Protein AF-0000000074045335 (afdb_homodimer)

Solvent-accessible surface area (backbone atoms only — not comparable to full-atom values): 28748 Å² total; per-residue (Å²): 126,56,69,66,57,44,35,72,74,35,48,65,62,50,50,44,61,34,49,74,68,54,29,42,94,86,70,38,46,42,74,43,69,61,59,74,48,79,43,74,62,72,30,76,73,29,46,12,4,10,37,25,30,48,59,63,13,28,29,37,20,20,26,42,74,41,84,37,67,32,49,87,93,41,31,43,35,28,45,77,48,52,39,42,40,68,36,47,36,12,35,92,87,33,66,91,46,67,78,49,72,66,26,52,52,48,16,52,51,47,43,48,52,42,59,74,60,46,22,53,60,44,54,76,31,40,71,37,76,64,57,33,14,35,30,36,42,33,27,29,38,32,49,14,71,34,31,57,59,67,37,44,43,43,45,13,47,51,50,9,48,66,48,24,49,44,59,43,69,46,73,38,85,88,77,70,47,74,43,77,41,86,86,43,70,43,71,53,73,67,72,49,52,57,29,47,39,45,32,32,31,43,92,89,36,73,29,34,58,44,40,40,68,50,56,70,63,30,49,22,40,38,37,38,27,22,35,84,88,34,80,74,45,79,48,76,44,63,72,72,78,75,51,70,68,56,46,51,52,52,50,54,52,30,47,54,49,27,53,53,53,44,50,52,53,50,52,52,51,49,46,63,59,52,58,68,75,101,127,56,69,65,57,43,37,73,73,35,49,66,62,49,51,45,61,34,48,75,68,52,29,42,95,86,71,38,46,42,73,44,70,63,61,75,49,79,44,73,63,71,29,76,75,28,45,11,3,10,37,26,31,48,59,62,14,28,28,38,21,19,25,40,74,41,83,39,68,32,48,86,92,42,34,45,36,28,47,76,47,52,38,43,41,69,37,46,37,12,34,93,86,33,66,92,46,66,80,48,71,68,27,52,52,48,16,52,50,47,43,48,52,41,59,75,59,47,22,54,61,44,55,75,32,39,72,36,76,64,58,33,14,35,31,36,41,31,26,30,37,33,49,15,70,35,30,57,59,67,36,43,44,45,46,12,48,51,50,10,49,67,48,24,51,43,60,44,68,46,73,38,84,90,78,68,48,74,44,79,40,87,87,44,68,42,71,53,73,67,72,49,52,56,30,48,39,45,33,31,32,43,92,89,35,72,28,34,56,41,41,40,67,51,57,71,61,31,50,21,39,39,36,38,26,22,36,85,86,34,79,76,44,80,48,76,45,63,71,73,80,75,50,70,68,56,47,50,51,51,51,53,52,31,47,53,49,27,54,53,53,45,50,51,54,51,52,52,52,49,48,63,59,53,58,67,75,100

Structure (mmCIF, N/CA/C/O backbone):
data_AF-0000000074045335-model_v1
#
loop_
_entity.id
_entity.type
_entity.pdbx_description
1 polymer 'Ribosomal RNA-processing protein 43'
#
loop_
_atom_site.group_PDB
_atom_site.id
_atom_site.type_symbol
_atom_site.label_atom_id
_atom_site.label_alt_id
_atom_site.label_comp_id
_atom_site.label_asym_id
_atom_site.label_entity_id
_atom_site.label_seq_id
_atom_site.pdbx_PDB_ins_code
_atom_site.Cartn_x
_atom_site.Cartn_y
_atom_site.Cartn_z
_atom_site.occupancy
_atom_site.B_iso_or_equiv
_atom_site.auth_seq_id
_atom_site.auth_comp_id
_atom_site.auth_asym_id
_atom_site.auth_atom_id
_atom_site.pdbx_PDB_model_num
ATOM 1 N N . MET A 1 1 ? 38.812 -0.125 -3.594 1 52.19 1 MET A N 1
ATOM 2 C CA . MET A 1 1 ? 37.438 0.085 -4.051 1 52.19 1 MET A CA 1
ATOM 3 C C . MET A 1 1 ? 36.438 -0.58 -3.105 1 52.19 1 MET A C 1
ATOM 5 O O . MET A 1 1 ? 36.594 -1.752 -2.76 1 52.19 1 MET A O 1
ATOM 9 N N . ASP A 1 2 ? 35.562 0.168 -2.488 1 60.78 2 ASP A N 1
ATOM 10 C CA . ASP A 1 2 ? 34.656 -0.422 -1.53 1 60.78 2 ASP A CA 1
ATOM 11 C C . ASP A 1 2 ? 33.656 -1.336 -2.23 1 60.78 2 ASP A C 1
ATOM 13 O O . ASP A 1 2 ? 33.406 -1.212 -3.436 1 60.78 2 ASP A O 1
ATOM 17 N N . LEU A 1 3 ? 33.375 -2.314 -1.604 1 61.22 3 LEU A N 1
ATOM 18 C CA . LEU A 1 3 ? 32.531 -3.383 -2.139 1 61.22 3 LEU A CA 1
ATOM 19 C C . LEU A 1 3 ? 31.297 -2.812 -2.836 1 61.22 3 LEU A C 1
ATOM 21 O O . LEU A 1 3 ? 30.875 -3.326 -3.873 1 61.22 3 LEU A O 1
ATOM 25 N N . LYS A 1 4 ? 30.797 -1.851 -2.342 1 61 4 LYS A N 1
ATOM 26 C CA . LYS A 1 4 ? 29.625 -1.241 -2.953 1 61 4 LYS A CA 1
ATOM 27 C C . LYS A 1 4 ? 29.969 -0.625 -4.309 1 61 4 LYS A C 1
ATOM 29 O O . LYS A 1 4 ? 29.219 -0.795 -5.277 1 61 4 LYS A O 1
ATOM 34 N N . THR A 1 5 ? 31 0.123 -4.32 1 60.72 5 THR A N 1
ATOM 35 C CA . THR A 1 5 ? 31.469 0.716 -5.57 1 60.72 5 THR A CA 1
ATOM 36 C C . THR A 1 5 ? 31.797 -0.367 -6.594 1 60.72 5 THR A C 1
ATOM 38 O O . THR A 1 5 ? 31.469 -0.233 -7.773 1 60.72 5 THR A O 1
ATOM 41 N N . PHE A 1 6 ? 32.5 -1.309 -6.145 1 62.66 6 PHE A N 1
ATOM 42 C CA . PHE A 1 6 ? 32.844 -2.406 -7.031 1 62.66 6 PHE A CA 1
ATOM 43 C C . PHE A 1 6 ? 31.609 -3.035 -7.652 1 62.66 6 PHE A C 1
ATOM 45 O O . PHE A 1 6 ? 31.578 -3.297 -8.859 1 62.66 6 PHE A O 1
ATOM 52 N N . LYS A 1 7 ? 30.562 -3.279 -6.809 1 70.88 7 LYS A N 1
ATOM 53 C CA . LYS A 1 7 ? 29.312 -3.859 -7.285 1 70.88 7 LYS A CA 1
ATOM 54 C C . LYS A 1 7 ? 28.672 -2.984 -8.359 1 70.88 7 LYS A C 1
ATOM 56 O O . LYS A 1 7 ? 28.172 -3.49 -9.367 1 70.88 7 LYS A O 1
ATOM 61 N N . LEU A 1 8 ? 28.766 -1.727 -8.125 1 67.81 8 LEU A N 1
ATOM 62 C CA . LEU A 1 8 ? 28.172 -0.779 -9.055 1 67.81 8 LEU A CA 1
ATOM 63 C C . LEU A 1 8 ? 28.906 -0.777 -10.383 1 67.81 8 LEU A C 1
ATOM 65 O O . LEU A 1 8 ? 28.297 -0.672 -11.445 1 67.81 8 LEU A O 1
ATOM 69 N N . LEU A 1 9 ? 30.203 -0.995 -10.281 1 67.25 9 LEU A N 1
ATOM 70 C CA . LEU A 1 9 ? 31.047 -0.891 -11.469 1 67.25 9 LEU A CA 1
ATOM 71 C C . LEU A 1 9 ? 31.141 -2.232 -12.188 1 67.25 9 LEU A C 1
ATOM 73 O O . LEU A 1 9 ? 31.25 -2.275 -13.414 1 67.25 9 LEU A O 1
ATOM 77 N N . HIS A 1 10 ? 31.078 -3.291 -11.453 1 73.56 10 HIS A N 1
ATOM 78 C CA . HIS A 1 10 ? 31.25 -4.621 -12.031 1 73.56 10 HIS A CA 1
ATOM 79 C C . HIS A 1 10 ? 30.219 -5.598 -11.453 1 73.56 10 HIS A C 1
ATOM 81 O O . HIS A 1 10 ? 30.594 -6.598 -10.836 1 73.56 10 HIS A O 1
ATOM 87 N N . PRO A 1 11 ? 28.984 -5.328 -11.727 1 75.38 11 PRO A N 1
ATOM 88 C CA . PRO A 1 11 ? 27.953 -6.129 -11.07 1 75.38 11 PRO A CA 1
ATOM 89 C C . PRO A 1 11 ? 28.094 -7.625 -11.352 1 75.38 11 PRO A C 1
ATOM 91 O O . PRO A 1 11 ? 27.969 -8.445 -10.438 1 75.38 11 PRO A O 1
ATOM 94 N N . VAL A 1 12 ? 28.438 -7.961 -12.539 1 78.56 12 VAL A N 1
ATOM 95 C CA . VAL A 1 12 ? 28.531 -9.367 -12.922 1 78.56 12 VAL A CA 1
ATOM 96 C C . VAL A 1 12 ? 29.672 -10.039 -12.18 1 78.56 12 VAL A C 1
ATOM 98 O O . VAL A 1 12 ? 29.516 -11.125 -11.625 1 78.56 12 VAL A O 1
ATOM 101 N N . LYS A 1 13 ? 30.797 -9.328 -12.258 1 80.19 13 LYS A N 1
ATOM 102 C CA . LYS A 1 13 ? 31.969 -9.891 -11.578 1 80.19 13 LYS A CA 1
ATOM 103 C C . LYS A 1 13 ? 31.719 -10 -10.07 1 80.19 13 LYS A C 1
ATOM 105 O O . LYS A 1 13 ? 32.125 -10.992 -9.453 1 80.19 13 LYS A O 1
ATOM 110 N N . TYR A 1 14 ? 31.141 -9.094 -9.539 1 82.62 14 TYR A N 1
ATOM 111 C CA . TYR A 1 14 ? 30.812 -9.086 -8.117 1 82.62 14 TYR A CA 1
ATOM 112 C C . TYR A 1 14 ? 29.953 -10.297 -7.754 1 82.62 14 TYR A C 1
ATOM 114 O O . TYR A 1 14 ? 30.281 -11.023 -6.812 1 82.62 14 TYR A O 1
ATOM 122 N N . TYR A 1 15 ? 28.906 -10.547 -8.5 1 85.81 15 TYR A N 1
ATOM 123 C CA . TYR A 1 15 ? 28.031 -11.672 -8.242 1 85.81 15 TYR A CA 1
ATOM 124 C C . TYR A 1 15 ? 28.734 -13 -8.484 1 85.81 15 TYR A C 1
ATOM 126 O O . TYR A 1 15 ? 28.547 -13.961 -7.746 1 85.81 15 TYR A O 1
ATOM 134 N N . LYS A 1 16 ? 29.578 -12.992 -9.469 1 85.62 16 LYS A N 1
ATOM 135 C CA . LYS A 1 16 ? 30.312 -14.211 -9.82 1 85.62 16 LYS A CA 1
ATOM 136 C C . LYS A 1 16 ? 31.172 -14.695 -8.648 1 85.62 16 LYS A C 1
ATOM 138 O O . LYS A 1 16 ? 31.219 -15.891 -8.367 1 85.62 16 LYS A O 1
ATOM 143 N N . ASP A 1 17 ? 31.781 -13.781 -7.969 1 87 17 ASP A N 1
ATOM 144 C CA . ASP A 1 17 ? 32.625 -14.133 -6.84 1 87 17 ASP A CA 1
ATOM 145 C C . ASP A 1 17 ? 31.828 -14.805 -5.727 1 87 17 ASP A C 1
ATOM 147 O O . ASP A 1 17 ? 32.281 -15.789 -5.137 1 87 17 ASP A O 1
ATOM 151 N N . TYR A 1 18 ? 30.734 -14.297 -5.426 1 87.25 18 TYR A N 1
ATOM 152 C CA . TYR A 1 18 ? 29.859 -14.891 -4.414 1 87.25 18 TYR A CA 1
ATOM 153 C C . TYR A 1 18 ? 29.344 -16.25 -4.867 1 87.25 18 TYR A C 1
ATOM 155 O O . TYR A 1 18 ? 29.438 -17.234 -4.129 1 87.25 18 TYR A O 1
ATOM 163 N N . LEU A 1 19 ? 28.953 -16.359 -6.066 1 89.56 19 LEU A N 1
ATOM 164 C CA . LEU A 1 19 ? 28.266 -17.547 -6.582 1 89.56 19 LEU A CA 1
ATOM 165 C C . LEU A 1 19 ? 29.234 -18.703 -6.75 1 89.56 19 LEU A C 1
ATOM 167 O O . LEU A 1 19 ? 28.844 -19.875 -6.641 1 89.56 19 LEU A O 1
ATOM 171 N N . GLU A 1 20 ? 30.438 -18.359 -6.988 1 90 20 GLU A N 1
ATOM 172 C CA . GLU A 1 20 ? 31.469 -19.391 -7.055 1 90 20 GLU A CA 1
ATOM 173 C C . GLU A 1 20 ? 31.594 -20.125 -5.73 1 90 20 GLU A C 1
ATOM 175 O O . GLU A 1 20 ? 31.969 -21.297 -5.703 1 90 20 GLU A O 1
ATOM 180 N N . ASN A 1 21 ? 31.219 -19.5 -4.688 1 91.19 21 ASN A N 1
ATOM 181 C CA . ASN A 1 21 ? 31.25 -20.125 -3.363 1 91.19 21 ASN A CA 1
ATOM 182 C C . ASN A 1 21 ? 29.859 -20.562 -2.912 1 91.19 21 ASN A C 1
ATOM 184 O O . ASN A 1 21 ? 29.641 -20.844 -1.733 1 91.19 21 ASN A O 1
ATOM 188 N N . ASN A 1 22 ? 28.953 -20.531 -3.75 1 91.94 22 ASN A N 1
ATOM 189 C CA . ASN A 1 22 ? 27.578 -20.984 -3.541 1 91.94 22 ASN A CA 1
ATOM 190 C C . ASN A 1 22 ? 26.875 -20.141 -2.48 1 91.94 22 ASN A C 1
ATOM 192 O O . ASN A 1 22 ? 26.125 -20.672 -1.656 1 91.94 22 ASN A O 1
ATOM 196 N N . ILE A 1 23 ? 27.266 -18.938 -2.414 1 92.75 23 ILE A N 1
ATOM 197 C CA . ILE A 1 23 ? 26.625 -17.984 -1.518 1 92.75 23 ILE A CA 1
ATOM 198 C C . ILE A 1 23 ? 26.188 -16.75 -2.303 1 92.75 23 ILE A C 1
ATOM 200 O O . ILE A 1 23 ? 26.812 -16.406 -3.314 1 92.75 23 ILE A O 1
ATOM 204 N N . ARG A 1 24 ? 25.125 -16.156 -1.934 1 93.69 24 ARG A N 1
ATOM 205 C CA . ARG A 1 24 ? 24.625 -14.953 -2.576 1 93.69 24 ARG A CA 1
ATOM 206 C C . ARG A 1 24 ? 25.016 -13.711 -1.789 1 93.69 24 ARG A C 1
ATOM 208 O O . ARG A 1 24 ? 25.375 -13.797 -0.61 1 93.69 24 ARG A O 1
ATOM 215 N N . PRO A 1 25 ? 25 -12.555 -2.369 1 89.06 25 PRO A N 1
ATOM 216 C CA . PRO A 1 25 ? 25.406 -11.328 -1.689 1 89.06 25 PRO A CA 1
ATOM 217 C C . PRO A 1 25 ? 24.578 -11.047 -0.433 1 89.06 25 PRO A C 1
ATOM 219 O O . PRO A 1 25 ? 25.078 -10.414 0.503 1 89.06 25 PRO A O 1
ATOM 222 N N . ASP A 1 26 ? 23.391 -11.562 -0.381 1 89.75 26 ASP A N 1
ATOM 223 C CA . ASP A 1 26 ? 22.547 -11.297 0.788 1 89.75 26 ASP A CA 1
ATOM 224 C C . ASP A 1 26 ? 22.703 -12.406 1.83 1 89.75 26 ASP A C 1
ATOM 226 O O . ASP A 1 26 ? 21.938 -12.461 2.795 1 89.75 26 ASP A O 1
ATOM 230 N N . GLY A 1 27 ? 23.578 -13.32 1.662 1 92.12 27 GLY A N 1
ATOM 231 C CA . GLY A 1 27 ? 23.906 -14.336 2.648 1 92.12 27 GLY A CA 1
ATOM 232 C C . GLY A 1 27 ? 23.172 -15.641 2.428 1 92.12 27 GLY A C 1
ATOM 233 O O . GLY A 1 27 ? 23.469 -16.641 3.078 1 92.12 27 GLY A O 1
ATOM 234 N N . ARG A 1 28 ? 22.297 -15.711 1.468 1 95.19 28 ARG A N 1
ATOM 235 C CA . ARG A 1 28 ? 21.547 -16.922 1.17 1 95.19 28 ARG A CA 1
ATOM 236 C C . ARG A 1 28 ? 22.406 -17.906 0.356 1 95.19 28 ARG A C 1
ATOM 238 O O . ARG A 1 28 ? 23.281 -17.484 -0.402 1 95.19 28 ARG A O 1
ATOM 245 N N . GLU A 1 29 ? 22 -19.172 0.626 1 95.5 29 GLU A N 1
ATOM 246 C CA . GLU A 1 29 ? 22.484 -20.156 -0.332 1 95.5 29 GLU A CA 1
ATOM 247 C C . GLU A 1 29 ? 21.688 -20.094 -1.637 1 95.5 29 GLU A C 1
ATOM 249 O O . GLU A 1 29 ? 20.688 -19.375 -1.731 1 95.5 29 GLU A O 1
ATOM 254 N N . LEU A 1 30 ? 22.125 -20.859 -2.66 1 95.44 30 LEU A N 1
ATOM 255 C CA . LEU A 1 30 ? 21.578 -20.75 -4.008 1 95.44 30 LEU A CA 1
ATOM 256 C C . LEU A 1 30 ? 20.109 -21.156 -4.027 1 95.44 30 LEU A C 1
ATOM 258 O O . LEU A 1 30 ? 19.297 -20.578 -4.766 1 95.44 30 LEU A O 1
ATOM 262 N N . GLU A 1 31 ? 19.688 -22.094 -3.119 1 95.12 31 GLU A N 1
ATOM 263 C CA . GLU A 1 31 ? 18.328 -22.641 -3.168 1 95.12 31 GLU A CA 1
ATOM 264 C C . GLU A 1 31 ? 17.453 -22.047 -2.057 1 95.12 31 GLU A C 1
ATOM 266 O O . GLU A 1 31 ? 16.266 -22.359 -1.963 1 95.12 31 GLU A O 1
ATOM 271 N N . ASP A 1 32 ? 18.031 -21.203 -1.233 1 95.56 32 ASP A N 1
ATOM 272 C CA . ASP A 1 32 ? 17.312 -20.672 -0.082 1 95.56 32 ASP A CA 1
ATOM 273 C C . ASP A 1 32 ? 16.234 -19.672 -0.521 1 95.56 32 ASP A C 1
ATOM 275 O O . ASP A 1 32 ? 16.453 -18.891 -1.445 1 95.56 32 ASP A O 1
ATOM 279 N N . LEU A 1 33 ? 15.086 -19.781 0.119 1 96.56 33 LEU A N 1
ATOM 280 C CA . LEU A 1 33 ? 13.984 -18.859 -0.107 1 96.56 33 LEU A CA 1
ATOM 281 C C . LEU A 1 33 ? 14.039 -17.703 0.887 1 96.56 33 LEU A C 1
ATOM 283 O O . LEU A 1 33 ? 14.477 -17.875 2.027 1 96.56 33 LEU A O 1
ATOM 287 N N . ARG A 1 34 ? 13.664 -16.562 0.44 1 97.31 34 ARG A N 1
ATOM 288 C CA . ARG A 1 34 ? 13.492 -15.453 1.375 1 97.31 34 ARG A CA 1
ATOM 289 C C . ARG A 1 34 ? 12.305 -15.703 2.301 1 97.31 34 ARG A C 1
ATOM 291 O O . ARG A 1 34 ? 11.406 -16.484 1.973 1 97.31 34 ARG A O 1
ATOM 298 N N . PRO A 1 35 ? 12.312 -15.039 3.51 1 96.69 35 PRO A N 1
ATOM 299 C CA . PRO A 1 35 ? 11.18 -15.219 4.422 1 96.69 35 PRO A CA 1
ATOM 300 C C . PRO A 1 35 ? 9.859 -14.734 3.828 1 96.69 35 PRO A C 1
ATOM 302 O O . PRO A 1 35 ? 9.828 -13.711 3.141 1 96.69 35 PRO A O 1
ATOM 305 N N . LEU A 1 36 ? 8.797 -15.492 4.117 1 97.38 36 LEU A N 1
ATOM 306 C CA . LEU A 1 36 ? 7.457 -15.18 3.643 1 97.38 36 LEU A CA 1
ATOM 307 C C . LEU A 1 36 ? 6.535 -14.828 4.805 1 97.38 36 LEU A C 1
ATOM 309 O O . LEU A 1 36 ? 6.508 -15.531 5.816 1 97.38 36 LEU A O 1
ATOM 313 N N . ALA A 1 37 ? 5.867 -13.664 4.695 1 97.38 37 ALA A N 1
ATOM 314 C CA . ALA A 1 37 ? 4.867 -13.258 5.68 1 97.38 37 ALA A CA 1
ATOM 315 C C . ALA A 1 37 ? 3.543 -12.914 5.004 1 97.38 37 ALA A C 1
ATOM 317 O O . ALA A 1 37 ? 3.525 -12.273 3.947 1 97.38 37 ALA A O 1
ATOM 318 N N . ILE A 1 38 ? 2.43 -13.406 5.578 1 96.94 38 ILE A N 1
ATOM 319 C CA . ILE A 1 38 ? 1.088 -13.156 5.059 1 96.94 38 ILE A CA 1
ATOM 320 C C . ILE A 1 38 ? 0.21 -12.57 6.16 1 96.94 38 ILE A C 1
ATOM 322 O O . ILE A 1 38 ? 0.235 -13.039 7.301 1 96.94 38 ILE A O 1
ATOM 326 N N . SER A 1 39 ? -0.498 -11.484 5.859 1 96.19 39 SER A N 1
ATOM 327 C CA . SER A 1 39 ? -1.494 -10.922 6.766 1 96.19 39 SER A CA 1
ATOM 328 C C . SER A 1 39 ? -2.855 -10.805 6.09 1 96.19 39 SER A C 1
ATOM 330 O O . SER A 1 39 ? -2.961 -10.273 4.98 1 96.19 39 SER A O 1
ATOM 332 N N . PHE A 1 40 ? -3.916 -11.289 6.824 1 95.94 40 PHE A N 1
ATOM 333 C CA . PHE A 1 40 ? -5.277 -11.266 6.305 1 95.94 40 PHE A CA 1
ATOM 334 C C . PHE A 1 40 ? -6.004 -10 6.738 1 95.94 40 PHE A C 1
ATOM 336 O O . PHE A 1 40 ? -5.73 -9.453 7.809 1 95.94 40 PHE A O 1
ATOM 343 N N . GLY A 1 41 ? -6.926 -9.523 5.902 1 92.69 41 GLY A N 1
ATOM 344 C CA . GLY A 1 41 ? -7.887 -8.508 6.297 1 92.69 41 GLY A CA 1
ATOM 345 C C . GLY A 1 41 ? -7.246 -7.172 6.637 1 92.69 41 GLY A C 1
ATOM 346 O O . GLY A 1 41 ? -7.559 -6.566 7.664 1 92.69 41 GLY A O 1
ATOM 347 N N . VAL A 1 42 ? -6.324 -6.684 5.742 1 91.44 42 VAL A N 1
ATOM 348 C CA . VAL A 1 42 ? -5.496 -5.535 6.094 1 91.44 42 VAL A CA 1
ATOM 349 C C . VAL A 1 42 ? -6.172 -4.25 5.617 1 91.44 42 VAL A C 1
ATOM 351 O O . VAL A 1 42 ? -5.789 -3.15 6.027 1 91.44 42 VAL A O 1
ATOM 354 N N . ILE A 1 43 ? -7.117 -4.363 4.73 1 92 43 ILE A N 1
ATOM 355 C CA . ILE A 1 43 ? -7.852 -3.217 4.215 1 92 43 ILE A CA 1
ATOM 356 C C . ILE A 1 43 ? -9.312 -3.309 4.637 1 92 43 ILE A C 1
ATOM 358 O O . ILE A 1 43 ? -10.078 -4.109 4.09 1 92 43 ILE A O 1
ATOM 362 N N . ASN A 1 44 ? -9.758 -2.453 5.5 1 88.31 44 ASN A N 1
ATOM 363 C CA . ASN A 1 44 ? -11.094 -2.535 6.086 1 88.31 44 ASN A CA 1
ATOM 364 C C . ASN A 1 44 ? -12.172 -2.162 5.074 1 88.31 44 ASN A C 1
ATOM 366 O O . ASN A 1 44 ? -13.297 -2.67 5.141 1 88.31 44 ASN A O 1
ATOM 370 N N . SER A 1 45 ? -11.836 -1.316 4.199 1 86.62 45 SER A N 1
ATOM 371 C CA . SER A 1 45 ? -12.805 -0.834 3.225 1 86.62 45 SER A CA 1
ATOM 372 C C . SER A 1 45 ? -13.031 -1.855 2.113 1 86.62 45 SER A C 1
ATOM 374 O O . SER A 1 45 ? -13.914 -1.678 1.268 1 86.62 45 SER A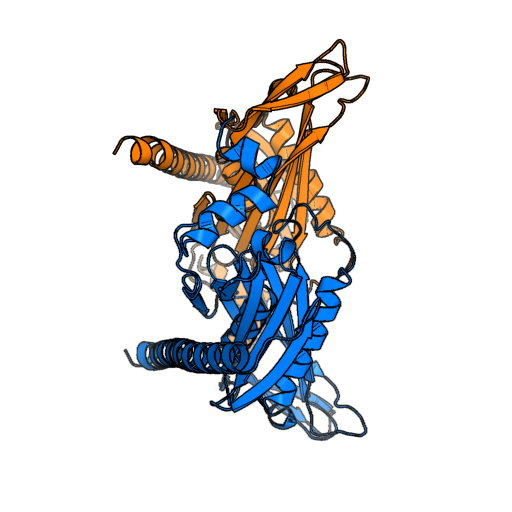 O 1
ATOM 376 N N . ALA A 1 46 ? -12.25 -2.914 2.066 1 90.75 46 ALA A N 1
ATOM 377 C CA . ALA A 1 46 ? -12.375 -3.951 1.046 1 90.75 46 ALA A CA 1
ATOM 378 C C . ALA A 1 46 ? -13.25 -5.102 1.54 1 90.75 46 ALA A C 1
ATOM 380 O O . ALA A 1 46 ? -13.414 -5.289 2.748 1 90.75 46 ALA A O 1
ATOM 381 N N . ASP A 1 47 ? -13.844 -5.891 0.612 1 92.62 47 ASP A N 1
ATOM 382 C CA . ASP A 1 47 ? -14.609 -7.082 0.956 1 92.62 47 ASP A CA 1
ATOM 383 C C . ASP A 1 47 ? -13.688 -8.258 1.281 1 92.62 47 ASP A C 1
ATOM 385 O O . ASP A 1 47 ? -14.117 -9.242 1.889 1 92.62 47 ASP A O 1
ATOM 389 N N . GLY A 1 48 ? -12.484 -8.188 0.918 1 95.06 48 GLY A N 1
ATOM 390 C CA . GLY A 1 48 ? -11.375 -9.078 1.219 1 95.06 48 GLY A CA 1
ATOM 391 C C . GLY A 1 48 ? -10.016 -8.445 0.958 1 95.06 48 GLY A C 1
ATOM 392 O O . GLY A 1 48 ? -9.883 -7.602 0.069 1 95.06 48 GLY A O 1
ATOM 393 N N . SER A 1 49 ? -9.07 -8.797 1.726 1 96.31 49 SER A N 1
ATOM 394 C CA . SER A 1 49 ? -7.758 -8.195 1.503 1 96.31 49 SER A CA 1
ATOM 395 C C . SER A 1 49 ? -6.656 -9 2.184 1 96.31 49 SER A C 1
ATOM 397 O O . SER A 1 49 ? -6.93 -9.789 3.096 1 96.31 49 SER A O 1
ATOM 399 N N . ALA A 1 50 ? -5.469 -8.812 1.688 1 97.38 50 ALA A N 1
ATOM 400 C CA . ALA A 1 50 ? -4.273 -9.398 2.283 1 97.38 50 ALA A CA 1
ATOM 401 C C . ALA A 1 50 ? -3.023 -8.625 1.885 1 97.38 50 ALA A C 1
ATOM 403 O O . ALA A 1 50 ? -3.029 -7.891 0.891 1 97.38 50 ALA A O 1
ATOM 404 N N . ILE A 1 51 ? -2.021 -8.672 2.701 1 96.56 51 ILE A N 1
ATOM 405 C CA . ILE A 1 51 ? -0.695 -8.172 2.357 1 96.56 51 ILE A CA 1
ATOM 406 C C . ILE A 1 51 ? 0.334 -9.289 2.51 1 96.56 51 ILE A C 1
ATOM 408 O O . ILE A 1 51 ? 0.277 -10.07 3.463 1 96.56 51 ILE A O 1
ATOM 412 N N . VAL A 1 52 ? 1.178 -9.438 1.522 1 97.62 52 VAL A N 1
ATOM 413 C CA . VAL A 1 52 ? 2.189 -10.484 1.496 1 97.62 52 VAL A CA 1
ATOM 414 C C . VAL A 1 52 ? 3.572 -9.867 1.308 1 97.62 52 VAL A C 1
ATOM 416 O O . VAL A 1 52 ? 3.744 -8.945 0.505 1 97.62 52 VAL A O 1
ATOM 419 N N . LYS A 1 53 ? 4.48 -10.328 2.1 1 96.88 53 LYS A N 1
ATOM 420 C CA . LYS A 1 53 ? 5.883 -9.93 2.002 1 96.88 53 LYS A CA 1
ATOM 421 C C . LYS A 1 53 ? 6.785 -11.133 1.74 1 96.88 53 LYS A C 1
ATOM 423 O O . LYS A 1 53 ? 6.699 -12.141 2.439 1 96.88 53 LYS A O 1
ATOM 428 N N . LEU A 1 54 ? 7.543 -11.125 0.712 1 97.81 54 LEU A N 1
ATOM 429 C CA . LEU A 1 54 ? 8.617 -12.055 0.401 1 97.81 54 LEU A CA 1
ATOM 430 C C . LEU A 1 54 ? 9.961 -11.336 0.349 1 97.81 54 LEU A C 1
ATOM 432 O O . LEU A 1 54 ? 10.289 -10.688 -0.649 1 97.81 54 LEU A O 1
ATOM 436 N N . GLY A 1 55 ? 10.789 -11.586 1.473 1 95.94 55 GLY A N 1
ATOM 437 C CA . GLY A 1 55 ? 11.922 -10.68 1.605 1 95.94 55 GLY A CA 1
ATOM 438 C C . GLY A 1 55 ? 11.523 -9.219 1.636 1 95.94 55 GLY A C 1
ATOM 439 O O . GLY A 1 55 ? 10.719 -8.805 2.475 1 95.94 55 GLY A O 1
ATOM 440 N N . ASN A 1 56 ? 12 -8.461 0.646 1 93.19 56 ASN A N 1
ATOM 441 C CA . ASN A 1 56 ? 11.664 -7.043 0.608 1 93.19 56 ASN A CA 1
ATOM 442 C C . ASN A 1 56 ? 10.516 -6.766 -0.359 1 93.19 56 ASN A C 1
ATOM 444 O O . ASN A 1 56 ? 9.977 -5.66 -0.381 1 93.19 56 ASN A O 1
ATOM 448 N N . THR A 1 57 ? 10.133 -7.719 -1.138 1 94.94 57 THR A N 1
ATOM 449 C CA . THR A 1 57 ? 9.008 -7.516 -2.041 1 94.94 57 THR A CA 1
ATOM 450 C C . THR A 1 57 ? 7.684 -7.539 -1.273 1 94.94 57 THR A C 1
ATOM 452 O O . THR A 1 57 ? 7.434 -8.461 -0.492 1 94.94 57 THR A O 1
ATOM 455 N N . THR A 1 58 ? 6.898 -6.5 -1.392 1 95.62 58 THR A N 1
ATOM 456 C CA . THR A 1 58 ? 5.629 -6.391 -0.677 1 95.62 58 THR A CA 1
ATOM 457 C C . THR A 1 58 ? 4.492 -6.062 -1.64 1 95.62 58 THR A C 1
ATOM 459 O O . THR A 1 58 ? 4.578 -5.098 -2.402 1 95.62 58 THR A O 1
ATOM 462 N N . VAL A 1 59 ? 3.436 -6.891 -1.616 1 95.69 59 VAL A N 1
ATOM 463 C CA . VAL A 1 59 ? 2.244 -6.664 -2.426 1 95.69 59 VAL A CA 1
ATOM 464 C C . VAL A 1 59 ? 1.003 -6.688 -1.539 1 95.69 59 VAL A C 1
ATOM 466 O O . VAL A 1 59 ? 0.864 -7.559 -0.679 1 95.69 59 VAL A O 1
ATOM 469 N N . VAL A 1 60 ? 0.16 -5.68 -1.707 1 95.44 60 VAL A N 1
ATOM 470 C CA . VAL A 1 60 ? -1.131 -5.641 -1.027 1 95.44 60 VAL A CA 1
ATOM 471 C C . VAL A 1 60 ? -2.254 -5.863 -2.037 1 95.44 60 VAL A C 1
ATOM 473 O O . VAL A 1 60 ? -2.189 -5.367 -3.166 1 95.44 60 VAL A O 1
ATOM 476 N N . CYS A 1 61 ? -3.227 -6.633 -1.667 1 95.94 61 CYS A N 1
ATOM 477 C CA . CYS A 1 61 ? -4.379 -6.914 -2.516 1 95.94 61 CYS A CA 1
ATOM 478 C C . CYS A 1 61 ? -5.68 -6.566 -1.803 1 95.94 61 CYS A C 1
ATOM 480 O O . CYS A 1 61 ? -5.891 -6.961 -0.655 1 95.94 61 CYS A O 1
ATOM 482 N N . GLY A 1 62 ? -6.488 -5.773 -2.406 1 95.06 62 GLY A N 1
ATOM 483 C CA . GLY A 1 62 ? -7.855 -5.52 -1.988 1 95.06 62 GLY A CA 1
ATOM 484 C C . GLY A 1 62 ? -8.883 -5.977 -3.004 1 95.06 62 GLY A C 1
ATOM 485 O O . GLY A 1 62 ? -8.719 -5.758 -4.203 1 95.06 62 GLY A O 1
ATOM 486 N N . ILE A 1 63 ? -9.922 -6.641 -2.486 1 95.56 63 ILE A N 1
ATOM 487 C CA . ILE A 1 63 ? -10.961 -7.164 -3.365 1 95.56 63 ILE A CA 1
ATOM 488 C C . ILE A 1 63 ? -12.289 -6.461 -3.076 1 95.56 63 ILE A C 1
ATOM 490 O O . ILE A 1 63 ? -12.695 -6.34 -1.919 1 95.56 63 ILE A O 1
ATOM 494 N N . LYS A 1 64 ? -12.844 -5.977 -4.082 1 92.75 64 LYS A N 1
ATOM 495 C CA . LYS A 1 64 ? -14.188 -5.406 -4.012 1 92.75 64 LYS A CA 1
ATOM 496 C C . LYS A 1 64 ? -15.18 -6.23 -4.828 1 92.75 64 LYS A C 1
ATOM 498 O O . LYS A 1 64 ? -14.914 -6.555 -5.988 1 92.75 64 LYS A O 1
ATOM 503 N N . ALA A 1 65 ? -16.266 -6.562 -4.168 1 93.44 65 ALA A N 1
ATOM 504 C CA . ALA A 1 65 ? -17.328 -7.289 -4.848 1 93.44 65 ALA A CA 1
ATOM 505 C C . ALA A 1 65 ? -18.438 -6.34 -5.297 1 93.44 65 ALA A C 1
ATOM 507 O O . ALA A 1 65 ? -18.938 -5.535 -4.508 1 93.44 65 ALA A O 1
ATOM 508 N N . GLU A 1 66 ? -18.766 -6.445 -6.57 1 93.19 66 GLU A N 1
ATOM 509 C CA . GLU A 1 66 ? -19.828 -5.617 -7.125 1 93.19 66 GLU A CA 1
ATOM 510 C C . GLU A 1 66 ? -20.828 -6.465 -7.898 1 93.19 66 GLU A C 1
ATOM 512 O O . GLU A 1 66 ? -20.516 -7.562 -8.352 1 93.19 66 GLU A O 1
ATOM 517 N N . LEU A 1 67 ? -22.062 -5.941 -7.957 1 93.69 67 LEU A N 1
ATOM 518 C CA . LEU A 1 67 ? -23.094 -6.602 -8.766 1 93.69 67 LEU A CA 1
ATOM 519 C C . LEU A 1 67 ? -22.922 -6.254 -10.242 1 93.69 67 LEU A C 1
ATOM 521 O O . LEU A 1 67 ? -22.625 -5.109 -10.578 1 93.69 67 LEU A O 1
ATOM 525 N N . ALA A 1 68 ? -23.094 -7.293 -11.078 1 94.44 68 ALA A N 1
ATOM 526 C CA . ALA A 1 68 ? -22.953 -7.09 -12.516 1 94.44 68 ALA A CA 1
ATOM 527 C C . ALA A 1 68 ? -23.906 -8.008 -13.289 1 94.44 68 ALA A C 1
ATOM 529 O O . ALA A 1 68 ? -24.438 -8.969 -12.727 1 94.44 68 ALA A O 1
ATOM 530 N N . ALA A 1 69 ? -24.141 -7.605 -14.477 1 95.31 69 ALA A N 1
ATOM 531 C CA . ALA A 1 69 ? -24.844 -8.508 -15.375 1 95.31 69 ALA A CA 1
ATOM 532 C C . ALA A 1 69 ? -23.891 -9.547 -15.969 1 95.31 69 ALA A C 1
ATOM 534 O O . ALA A 1 69 ? -22.766 -9.219 -16.344 1 95.31 69 ALA A O 1
ATOM 535 N N . PRO A 1 70 ? -24.328 -10.789 -16.031 1 96.5 70 PRO A N 1
ATOM 536 C CA . PRO A 1 70 ? -23.469 -11.789 -16.656 1 96.5 70 PRO A CA 1
ATOM 537 C C . PRO A 1 70 ? -23.344 -11.609 -18.172 1 96.5 70 PRO A C 1
ATOM 539 O O . PRO A 1 70 ? -24.109 -10.828 -18.766 1 96.5 70 PRO A O 1
ATOM 542 N N . LYS A 1 71 ? -22.297 -12.242 -18.766 1 94.81 71 LYS A N 1
ATOM 543 C CA . LYS A 1 71 ? -22.219 -12.297 -20.219 1 94.81 71 LYS A CA 1
ATOM 544 C C . LYS A 1 71 ? -23.406 -13.078 -20.797 1 94.81 71 LYS A C 1
ATOM 546 O O . LYS A 1 71 ? -23.828 -14.086 -20.234 1 94.81 71 LYS A O 1
ATOM 551 N N . ALA A 1 72 ? -23.797 -12.664 -21.938 1 94 72 ALA A N 1
ATOM 552 C CA . ALA A 1 72 ? -24.953 -13.281 -22.578 1 94 72 ALA A CA 1
ATOM 553 C C . ALA A 1 72 ? -24.719 -14.766 -22.828 1 94 72 ALA A C 1
ATOM 555 O O . ALA A 1 72 ? -25.625 -15.578 -22.656 1 94 72 ALA A O 1
ATOM 556 N N . LEU A 1 73 ? -23.531 -15.141 -23.219 1 95.5 73 LEU A N 1
ATOM 557 C CA . LEU A 1 73 ? -23.219 -16.516 -23.594 1 95.5 73 LEU A CA 1
ATOM 558 C C . LEU A 1 73 ? -22.859 -17.344 -22.359 1 95.5 73 LEU A C 1
ATOM 560 O O . LEU A 1 73 ? -22.781 -18.562 -22.422 1 95.5 73 LEU A O 1
ATOM 564 N N . GLU A 1 74 ? -22.656 -16.703 -21.141 1 96 74 GLU A N 1
ATOM 565 C CA . GLU A 1 74 ? -22.344 -17.375 -19.875 1 96 74 GLU A CA 1
ATOM 566 C C . GLU A 1 74 ? -23.172 -16.797 -18.734 1 96 74 GLU A C 1
ATOM 568 O O . GLU A 1 74 ? -22.609 -16.188 -17.812 1 96 74 GLU A O 1
ATOM 573 N N . PRO A 1 75 ? -24.484 -17.047 -18.781 1 96.31 75 PRO A N 1
ATOM 574 C CA . PRO A 1 75 ? -25.438 -16.375 -17.906 1 96.31 75 PRO A CA 1
ATOM 575 C C . PRO A 1 75 ? -25.234 -16.75 -16.438 1 96.31 75 PRO A C 1
ATOM 577 O O . PRO A 1 75 ? -25.812 -16.109 -15.547 1 96.31 75 PRO A O 1
ATOM 580 N N . ARG A 1 76 ? -24.438 -17.812 -16.078 1 97 76 ARG A N 1
ATOM 581 C CA . ARG A 1 76 ? -24.281 -18.234 -14.695 1 97 76 ARG A CA 1
ATOM 582 C C . ARG A 1 76 ? -22.891 -17.938 -14.172 1 97 76 ARG A C 1
ATOM 584 O O . ARG A 1 76 ? -22.547 -18.297 -13.039 1 97 76 ARG A O 1
ATOM 591 N N . GLN A 1 77 ? -22.094 -17.25 -14.945 1 96.88 77 GLN A N 1
ATOM 592 C CA . GLN A 1 77 ? -20.703 -17.047 -14.57 1 96.88 77 GLN A CA 1
ATOM 593 C C . GLN A 1 77 ? -20.469 -15.609 -14.102 1 96.88 77 GLN A C 1
ATOM 595 O O . GLN A 1 77 ? -20.797 -14.656 -14.82 1 96.88 77 GLN A O 1
ATOM 600 N N . GLY A 1 78 ? -19.969 -15.484 -12.906 1 97.12 78 GLY A N 1
ATOM 601 C CA . GLY A 1 78 ? -19.5 -14.188 -12.453 1 97.12 78 GLY A CA 1
ATOM 602 C C . GLY A 1 78 ? -18.125 -13.828 -12.984 1 97.12 78 GLY A C 1
ATOM 603 O O . GLY A 1 78 ? -17.656 -14.398 -13.969 1 97.12 78 GLY A O 1
ATOM 604 N N . PHE A 1 79 ? -17.516 -12.836 -12.375 1 95.88 79 PHE A N 1
ATOM 605 C CA . PHE A 1 79 ? -16.266 -12.328 -12.906 1 95.88 79 PHE A CA 1
ATOM 606 C C . PHE A 1 79 ? -15.211 -12.234 -11.812 1 95.88 79 PHE A C 1
ATOM 608 O O . PHE A 1 79 ? -15.523 -11.906 -10.664 1 95.88 79 PHE A O 1
ATOM 615 N N . LEU A 1 80 ? -14.016 -12.602 -12.109 1 95.25 80 LEU A N 1
ATOM 616 C CA . LEU A 1 80 ? -12.805 -12.289 -11.352 1 95.25 80 LEU A CA 1
ATOM 617 C C . LEU A 1 80 ? -11.859 -11.43 -12.18 1 95.25 80 LEU A C 1
ATOM 619 O O . LEU A 1 80 ? -11.383 -11.859 -13.234 1 95.25 80 LEU A O 1
ATOM 623 N N . VAL A 1 81 ? -11.625 -10.219 -11.75 1 93.81 81 VAL A N 1
ATOM 624 C CA . VAL A 1 81 ? -10.875 -9.25 -12.547 1 93.81 81 VAL A CA 1
ATOM 625 C C . VAL A 1 81 ? -9.648 -8.781 -11.766 1 93.81 81 VAL A C 1
ATOM 627 O O . VAL A 1 81 ? -9.695 -7.754 -11.086 1 93.81 81 VAL A O 1
ATOM 630 N N . PRO A 1 82 ? -8.516 -9.492 -11.898 1 93.75 82 PRO A N 1
ATOM 631 C CA . PRO A 1 82 ? -7.293 -9.039 -11.242 1 93.75 82 PRO A CA 1
ATOM 632 C C . PRO A 1 82 ? -6.648 -7.844 -11.938 1 93.75 82 PRO A C 1
ATOM 634 O O . PRO A 1 82 ? -6.645 -7.777 -13.172 1 93.75 82 PRO A O 1
ATOM 637 N N . ASN A 1 83 ? -6.223 -6.859 -11.117 1 91.19 83 ASN A N 1
ATOM 638 C CA . ASN A 1 83 ? -5.488 -5.691 -11.594 1 91.19 83 ASN A CA 1
ATOM 639 C C . ASN A 1 83 ? -4.223 -5.453 -10.773 1 91.19 83 ASN A C 1
ATOM 641 O O . ASN A 1 83 ? -4.293 -5.238 -9.562 1 91.19 83 ASN A O 1
ATOM 645 N N . VAL A 1 84 ? -3.084 -5.504 -11.461 1 89.44 84 VAL A N 1
ATOM 646 C CA . VAL A 1 84 ? -1.816 -5.25 -10.781 1 89.44 84 VAL A CA 1
ATOM 647 C C . VAL A 1 84 ? -1.351 -3.824 -11.078 1 89.44 84 VAL A C 1
ATOM 649 O O . VAL A 1 84 ? -1.398 -3.375 -12.227 1 89.44 84 VAL A O 1
ATOM 652 N N . ASP A 1 85 ? -1.003 -3.178 -9.992 1 87.25 85 ASP A N 1
ATOM 653 C CA . ASP A 1 85 ? -0.463 -1.825 -10.102 1 87.25 85 ASP A CA 1
ATOM 654 C C . ASP A 1 85 ? 0.863 -1.7 -9.352 1 87.25 85 ASP A C 1
ATOM 656 O O . ASP A 1 85 ? 1.068 -2.352 -8.328 1 87.25 85 ASP A O 1
ATOM 660 N N . PHE A 1 86 ? 1.753 -0.944 -9.984 1 78.81 86 PHE A N 1
ATOM 661 C CA . PHE A 1 86 ? 3.012 -0.64 -9.312 1 78.81 86 PHE A CA 1
ATOM 662 C C . PHE A 1 86 ? 2.977 0.757 -8.703 1 78.81 86 PHE A C 1
ATOM 664 O O . PHE A 1 86 ? 2.859 1.75 -9.422 1 78.81 86 PHE A O 1
ATOM 671 N N . SER A 1 87 ? 3.016 0.761 -7.363 1 80.12 87 SER A N 1
ATOM 672 C CA . SER A 1 87 ? 3.021 2.053 -6.684 1 80.12 87 SER A CA 1
ATOM 673 C C . SER A 1 87 ? 4.262 2.863 -7.047 1 80.12 87 SER A C 1
ATOM 675 O O . SER A 1 87 ? 5.348 2.305 -7.211 1 80.12 87 SER A O 1
ATOM 677 N N . PRO A 1 88 ? 4.082 4.168 -7.172 1 72.31 88 PRO A N 1
ATOM 678 C CA . PRO A 1 88 ? 5.285 4.977 -7.391 1 72.31 88 PRO A CA 1
ATOM 679 C C . PRO A 1 88 ? 6.297 4.844 -6.258 1 72.31 88 PRO A C 1
ATOM 681 O O . PRO A 1 88 ? 7.473 5.176 -6.434 1 72.31 88 PRO A O 1
ATOM 684 N N . VAL A 1 89 ? 5.77 4.305 -5.121 1 73.88 89 VAL A N 1
ATOM 685 C CA . VAL A 1 89 ? 6.656 4.199 -3.965 1 73.88 89 VAL A CA 1
ATOM 686 C C . VAL A 1 89 ? 7.617 3.031 -4.156 1 73.88 89 VAL A C 1
ATOM 688 O O . VAL A 1 89 ? 8.672 2.973 -3.516 1 73.88 89 VAL A O 1
ATOM 691 N N . CYS A 1 90 ? 7.246 2.039 -4.98 1 67.75 90 CYS A N 1
ATOM 692 C CA . CYS A 1 90 ? 7.922 0.746 -4.969 1 67.75 90 CYS A CA 1
ATOM 693 C C . CYS A 1 90 ? 9.258 0.824 -5.691 1 67.75 90 CYS A C 1
ATOM 695 O O . CYS A 1 90 ? 10.211 0.129 -5.324 1 67.75 90 CYS A O 1
ATOM 697 N N . SER A 1 91 ? 9.289 1.541 -6.758 1 57.09 91 SER A N 1
ATOM 698 C CA . SER A 1 91 ? 10.516 1.65 -7.539 1 57.09 91 SER A CA 1
ATOM 699 C C . SER A 1 91 ? 10.578 2.977 -8.289 1 57.09 91 SER A C 1
ATOM 701 O O . SER A 1 91 ? 9.555 3.477 -8.766 1 57.09 91 SER A O 1
ATOM 703 N N . PRO A 1 92 ? 11.766 3.588 -8.188 1 53.66 92 PRO A N 1
ATOM 704 C CA . PRO A 1 92 ? 11.914 4.844 -8.922 1 53.66 92 PRO A CA 1
ATOM 705 C C . PRO A 1 92 ? 11.438 4.738 -10.375 1 53.66 92 PRO A C 1
ATOM 707 O O . PRO A 1 92 ? 11.133 5.754 -11 1 53.66 92 PRO A O 1
ATOM 710 N N . SER A 1 93 ? 11.383 3.533 -10.812 1 55.62 93 SER A N 1
ATOM 711 C CA . SER A 1 93 ? 11.062 3.342 -12.227 1 55.62 93 SER A CA 1
ATOM 712 C C . SER A 1 93 ? 9.57 3.496 -12.484 1 55.62 93 SER A C 1
ATOM 714 O O . SER A 1 93 ? 9.141 3.562 -13.641 1 55.62 93 SER A O 1
ATOM 716 N N . TYR A 1 94 ? 8.875 3.619 -11.438 1 58.47 94 TYR A N 1
ATOM 717 C CA . TYR A 1 94 ? 7.434 3.672 -11.656 1 58.47 94 TYR A CA 1
ATOM 718 C C . TYR A 1 94 ? 6.875 5.035 -11.273 1 58.47 94 TYR A C 1
ATOM 720 O O . TYR A 1 94 ? 7.129 5.535 -10.172 1 58.47 94 TYR A O 1
ATOM 728 N N . ARG A 1 95 ? 6.344 5.832 -12.227 1 59.38 95 ARG A N 1
ATOM 729 C CA . ARG A 1 95 ? 5.75 7.148 -12.039 1 59.38 95 ARG A CA 1
ATOM 730 C C . ARG A 1 95 ? 4.23 7.082 -12.125 1 59.38 95 ARG A C 1
ATOM 732 O O . ARG A 1 95 ? 3.676 6.141 -12.695 1 59.38 95 ARG A O 1
ATOM 739 N N . PRO A 1 96 ? 3.588 8.141 -11.414 1 59.69 96 PRO A N 1
ATOM 740 C CA . PRO A 1 96 ? 2.131 8.172 -11.562 1 59.69 96 PRO A CA 1
ATOM 741 C C . PRO A 1 96 ? 1.684 8.266 -13.016 1 59.69 96 PRO A C 1
ATOM 743 O O . PRO A 1 96 ? 2.318 8.953 -13.82 1 59.69 96 PRO A O 1
ATOM 746 N N . GLY A 1 97 ? 0.803 7.414 -13.516 1 60.06 97 GLY A N 1
ATOM 747 C CA . GLY A 1 97 ? 0.308 7.363 -14.883 1 60.06 97 GLY A CA 1
ATOM 748 C C . GLY A 1 97 ? -0.446 6.082 -15.195 1 60.06 97 GLY A C 1
ATOM 749 O O . GLY A 1 97 ? -0.874 5.371 -14.289 1 60.06 97 GLY A O 1
ATOM 750 N N . PRO A 1 98 ? -0.753 5.844 -16.438 1 65.5 98 PRO A N 1
ATOM 751 C CA . PRO A 1 98 ? -1.378 4.59 -16.859 1 65.5 98 PRO A CA 1
ATOM 752 C C . PRO A 1 98 ? -0.554 3.361 -16.484 1 65.5 98 PRO A C 1
ATOM 754 O O . PRO A 1 98 ? 0.659 3.465 -16.281 1 65.5 98 PRO A O 1
ATOM 757 N N . PRO A 1 99 ? -1.277 2.268 -16.344 1 67.44 99 PRO A N 1
ATOM 758 C CA . PRO A 1 99 ? -0.546 1.045 -16 1 67.44 99 PRO A CA 1
ATOM 759 C C . PRO A 1 99 ? 0.59 0.743 -16.984 1 67.44 99 PRO A C 1
ATOM 761 O O . PRO A 1 99 ? 0.429 0.91 -18.188 1 67.44 99 PRO A O 1
ATOM 764 N N . SER A 1 100 ? 1.67 0.42 -16.484 1 74.5 100 SER A N 1
ATOM 765 C CA . SER A 1 100 ? 2.824 0.032 -17.297 1 74.5 100 SER A CA 1
ATOM 766 C C . SER A 1 100 ? 2.572 -1.283 -18.016 1 74.5 100 SER A C 1
ATOM 768 O O . SER A 1 100 ? 1.649 -2.023 -17.672 1 74.5 100 SER A O 1
ATOM 770 N N . ASP A 1 101 ? 3.271 -1.592 -19.094 1 75.06 101 ASP A N 1
ATOM 771 C CA . ASP A 1 101 ? 3.201 -2.873 -19.797 1 75.06 101 ASP A CA 1
ATOM 772 C C . ASP A 1 101 ? 3.412 -4.035 -18.828 1 75.06 101 ASP A C 1
ATOM 774 O O . ASP A 1 101 ? 2.697 -5.039 -18.891 1 75.06 101 ASP A O 1
ATOM 778 N N . GLU A 1 102 ? 4.32 -3.887 -17.938 1 78.81 102 GLU A N 1
ATOM 779 C CA . GLU A 1 102 ? 4.617 -4.91 -16.938 1 78.81 102 GLU A CA 1
ATOM 780 C C . GLU A 1 102 ? 3.404 -5.188 -16.047 1 78.81 102 GLU A C 1
ATOM 782 O O . GLU A 1 102 ? 3.084 -6.348 -15.773 1 78.81 102 GLU A O 1
ATOM 787 N N . ALA A 1 103 ? 2.723 -4.117 -15.68 1 83 103 ALA A N 1
ATOM 788 C CA . ALA A 1 103 ? 1.535 -4.25 -14.836 1 83 103 ALA A CA 1
ATOM 789 C C . ALA A 1 103 ? 0.428 -5.004 -15.57 1 83 103 ALA A C 1
ATOM 791 O O . ALA A 1 103 ? -0.25 -5.848 -14.977 1 83 103 ALA A O 1
ATOM 792 N N . GLN A 1 104 ? 0.272 -4.758 -16.859 1 83.06 104 GLN A N 1
ATOM 793 C CA . GLN A 1 104 ? -0.752 -5.418 -17.672 1 83.06 104 GLN A CA 1
ATOM 794 C C . GLN A 1 104 ? -0.447 -6.902 -17.828 1 83.06 104 GLN A C 1
ATOM 796 O O . GLN A 1 104 ? -1.342 -7.742 -17.719 1 83.06 104 GLN A O 1
ATOM 801 N N . VAL A 1 105 ? 0.791 -7.164 -18.094 1 85.88 105 VAL A N 1
ATOM 802 C CA . VAL A 1 105 ? 1.228 -8.547 -18.25 1 85.88 105 VAL A CA 1
ATOM 803 C C . VAL A 1 105 ? 0.955 -9.32 -16.969 1 85.88 105 VAL A C 1
ATOM 805 O O . VAL A 1 105 ? 0.395 -10.422 -17 1 85.88 105 VAL A O 1
ATOM 808 N N . HIS A 1 106 ? 1.269 -8.75 -15.852 1 87.69 106 HIS A N 1
ATOM 809 C CA . HIS A 1 106 ? 1.049 -9.414 -14.57 1 87.69 106 HIS A CA 1
ATOM 810 C C . HIS A 1 106 ? -0.439 -9.617 -14.305 1 87.69 106 HIS A C 1
ATOM 812 O O . HIS A 1 106 ? -0.843 -10.664 -13.797 1 87.69 106 HIS A O 1
ATOM 818 N N . SER A 1 107 ? -1.236 -8.664 -14.656 1 89.19 107 SER A N 1
ATOM 819 C CA . SER A 1 107 ? -2.678 -8.773 -14.461 1 89.19 107 SER A CA 1
ATOM 820 C C . SER A 1 107 ? -3.262 -9.93 -15.258 1 89.19 107 SER A C 1
ATOM 822 O O . SER A 1 107 ? -4.031 -10.734 -14.727 1 89.19 107 SER A O 1
ATOM 824 N N . ARG A 1 108 ? -2.836 -10.055 -16.484 1 87.06 108 ARG A N 1
ATOM 825 C CA . ARG A 1 108 ? -3.312 -11.141 -17.328 1 87.06 108 ARG A CA 1
ATOM 826 C C . ARG A 1 108 ? -2.814 -12.492 -16.828 1 87.06 108 ARG A C 1
ATOM 828 O O . ARG A 1 108 ? -3.574 -13.461 -16.797 1 87.06 108 ARG A O 1
ATOM 835 N N . SER A 1 109 ? -1.57 -12.5 -16.469 1 88.88 109 SER A N 1
ATOM 836 C CA . SER A 1 109 ? -0.979 -13.742 -15.977 1 88.88 109 SER A CA 1
ATOM 837 C C . SER A 1 109 ? -1.677 -14.219 -14.703 1 88.88 109 SER A C 1
ATOM 839 O O . SER A 1 109 ? -1.855 -15.422 -14.508 1 88.88 109 SER A O 1
ATOM 841 N N . LEU A 1 110 ? -2.027 -13.297 -13.914 1 91.38 110 LEU A N 1
ATOM 842 C CA . LEU A 1 110 ? -2.746 -13.641 -12.688 1 91.38 110 LEU A CA 1
ATOM 843 C C . LEU A 1 110 ? -4.109 -14.242 -13.016 1 91.38 110 LEU A C 1
ATOM 845 O O . LEU A 1 110 ? -4.484 -15.273 -12.445 1 91.38 110 LEU A O 1
ATOM 849 N N . ALA A 1 111 ? -4.812 -13.586 -13.922 1 90 111 ALA A N 1
ATOM 850 C CA . ALA A 1 111 ? -6.117 -14.094 -14.344 1 90 111 ALA A CA 1
ATOM 851 C C . ALA A 1 111 ? -6.008 -15.516 -14.867 1 90 111 ALA A C 1
ATOM 853 O O . ALA A 1 111 ? -6.793 -16.391 -14.492 1 90 111 ALA A O 1
ATOM 854 N N . ASP A 1 112 ? -5.039 -15.75 -15.617 1 87.12 112 ASP A N 1
ATOM 855 C CA . ASP A 1 112 ? -4.824 -17.062 -16.203 1 87.12 112 ASP A CA 1
ATOM 856 C C . ASP A 1 112 ? -4.477 -18.094 -15.141 1 87.12 112 ASP A C 1
ATOM 858 O O . ASP A 1 112 ? -4.988 -19.219 -15.156 1 87.12 112 ASP A O 1
ATOM 862 N N . ALA A 1 113 ? -3.639 -17.703 -14.258 1 87.5 113 ALA A N 1
ATOM 863 C CA . ALA A 1 113 ? -3.189 -18.625 -13.219 1 87.5 113 ALA A CA 1
ATOM 864 C C . ALA A 1 113 ? -4.359 -19.078 -12.344 1 87.5 113 ALA A C 1
ATOM 866 O O . ALA A 1 113 ? -4.477 -20.266 -12.023 1 87.5 113 ALA A O 1
ATOM 867 N N . ILE A 1 114 ? -5.207 -18.172 -11.992 1 90.31 114 ILE A N 1
ATOM 868 C CA . ILE A 1 114 ? -6.34 -18.453 -11.117 1 90.31 114 ILE A CA 1
ATOM 869 C C . ILE A 1 114 ? -7.367 -19.297 -11.875 1 90.31 114 ILE A C 1
ATOM 871 O O . ILE A 1 114 ? -7.914 -20.266 -11.328 1 90.31 114 ILE A O 1
ATOM 875 N N . SER A 1 115 ? -7.578 -18.922 -13.109 1 87.94 115 SER A N 1
ATOM 876 C CA . SER A 1 115 ? -8.547 -19.625 -13.938 1 87.94 115 SER A CA 1
ATOM 877 C C . SER A 1 115 ? -8.086 -21.047 -14.227 1 87.94 115 SER A C 1
ATOM 879 O O . SER A 1 115 ? -8.852 -22 -14.078 1 87.94 115 SER A O 1
ATOM 881 N N . ASN A 1 116 ? -6.828 -21.188 -14.586 1 84.94 116 ASN A N 1
ATOM 882 C CA . ASN A 1 116 ? -6.285 -22.5 -14.945 1 84.94 116 ASN A CA 1
ATOM 883 C C . ASN A 1 116 ? -6.246 -23.438 -13.75 1 84.94 116 ASN A C 1
ATOM 885 O O . ASN A 1 116 ? -6.434 -24.656 -13.898 1 84.94 116 ASN A O 1
ATOM 889 N N . ALA A 1 117 ? -6.031 -22.906 -12.641 1 87.06 117 ALA A N 1
ATOM 890 C CA . ALA A 1 117 ? -5.949 -23.719 -11.43 1 87.06 117 ALA A CA 1
ATOM 891 C C . ALA A 1 117 ? -7.34 -24 -10.859 1 87.06 117 ALA A C 1
ATOM 893 O O . ALA A 1 117 ? -7.492 -24.797 -9.945 1 87.06 117 ALA A O 1
ATOM 894 N N . HIS A 1 118 ? -8.375 -23.328 -11.375 1 88.69 118 HIS A N 1
ATOM 895 C CA . HIS A 1 118 ? -9.734 -23.453 -10.875 1 88.69 118 HIS A CA 1
ATOM 896 C C . HIS A 1 118 ? -9.805 -23.156 -9.383 1 88.69 118 HIS A C 1
ATOM 898 O O . HIS A 1 118 ? -10.414 -23.922 -8.617 1 88.69 118 HIS A O 1
ATOM 904 N N . CYS A 1 119 ? -9.109 -22.078 -9.062 1 91.19 119 CYS A N 1
ATOM 905 C CA . CYS A 1 119 ? -9.062 -21.688 -7.66 1 91.19 119 CYS A CA 1
ATOM 906 C C . CYS A 1 119 ? -10.445 -21.297 -7.152 1 91.19 119 CYS A C 1
ATOM 908 O O . CYS A 1 119 ? -10.773 -21.547 -5.988 1 91.19 119 CYS A O 1
ATOM 910 N N . ILE A 1 120 ? -11.164 -20.641 -8.008 1 93.38 120 ILE A N 1
ATOM 911 C CA . ILE A 1 120 ? -12.547 -20.297 -7.707 1 93.38 120 ILE A CA 1
ATOM 912 C C . ILE A 1 120 ? -13.453 -20.75 -8.844 1 93.38 120 ILE A C 1
ATOM 914 O O . ILE A 1 120 ? -13.047 -20.781 -10.008 1 93.38 120 ILE A O 1
ATOM 918 N N . ASP A 1 121 ? -14.578 -21.25 -8.477 1 94.31 121 ASP A N 1
ATOM 919 C CA . ASP A 1 121 ? -15.609 -21.531 -9.469 1 94.31 121 ASP A CA 1
ATOM 920 C C . ASP A 1 121 ? -16.453 -20.281 -9.734 1 94.31 121 ASP A C 1
ATOM 922 O O . ASP A 1 121 ? -17.234 -19.859 -8.875 1 94.31 121 ASP A O 1
ATOM 926 N N . LEU A 1 122 ? -16.359 -19.734 -10.93 1 95.69 122 LEU A N 1
ATOM 927 C CA . LEU A 1 122 ? -17.062 -18.484 -11.266 1 95.69 122 LEU A CA 1
ATOM 928 C C . LEU A 1 122 ? -18.578 -18.688 -11.18 1 95.69 122 LEU A C 1
ATOM 930 O O . LEU A 1 122 ? -19.328 -17.703 -11.062 1 95.69 122 LEU A O 1
ATOM 934 N N . GLN A 1 123 ? -19.031 -19.922 -11.25 1 95.69 123 GLN A N 1
ATOM 935 C CA . GLN A 1 123 ? -20.453 -20.219 -11.102 1 95.69 123 GLN A CA 1
ATOM 936 C C . GLN A 1 123 ? -20.938 -19.938 -9.68 1 95.69 123 GLN A C 1
ATOM 938 O O . GLN A 1 123 ? -22.109 -19.688 -9.453 1 95.69 123 GLN A O 1
ATOM 943 N N . ASP A 1 124 ? -20 -20.031 -8.773 1 94.62 124 ASP A N 1
ATOM 944 C CA . ASP A 1 124 ? -20.344 -19.75 -7.379 1 94.62 124 ASP A CA 1
ATOM 945 C C . ASP A 1 124 ? -20.688 -18.281 -7.191 1 94.62 124 ASP A C 1
ATOM 947 O O . ASP A 1 124 ? -21.25 -17.891 -6.164 1 94.62 124 ASP A O 1
ATOM 951 N N . LEU A 1 125 ? -20.406 -17.438 -8.172 1 96.06 125 LEU A N 1
ATOM 952 C CA . LEU A 1 125 ? -20.625 -16 -8.094 1 96.06 125 LEU A CA 1
ATOM 953 C C . LEU A 1 125 ? -21.969 -15.625 -8.727 1 96.06 125 LEU A C 1
ATOM 955 O O . LEU A 1 125 ? -22.297 -14.438 -8.812 1 96.06 125 LEU A O 1
ATOM 959 N N . CYS A 1 126 ? -22.734 -16.641 -9.125 1 96.62 126 CYS A N 1
ATOM 960 C CA . CYS A 1 126 ? -24.047 -16.406 -9.719 1 96.62 126 CYS A CA 1
ATOM 961 C C . CYS A 1 126 ? -25.078 -16.125 -8.641 1 96.62 126 CYS A C 1
ATOM 963 O O . CYS A 1 126 ? -25.203 -16.875 -7.672 1 96.62 126 CYS A O 1
ATOM 965 N N . ILE A 1 127 ? -25.781 -15.055 -8.742 1 95.06 127 ILE A N 1
ATOM 966 C CA . ILE A 1 127 ? -26.859 -14.703 -7.832 1 95.06 127 ILE A CA 1
ATOM 967 C C . ILE A 1 127 ? -28.203 -15.078 -8.453 1 95.06 127 ILE A C 1
ATOM 969 O O . ILE A 1 127 ? -29.016 -15.766 -7.82 1 95.06 127 ILE A O 1
ATOM 973 N N . SER A 1 128 ? -28.453 -14.648 -9.648 1 95.19 128 SER A N 1
ATOM 974 C CA . SER A 1 128 ? -29.609 -14.977 -10.469 1 95.19 128 SER A CA 1
ATOM 975 C C . SER A 1 128 ? -29.219 -15.172 -11.93 1 95.19 128 SER A C 1
ATOM 977 O O . SER A 1 128 ? -28.828 -14.227 -12.609 1 95.19 128 SER A O 1
ATOM 979 N N . PRO A 1 129 ? -29.406 -16.438 -12.414 1 95.5 129 PRO A N 1
ATOM 980 C CA . PRO A 1 129 ? -28.953 -16.734 -13.773 1 95.5 129 PRO A CA 1
ATOM 981 C C . PRO A 1 129 ? -29.516 -15.758 -14.805 1 95.5 129 PRO A C 1
ATOM 983 O O . PRO A 1 129 ? -30.734 -15.516 -14.836 1 95.5 129 PRO A O 1
ATOM 986 N N . GLY A 1 130 ? -28.609 -15.297 -15.617 1 95.62 130 GLY A N 1
ATOM 987 C CA . GLY A 1 130 ? -28.969 -14.422 -16.734 1 95.62 130 GLY A CA 1
ATOM 988 C C . GLY A 1 130 ? -29.266 -13 -16.297 1 95.62 130 GLY A C 1
ATOM 989 O O . GLY A 1 130 ? -29.438 -12.117 -17.141 1 95.62 130 GLY A O 1
ATOM 990 N N . LYS A 1 131 ? -29.281 -12.75 -15.031 1 95.56 131 LYS A N 1
ATOM 991 C CA . LYS A 1 131 ? -29.719 -11.438 -14.562 1 95.56 131 LYS A CA 1
ATOM 992 C C . LYS A 1 131 ? -28.641 -10.758 -13.727 1 95.56 131 LYS A C 1
ATOM 994 O O . LYS A 1 131 ? -28.297 -9.594 -13.961 1 95.56 131 LYS A O 1
ATOM 999 N N . LEU A 1 132 ? -28.125 -11.562 -12.688 1 96.06 132 LEU A N 1
ATOM 1000 C CA . LEU A 1 132 ? -27.266 -10.898 -11.711 1 96.06 132 LEU A CA 1
ATOM 1001 C C . LEU A 1 132 ? -26.172 -11.836 -11.219 1 96.06 132 LEU A C 1
ATOM 1003 O O . LEU A 1 132 ? -26.438 -12.984 -10.867 1 96.06 132 LEU A O 1
ATOM 1007 N N . VAL A 1 133 ? -24.906 -11.297 -11.258 1 96.88 133 VAL A N 1
ATOM 1008 C CA . VAL A 1 133 ? -23.781 -12.055 -10.742 1 96.88 133 VAL A CA 1
ATOM 1009 C C . VAL A 1 133 ? -22.859 -11.141 -9.953 1 96.88 133 VAL A C 1
ATOM 1011 O O . VAL A 1 133 ? -23 -9.914 -10 1 96.88 133 VAL A O 1
ATOM 1014 N N . TRP A 1 134 ? -21.922 -11.781 -9.211 1 96.25 134 TRP A N 1
ATOM 1015 C CA . TRP A 1 134 ? -20.859 -11.031 -8.555 1 96.25 134 TRP A CA 1
ATOM 1016 C C . TRP A 1 134 ? -19.672 -10.828 -9.5 1 96.25 134 TRP A C 1
ATOM 1018 O O . TRP A 1 134 ? -19.297 -11.742 -10.234 1 96.25 134 TRP A O 1
ATOM 1028 N N . ALA A 1 135 ? -19.188 -9.648 -9.539 1 95.88 135 ALA A N 1
ATOM 1029 C CA . ALA A 1 135 ? -17.875 -9.352 -10.094 1 95.88 135 ALA A CA 1
ATOM 1030 C C . ALA A 1 135 ? -16.875 -9 -8.992 1 95.88 135 ALA A C 1
ATOM 1032 O O . ALA A 1 135 ? -17.094 -8.047 -8.234 1 95.88 135 ALA A O 1
ATOM 1033 N N . LEU A 1 136 ? -15.797 -9.781 -8.891 1 95.88 136 LEU A N 1
ATOM 1034 C CA . LEU A 1 136 ? -14.742 -9.516 -7.918 1 95.88 136 LEU A CA 1
ATOM 1035 C C . LEU A 1 136 ? -13.602 -8.727 -8.562 1 95.88 136 LEU A C 1
ATOM 1037 O O . LEU A 1 136 ? -12.867 -9.266 -9.391 1 95.88 136 LEU A O 1
ATOM 1041 N N . TYR A 1 137 ? -13.5 -7.496 -8.227 1 94 137 TYR A N 1
ATOM 1042 C CA . TYR A 1 137 ? -12.375 -6.672 -8.672 1 94 137 TYR A CA 1
ATOM 1043 C C . TYR A 1 137 ? -11.211 -6.773 -7.695 1 94 137 TYR A C 1
ATOM 1045 O O . TYR A 1 137 ? -11.312 -6.332 -6.547 1 94 137 TYR A O 1
ATOM 1053 N N . CYS A 1 138 ? -10.141 -7.348 -8.133 1 95.19 138 CYS A N 1
ATOM 1054 C CA . CYS A 1 138 ? -8.969 -7.59 -7.309 1 95.19 138 CYS A CA 1
ATOM 1055 C C . CYS A 1 138 ? -7.844 -6.617 -7.656 1 95.19 138 CYS A C 1
ATOM 1057 O O . CYS A 1 138 ? -7.141 -6.809 -8.648 1 95.19 138 CYS A O 1
ATOM 1059 N N . ASP A 1 139 ? -7.66 -5.68 -6.82 1 92.44 139 ASP A N 1
ATOM 1060 C CA . ASP A 1 139 ? -6.613 -4.691 -7.055 1 92.44 139 ASP A CA 1
ATOM 1061 C C . ASP A 1 139 ? -5.367 -5.008 -6.23 1 92.44 139 ASP A C 1
ATOM 1063 O O . ASP A 1 139 ? -5.426 -5.047 -5 1 92.44 139 ASP A O 1
ATOM 1067 N N . LEU A 1 140 ? -4.277 -5.23 -6.938 1 94.06 140 LEU A N 1
ATOM 1068 C CA . LEU A 1 140 ? -3.004 -5.523 -6.289 1 94.06 140 LEU A CA 1
ATOM 1069 C C . LEU A 1 140 ? -2.021 -4.375 -6.484 1 94.06 140 LEU A C 1
ATOM 1071 O O . LEU A 1 140 ? -1.856 -3.873 -7.598 1 94.06 140 LEU A O 1
ATOM 1075 N N . THR A 1 141 ? -1.448 -3.938 -5.414 1 91.75 141 THR A N 1
ATOM 1076 C CA . THR A 1 141 ? -0.457 -2.869 -5.465 1 91.75 141 THR A CA 1
ATOM 1077 C C . THR A 1 141 ? 0.88 -3.346 -4.902 1 91.75 141 THR A C 1
ATOM 1079 O O . THR A 1 141 ? 0.957 -3.779 -3.752 1 91.75 141 THR A O 1
ATOM 1082 N N . CYS A 1 142 ? 1.934 -3.27 -5.758 1 91.69 142 CYS A N 1
ATOM 1083 C CA . CYS A 1 142 ? 3.287 -3.555 -5.293 1 91.69 142 CYS A CA 1
ATOM 1084 C C . CYS A 1 142 ? 3.873 -2.355 -4.559 1 91.69 142 CYS A C 1
ATOM 1086 O O . CYS A 1 142 ? 4.039 -1.282 -5.141 1 91.69 142 CYS A O 1
ATOM 1088 N N . LEU A 1 143 ? 4.188 -2.479 -3.311 1 91.31 143 LEU A N 1
ATOM 1089 C CA . LEU A 1 143 ? 4.684 -1.391 -2.475 1 91.31 143 LEU A CA 1
ATOM 1090 C C . LEU A 1 143 ? 6.207 -1.376 -2.443 1 91.31 143 LEU A C 1
ATOM 1092 O O . LEU A 1 143 ? 6.82 -0.325 -2.238 1 91.31 143 LEU A O 1
ATOM 1096 N N . ASP A 1 144 ? 6.809 -2.545 -2.539 1 91.88 144 ASP A N 1
ATOM 1097 C CA . ASP A 1 144 ? 8.258 -2.732 -2.566 1 91.88 144 ASP A CA 1
ATOM 1098 C C . ASP A 1 144 ? 8.648 -3.828 -3.555 1 91.88 144 ASP A C 1
ATOM 1100 O O . ASP A 1 144 ? 8.172 -4.961 -3.457 1 91.88 144 ASP A O 1
ATOM 1104 N N . HIS A 1 145 ? 9.492 -3.494 -4.48 1 91.12 145 HIS A N 1
ATOM 1105 C CA . HIS A 1 145 ? 9.852 -4.418 -5.551 1 91.12 145 HIS A CA 1
ATOM 1106 C C . HIS A 1 145 ? 11.297 -4.883 -5.41 1 91.12 145 HIS A C 1
ATOM 1108 O O . HIS A 1 145 ? 12.227 -4.188 -5.836 1 91.12 145 HIS A O 1
ATOM 1114 N N . ASP A 1 146 ? 11.438 -6.082 -4.953 1 93.31 146 ASP A N 1
ATOM 1115 C CA . ASP A 1 146 ? 12.766 -6.68 -4.863 1 93.31 146 ASP A CA 1
ATOM 1116 C C . ASP A 1 146 ? 12.773 -8.086 -5.461 1 93.31 146 ASP A C 1
ATOM 1118 O O . ASP A 1 146 ? 13.219 -9.039 -4.816 1 93.31 146 ASP A O 1
ATOM 1122 N N . GLY A 1 147 ? 12.078 -8.18 -6.645 1 93.56 147 GLY A N 1
ATOM 1123 C CA . GLY A 1 147 ? 12.055 -9.461 -7.344 1 93.56 147 GLY A CA 1
ATOM 1124 C C . GLY A 1 147 ? 10.852 -10.305 -6.996 1 93.56 147 GLY A C 1
ATOM 1125 O O . GLY A 1 147 ? 10.211 -10.094 -5.965 1 93.56 147 GLY A O 1
ATOM 1126 N N . CYS A 1 148 ? 10.484 -11.211 -7.941 1 95.75 148 CYS A N 1
ATOM 1127 C CA . CYS A 1 148 ? 9.445 -12.211 -7.746 1 95.75 148 CYS A CA 1
ATOM 1128 C C . CYS A 1 148 ? 8.102 -11.562 -7.477 1 95.75 148 CYS A C 1
ATOM 1130 O O . CYS A 1 148 ? 7.336 -12.031 -6.629 1 95.75 148 CYS A O 1
ATOM 1132 N N . VAL A 1 149 ? 7.828 -10.508 -8.141 1 93.31 149 VAL A N 1
ATOM 1133 C CA . VAL A 1 149 ? 6.594 -9.773 -7.898 1 93.31 149 VAL A CA 1
ATOM 1134 C C . VAL A 1 149 ? 5.391 -10.656 -8.234 1 93.31 149 VAL A C 1
ATOM 1136 O O . VAL A 1 149 ? 4.398 -10.664 -7.504 1 93.31 149 VAL A O 1
ATOM 1139 N N . PHE A 1 150 ? 5.508 -11.406 -9.336 1 93.94 150 PHE A N 1
ATOM 1140 C CA . PHE A 1 150 ? 4.398 -12.266 -9.727 1 93.94 150 PHE A CA 1
ATOM 1141 C C . PHE A 1 150 ? 4.148 -13.344 -8.68 1 93.94 150 PHE A C 1
ATOM 1143 O O . PHE A 1 150 ? 3 -13.648 -8.359 1 93.94 150 PHE A O 1
ATOM 1150 N N . ASP A 1 151 ? 5.219 -13.93 -8.141 1 96.75 151 ASP A N 1
ATOM 1151 C CA . ASP A 1 151 ? 5.105 -14.93 -7.082 1 96.75 151 ASP A CA 1
ATOM 1152 C C . ASP A 1 151 ? 4.328 -14.383 -5.891 1 96.75 151 ASP A C 1
ATOM 1154 O O . ASP A 1 151 ? 3.453 -15.062 -5.348 1 96.75 151 ASP A O 1
ATOM 1158 N N . VAL A 1 152 ? 4.668 -13.188 -5.535 1 97.38 152 VAL A N 1
ATOM 1159 C CA . VAL A 1 152 ? 4.055 -12.555 -4.367 1 97.38 152 VAL A CA 1
ATOM 1160 C C . VAL A 1 152 ? 2.615 -12.156 -4.691 1 97.38 152 VAL A C 1
ATOM 1162 O O . VAL A 1 152 ? 1.726 -12.289 -3.848 1 97.38 152 VAL A O 1
ATOM 1165 N N . ALA A 1 153 ? 2.4 -11.719 -5.895 1 96.12 153 ALA A N 1
ATOM 1166 C CA . ALA A 1 153 ? 1.075 -11.273 -6.32 1 96.12 153 ALA A CA 1
ATOM 1167 C C . ALA A 1 153 ? 0.071 -12.422 -6.27 1 96.12 153 ALA A C 1
ATOM 1169 O O . ALA A 1 153 ? -1.049 -12.25 -5.781 1 96.12 153 ALA A O 1
ATOM 1170 N N . ILE A 1 154 ? 0.418 -13.547 -6.762 1 96.38 154 ILE A N 1
ATOM 1171 C CA . ILE A 1 154 ? -0.504 -14.68 -6.793 1 96.38 154 ILE A CA 1
ATOM 1172 C C . ILE A 1 154 ? -0.864 -15.086 -5.367 1 96.38 154 ILE A C 1
ATOM 1174 O O . ILE A 1 154 ? -2.033 -15.336 -5.062 1 96.38 154 ILE A O 1
ATOM 1178 N N . ILE A 1 155 ? 0.118 -15.141 -4.48 1 97.44 155 ILE A N 1
ATOM 1179 C CA . ILE A 1 155 ? -0.138 -15.5 -3.09 1 97.44 155 ILE A CA 1
ATOM 1180 C C . ILE A 1 155 ? -1.042 -14.445 -2.445 1 97.44 155 ILE A C 1
ATOM 1182 O O . ILE A 1 155 ? -1.96 -14.789 -1.695 1 97.44 155 ILE A O 1
ATOM 1186 N N . SER A 1 156 ? -0.765 -13.18 -2.738 1 97.69 156 SER A N 1
ATOM 1187 C CA . SER A 1 156 ? -1.576 -12.094 -2.193 1 97.69 156 SER A CA 1
ATOM 1188 C C . SER A 1 156 ? -3.031 -12.219 -2.635 1 97.69 156 SER A C 1
ATOM 1190 O O . SER A 1 156 ? -3.947 -12.039 -1.83 1 97.69 156 SER A O 1
ATOM 1192 N N . LEU A 1 157 ? -3.209 -12.5 -3.881 1 97.25 157 LEU A N 1
ATOM 1193 C CA . LEU A 1 157 ? -4.555 -12.633 -4.434 1 97.25 157 LEU A CA 1
ATOM 1194 C C . LEU A 1 157 ? -5.301 -13.789 -3.781 1 97.25 157 LEU A C 1
ATOM 1196 O O . LEU A 1 157 ? -6.422 -13.617 -3.297 1 97.25 157 LEU A O 1
ATOM 1200 N N . VAL A 1 158 ? -4.676 -14.922 -3.699 1 97.06 158 VAL A N 1
ATOM 1201 C CA . VAL A 1 158 ? -5.336 -16.109 -3.154 1 97.06 158 VAL A CA 1
ATOM 1202 C C . VAL A 1 158 ? -5.602 -15.906 -1.663 1 97.06 158 VAL A C 1
ATOM 1204 O O . VAL A 1 158 ? -6.668 -16.266 -1.162 1 97.06 158 VAL A O 1
ATOM 1207 N N . ALA A 1 159 ? -4.629 -15.344 -0.993 1 97.38 159 ALA A N 1
ATOM 1208 C CA . ALA A 1 159 ? -4.832 -15.031 0.419 1 97.38 159 ALA A CA 1
ATOM 1209 C C . ALA A 1 159 ? -6.027 -14.102 0.606 1 97.38 159 ALA A C 1
ATOM 1211 O O . ALA A 1 159 ? -6.871 -14.328 1.479 1 97.38 159 ALA A O 1
ATOM 1212 N N . ALA A 1 160 ? -6.098 -13.07 -0.167 1 97.44 160 ALA A N 1
ATOM 1213 C CA . ALA A 1 160 ? -7.207 -12.117 -0.089 1 97.44 160 ALA A CA 1
ATOM 1214 C C . ALA A 1 160 ? -8.539 -12.805 -0.389 1 97.44 160 ALA A C 1
ATOM 1216 O O . ALA A 1 160 ? -9.547 -12.531 0.265 1 97.44 160 ALA A O 1
ATOM 1217 N N . LEU A 1 161 ? -8.547 -13.688 -1.367 1 97.19 161 LEU A N 1
ATOM 1218 C CA . LEU A 1 161 ? -9.758 -14.414 -1.733 1 97.19 161 LEU A CA 1
ATOM 1219 C C . LEU A 1 161 ? -10.305 -15.195 -0.545 1 97.19 161 LEU A C 1
ATOM 1221 O O . LEU A 1 161 ? -11.523 -15.273 -0.35 1 97.19 161 LEU A O 1
ATOM 1225 N N . HIS A 1 162 ? -9.43 -15.695 0.26 1 96.38 162 HIS A N 1
ATOM 1226 C CA . HIS A 1 162 ? -9.836 -16.484 1.422 1 96.38 162 HIS A CA 1
ATOM 1227 C C . HIS A 1 162 ? -10.516 -15.594 2.465 1 96.38 162 HIS A C 1
ATOM 1229 O O . HIS A 1 162 ? -11.195 -16.094 3.367 1 96.38 162 HIS A O 1
ATOM 1235 N N . THR A 1 163 ? -10.375 -14.312 2.35 1 95.88 163 THR A N 1
ATOM 1236 C CA . THR A 1 163 ? -10.938 -13.406 3.34 1 95.88 163 THR A CA 1
ATOM 1237 C C . THR A 1 163 ? -12.234 -12.781 2.818 1 95.88 163 THR A C 1
ATOM 1239 O O . THR A 1 163 ? -12.867 -11.984 3.516 1 95.88 163 THR A O 1
ATOM 1242 N N . VAL A 1 164 ? -12.633 -13.102 1.663 1 95.69 164 VAL A N 1
ATOM 1243 C CA . VAL A 1 164 ? -13.82 -12.508 1.06 1 95.69 164 VAL A CA 1
ATOM 1244 C C . VAL A 1 164 ? -15.07 -13.094 1.704 1 95.69 164 VAL A C 1
ATOM 1246 O O . VAL A 1 164 ? -15.188 -14.312 1.867 1 95.69 164 VAL A O 1
ATOM 1249 N N . LYS A 1 165 ? -15.938 -12.234 2.094 1 92.38 165 LYS A N 1
ATOM 1250 C CA . LYS A 1 165 ? -17.281 -12.586 2.533 1 92.38 165 LYS A CA 1
ATOM 1251 C C . LYS A 1 165 ? -18.344 -11.836 1.729 1 92.38 165 LYS A C 1
ATOM 1253 O O . LYS A 1 165 ? -18.328 -10.609 1.686 1 92.38 165 LYS A O 1
ATOM 1258 N N . LEU A 1 166 ? -19.25 -12.562 1.138 1 92.62 166 LEU A N 1
ATOM 1259 C CA . LEU A 1 166 ? -20.25 -11.945 0.287 1 92.62 166 LEU A CA 1
ATOM 1260 C C . LEU A 1 166 ? -21.609 -11.938 0.981 1 92.62 166 LEU A C 1
ATOM 1262 O O . LEU A 1 166 ? -22.031 -12.945 1.557 1 92.62 166 LEU A O 1
ATOM 1266 N N . PRO A 1 167 ? -22.234 -10.789 0.949 1 90.31 167 PRO A N 1
ATOM 1267 C CA . PRO A 1 167 ? -23.594 -10.758 1.503 1 90.31 167 PRO A CA 1
ATOM 1268 C C . PRO A 1 167 ? -24.609 -11.516 0.641 1 90.31 167 PRO A C 1
ATOM 1270 O O . PRO A 1 167 ? -24.359 -11.742 -0.547 1 90.31 167 PRO A O 1
ATOM 1273 N N . THR A 1 168 ? -25.672 -11.852 1.261 1 89.19 168 THR A N 1
ATOM 1274 C CA . THR A 1 168 ? -26.734 -12.492 0.502 1 89.19 168 THR A CA 1
ATOM 1275 C C . THR A 1 168 ? -27.578 -11.453 -0.237 1 89.19 168 THR A C 1
ATOM 1277 O O . THR A 1 168 ? -28 -10.461 0.351 1 89.19 168 THR A O 1
ATOM 1280 N N . ILE A 1 169 ? -27.766 -11.703 -1.525 1 90.25 169 ILE A N 1
ATOM 1281 C CA . ILE A 1 169 ? -28.547 -10.805 -2.363 1 90.25 169 ILE A CA 1
ATOM 1282 C C . ILE A 1 169 ? -29.844 -11.492 -2.793 1 90.25 169 ILE A C 1
ATOM 1284 O O . ILE A 1 169 ? -29.812 -12.633 -3.26 1 90.25 169 ILE A O 1
ATOM 1288 N N . GLN A 1 170 ? -30.938 -10.805 -2.459 1 88.31 170 GLN A N 1
ATOM 1289 C CA . GLN A 1 170 ? -32.219 -11.266 -2.98 1 88.31 170 GLN A CA 1
ATOM 1290 C C . GLN A 1 170 ? -32.625 -10.484 -4.223 1 88.31 170 GLN A C 1
ATOM 1292 O O . GLN A 1 170 ? -32.656 -9.25 -4.199 1 88.31 170 GLN A O 1
ATOM 1297 N N . TYR A 1 171 ? -32.812 -11.219 -5.254 1 88.56 171 TYR A N 1
ATOM 1298 C CA . TYR A 1 171 ? -33.25 -10.617 -6.516 1 88.56 171 TYR A CA 1
ATOM 1299 C C . TYR A 1 171 ? -34.719 -10.867 -6.777 1 88.56 171 TYR A C 1
ATOM 1301 O O . TYR A 1 171 ? -35.188 -12.016 -6.75 1 88.56 171 TYR A O 1
ATOM 1309 N N . ASN A 1 172 ? -35.469 -9.773 -6.953 1 89.44 172 ASN A N 1
ATOM 1310 C CA . ASN A 1 172 ? -36.875 -9.891 -7.312 1 89.44 172 ASN A CA 1
ATOM 1311 C C . ASN A 1 172 ? -37.062 -9.961 -8.828 1 89.44 172 ASN A C 1
ATOM 1313 O O . ASN A 1 172 ? -36.938 -8.945 -9.516 1 89.44 172 ASN A O 1
ATOM 1317 N N . HIS A 1 173 ? -37.562 -11.023 -9.375 1 89.12 173 HIS A N 1
ATOM 1318 C CA . HIS A 1 173 ? -37.656 -11.25 -10.812 1 89.12 173 HIS A CA 1
ATOM 1319 C C . HIS A 1 173 ? -38.812 -10.438 -11.414 1 89.12 173 HIS A C 1
ATOM 1321 O O . HIS A 1 173 ? -38.812 -10.125 -12.609 1 89.12 173 HIS A O 1
ATOM 1327 N N . ASP A 1 174 ? -39.781 -10.125 -10.602 1 90.19 174 ASP A N 1
ATOM 1328 C CA . ASP A 1 174 ? -40.938 -9.391 -11.094 1 90.19 174 ASP A CA 1
ATOM 1329 C C . ASP A 1 174 ? -40.625 -7.91 -11.273 1 90.19 174 ASP A C 1
ATOM 1331 O O . ASP A 1 174 ? -41 -7.301 -12.273 1 90.19 174 ASP A O 1
ATOM 1335 N N . THR A 1 175 ? -39.812 -7.402 -10.352 1 89.44 175 THR A N 1
ATOM 1336 C CA . THR A 1 175 ? -39.562 -5.965 -10.352 1 89.44 175 THR A CA 1
ATOM 1337 C C . THR A 1 175 ? -38.156 -5.66 -10.82 1 89.44 175 THR A C 1
ATOM 1339 O O . THR A 1 175 ? -37.844 -4.523 -11.18 1 89.44 175 THR A O 1
ATOM 1342 N N . GLY A 1 176 ? -37.281 -6.668 -10.797 1 85.81 176 GLY A N 1
ATOM 1343 C CA . GLY A 1 176 ? -35.906 -6.473 -11.133 1 85.81 176 GLY A CA 1
ATOM 1344 C C . GLY A 1 176 ? -35.094 -5.832 -10.016 1 85.81 176 GLY A C 1
ATOM 1345 O O . GLY A 1 176 ? -33.906 -5.523 -10.18 1 85.81 176 GLY A O 1
ATOM 1346 N N . GLU A 1 177 ? -35.75 -5.645 -8.859 1 87.19 177 GLU A N 1
ATOM 1347 C CA . GLU A 1 177 ? -35.094 -4.957 -7.742 1 87.19 177 GLU A CA 1
ATOM 1348 C C . GLU A 1 177 ? -34.25 -5.914 -6.93 1 87.19 177 GLU A C 1
ATOM 1350 O O . GLU A 1 177 ? -34.5 -7.117 -6.879 1 87.19 177 GLU A O 1
ATOM 1355 N N . THR A 1 178 ? -33.125 -5.395 -6.438 1 87.38 178 THR A N 1
ATOM 1356 C CA . THR A 1 178 ? -32.188 -6.172 -5.613 1 87.38 178 THR A CA 1
ATOM 1357 C C . THR A 1 178 ? -32.25 -5.715 -4.156 1 87.38 178 THR A C 1
ATOM 1359 O O . THR A 1 178 ? -32.406 -4.523 -3.881 1 87.38 178 THR A O 1
ATOM 1362 N N . ARG A 1 179 ? -32.375 -6.676 -3.27 1 84.19 179 ARG A N 1
ATOM 1363 C CA . ARG A 1 179 ? -32.281 -6.383 -1.843 1 84.19 179 ARG A CA 1
ATOM 1364 C C . ARG A 1 179 ? -31.078 -7.086 -1.213 1 84.19 179 ARG A C 1
ATOM 1366 O O . ARG A 1 179 ? -30.875 -8.289 -1.416 1 84.19 179 ARG A O 1
ATOM 1373 N N . THR A 1 180 ? -30.234 -6.273 -0.631 1 81.25 180 THR A N 1
ATOM 1374 C CA . THR A 1 180 ? -29.047 -6.82 0.031 1 81.25 180 THR A CA 1
ATOM 1375 C C . THR A 1 180 ? -29.359 -7.16 1.486 1 81.25 180 THR A C 1
ATOM 1377 O O . THR A 1 180 ? -29.922 -6.34 2.217 1 81.25 180 THR A O 1
ATOM 1380 N N . ASP A 1 181 ? -29.203 -8.391 1.815 1 77.62 181 ASP A N 1
ATOM 1381 C CA . ASP A 1 181 ? -29.281 -8.805 3.213 1 77.62 181 ASP A CA 1
ATOM 1382 C C . ASP A 1 181 ? -27.906 -8.766 3.873 1 77.62 181 ASP A C 1
ATOM 1384 O O . ASP A 1 181 ? -27.078 -9.664 3.664 1 77.62 181 ASP A O 1
ATOM 1388 N N . THR A 1 182 ? -27.625 -7.727 4.688 1 73.38 182 THR A N 1
ATOM 1389 C CA . THR A 1 182 ? -26.297 -7.512 5.27 1 73.38 182 THR A CA 1
ATOM 1390 C C . THR A 1 182 ? -26.172 -8.234 6.605 1 73.38 182 THR A C 1
ATOM 1392 O O . THR A 1 182 ? -25.156 -8.094 7.301 1 73.38 182 THR A O 1
ATOM 1395 N N . SER A 1 183 ? -27.141 -9.055 6.945 1 76.69 183 SER A N 1
ATOM 1396 C CA . SER A 1 183 ? -27.094 -9.805 8.195 1 76.69 183 SER A CA 1
ATOM 1397 C C . SER A 1 183 ? -26.391 -11.141 8.008 1 76.69 183 SER A C 1
ATOM 1399 O O . SER A 1 183 ? -25.922 -11.75 8.984 1 76.69 183 SER A O 1
ATOM 1401 N N . THR A 1 184 ? -26.281 -11.5 6.824 1 81.5 184 THR A N 1
ATOM 1402 C CA . THR A 1 184 ? -25.656 -12.789 6.574 1 81.5 184 THR A CA 1
ATOM 1403 C C . THR A 1 184 ? -24.562 -12.664 5.516 1 81.5 184 THR A C 1
ATOM 1405 O O . THR A 1 184 ? -24.781 -12.039 4.473 1 81.5 184 THR A O 1
ATOM 1408 N N . PHE A 1 185 ? -23.391 -13.086 5.883 1 86.56 185 PHE A N 1
ATOM 1409 C CA . PHE A 1 185 ? -22.266 -13.109 4.949 1 86.56 185 PHE A CA 1
ATOM 1410 C C . PHE A 1 185 ? -21.766 -14.539 4.734 1 86.56 185 PHE A C 1
ATOM 1412 O O . PHE A 1 185 ? -21.734 -15.336 5.672 1 86.56 185 PHE A O 1
ATOM 1419 N N . SER A 1 186 ? -21.562 -14.875 3.521 1 88.06 186 SER A N 1
ATOM 1420 C CA . SER A 1 186 ? -21.016 -16.188 3.189 1 88.06 186 SER A CA 1
ATOM 1421 C C . SER A 1 186 ? -19.578 -16.078 2.67 1 88.06 186 SER A C 1
ATOM 1423 O O . SER A 1 186 ? -19.281 -15.211 1.836 1 88.06 186 SER A O 1
ATOM 1425 N N . PRO A 1 187 ? -18.75 -16.969 3.225 1 91.44 187 PRO A N 1
ATOM 1426 C CA . PRO A 1 187 ? -17.391 -16.969 2.707 1 91.44 187 PRO A CA 1
ATOM 1427 C C . PRO A 1 187 ? -17.297 -17.484 1.271 1 91.44 187 PRO A C 1
ATOM 1429 O O . PRO A 1 187 ? -18.125 -18.312 0.854 1 91.44 187 PRO A O 1
ATOM 1432 N N . LEU A 1 188 ? -16.375 -16.969 0.529 1 93.81 188 LEU A N 1
ATOM 1433 C CA . LEU A 1 188 ? -16.062 -17.484 -0.803 1 93.81 188 LEU A CA 1
ATOM 1434 C C . LEU A 1 188 ? -15.375 -18.844 -0.719 1 93.81 188 LEU A C 1
ATOM 1436 O O . LEU A 1 188 ? -14.5 -19.047 0.124 1 93.81 188 LEU A O 1
ATOM 1440 N N . SER A 1 189 ? -15.805 -19.734 -1.57 1 93.25 189 SER A N 1
ATOM 1441 C CA . SER A 1 189 ? -15.117 -21.031 -1.639 1 93.25 189 SER A CA 1
ATOM 1442 C C . SER A 1 189 ? -13.859 -20.938 -2.496 1 93.25 189 SER A C 1
ATOM 1444 O O . SER A 1 189 ? -13.938 -20.688 -3.701 1 93.25 189 SER A O 1
ATOM 1446 N N . VAL A 1 190 ? -12.734 -21.125 -1.853 1 94.19 190 VAL A N 1
ATOM 1447 C CA . VAL A 1 190 ? -11.461 -21.141 -2.561 1 94.19 190 VAL A CA 1
ATOM 1448 C C . VAL A 1 190 ? -10.891 -22.562 -2.576 1 94.19 190 VAL A C 1
ATOM 1450 O O . VAL A 1 190 ? -10.695 -23.156 -1.521 1 94.19 190 VAL A O 1
ATOM 1453 N N . HIS A 1 191 ? -10.562 -23.078 -3.727 1 90.88 191 HIS A N 1
ATOM 1454 C CA . HIS A 1 191 ? -10.383 -24.516 -3.879 1 90.88 191 HIS A CA 1
ATOM 1455 C C . HIS A 1 191 ? -8.906 -24.875 -3.914 1 90.88 191 HIS A C 1
ATOM 1457 O O . HIS A 1 191 ? -8.547 -26.047 -3.723 1 90.88 191 HIS A O 1
ATOM 1463 N N . CYS A 1 192 ? -8.102 -23.969 -4.266 1 88.75 192 CYS A N 1
ATOM 1464 C CA . CYS A 1 192 ? -6.676 -24.297 -4.254 1 88.75 192 CYS A CA 1
ATOM 1465 C C . CYS A 1 192 ? -5.836 -23.047 -4.016 1 88.75 192 CYS A C 1
ATOM 1467 O O . CYS A 1 192 ? -6.371 -21.938 -3.943 1 88.75 192 CYS A O 1
ATOM 1469 N N . VAL A 1 193 ? -4.555 -23.266 -3.838 1 89.75 193 VAL A N 1
ATOM 1470 C CA . VAL A 1 193 ? -3.574 -22.203 -3.66 1 89.75 193 VAL A CA 1
ATOM 1471 C C . VAL A 1 193 ? -2.459 -22.344 -4.695 1 89.75 193 VAL A C 1
ATOM 1473 O O . VAL A 1 193 ? -1.454 -23.016 -4.441 1 89.75 193 VAL A O 1
ATOM 1476 N N . PRO A 1 194 ? -2.699 -21.766 -5.871 1 93.44 194 PRO A N 1
ATOM 1477 C CA . PRO A 1 194 ? -1.564 -21.766 -6.801 1 93.44 194 PRO A CA 1
ATOM 1478 C C . PRO A 1 194 ? -0.367 -20.984 -6.27 1 93.44 194 PRO A C 1
ATOM 1480 O O . PRO A 1 194 ? -0.532 -19.891 -5.746 1 93.44 194 PRO A O 1
ATOM 1483 N N . VAL A 1 195 ? 0.78 -21.578 -6.336 1 95.62 195 VAL A N 1
ATOM 1484 C CA . VAL A 1 195 ? 2.023 -20.938 -5.926 1 95.62 195 VAL A CA 1
ATOM 1485 C C . VAL A 1 195 ? 3.027 -20.969 -7.074 1 95.62 195 VAL A C 1
ATOM 1487 O O . VAL A 1 195 ? 3.277 -22.031 -7.656 1 95.62 195 VAL A O 1
ATOM 1490 N N . THR A 1 196 ? 3.449 -19.781 -7.453 1 95.25 196 THR A N 1
ATOM 1491 C CA . THR A 1 196 ? 4.488 -19.672 -8.469 1 95.25 196 THR A CA 1
ATOM 1492 C C . THR A 1 196 ? 5.859 -19.484 -7.828 1 95.25 196 THR A C 1
ATOM 1494 O O . THR A 1 196 ? 5.996 -18.734 -6.855 1 95.25 196 THR A O 1
ATOM 1497 N N . THR A 1 197 ? 6.824 -20.172 -8.281 1 96.81 197 THR A N 1
ATOM 1498 C CA . THR A 1 197 ? 8.211 -20.031 -7.852 1 96.81 197 THR A CA 1
ATOM 1499 C C . THR A 1 197 ? 9.102 -19.641 -9.023 1 96.81 197 THR A C 1
ATOM 1501 O O . THR A 1 197 ? 9.039 -20.25 -10.094 1 96.81 197 THR A O 1
ATOM 1504 N N . THR A 1 198 ? 9.883 -18.609 -8.82 1 96.31 198 THR A N 1
ATOM 1505 C CA . THR A 1 198 ? 10.758 -18.094 -9.875 1 96.31 198 THR A CA 1
ATOM 1506 C C . THR A 1 198 ? 12.195 -18.578 -9.672 1 96.31 198 THR A C 1
ATOM 1508 O O . THR A 1 198 ? 12.711 -18.547 -8.547 1 96.31 198 THR A O 1
ATOM 1511 N N . PHE A 1 199 ? 12.812 -19.062 -10.727 1 96.19 199 PHE A N 1
ATOM 1512 C CA . PHE A 1 199 ? 14.211 -19.484 -10.797 1 96.19 199 PHE A CA 1
ATOM 1513 C C . PHE A 1 199 ? 14.953 -18.719 -11.883 1 96.19 199 PHE A C 1
ATOM 1515 O O . PHE A 1 199 ? 14.398 -18.422 -12.938 1 96.19 199 PHE A O 1
ATOM 1522 N N . VAL A 1 200 ? 16.25 -18.422 -11.586 1 94.75 200 VAL A N 1
ATOM 1523 C CA . VAL A 1 200 ? 17.031 -17.75 -12.609 1 94.75 200 VAL A CA 1
ATOM 1524 C C . VAL A 1 200 ? 18.406 -18.406 -12.734 1 94.75 200 VAL A C 1
ATOM 1526 O O . VAL A 1 200 ? 18.875 -19.047 -11.781 1 94.75 200 VAL A O 1
ATOM 1529 N N . MET A 1 201 ? 18.938 -18.312 -13.953 1 92.44 201 MET A N 1
ATOM 1530 C CA . MET A 1 201 ? 20.328 -18.672 -14.18 1 92.44 201 MET A CA 1
ATOM 1531 C C . MET A 1 201 ? 21.219 -17.438 -14.172 1 92.44 201 MET A C 1
ATOM 1533 O O . MET A 1 201 ? 21.062 -16.547 -15.008 1 92.44 201 MET A O 1
ATOM 1537 N N . VAL A 1 202 ? 22.125 -17.344 -13.141 1 91.62 202 VAL A N 1
ATOM 1538 C CA . VAL A 1 202 ? 23.109 -16.266 -13.07 1 91.62 202 VAL A CA 1
ATOM 1539 C C . VAL A 1 202 ? 24.516 -16.859 -13.031 1 91.62 202 VAL A C 1
ATOM 1541 O O . VAL A 1 202 ? 24.859 -17.609 -12.117 1 91.62 202 VAL A O 1
ATOM 1544 N N . SER A 1 203 ? 25.359 -16.484 -14.047 1 88.56 203 SER A N 1
ATOM 1545 C CA . SER A 1 203 ? 26.719 -17 -14.141 1 88.56 203 SER A CA 1
ATOM 1546 C C . SER A 1 203 ? 26.734 -18.531 -14.023 1 88.56 203 SER A C 1
ATOM 1548 O O . SER A 1 203 ? 27.469 -19.078 -13.219 1 88.56 203 SER A O 1
ATOM 1550 N N . ASP A 1 204 ? 25.812 -19.172 -14.656 1 87.88 204 ASP A N 1
ATOM 1551 C CA . ASP A 1 204 ? 25.703 -20.609 -14.805 1 87.88 204 ASP A CA 1
ATOM 1552 C C . ASP A 1 204 ? 25.297 -21.266 -13.484 1 87.88 204 ASP A C 1
ATOM 1554 O O . ASP A 1 204 ? 25.516 -22.469 -13.289 1 87.88 204 ASP A O 1
ATOM 1558 N N . ARG A 1 205 ? 24.812 -20.484 -12.602 1 92.5 205 ARG A N 1
ATOM 1559 C CA . ARG A 1 205 ? 24.297 -21.016 -11.352 1 92.5 205 ARG A CA 1
ATOM 1560 C C . ARG A 1 205 ? 22.797 -20.812 -11.25 1 92.5 205 ARG A C 1
ATOM 1562 O O . ARG A 1 205 ? 22.281 -19.75 -11.609 1 92.5 205 ARG A O 1
ATOM 1569 N N . LEU A 1 206 ? 22.172 -21.938 -10.828 1 94.25 206 LEU A N 1
ATOM 1570 C CA . LEU A 1 206 ? 20.719 -21.891 -10.641 1 94.25 206 LEU A CA 1
ATOM 1571 C C . LEU A 1 206 ? 20.375 -21.328 -9.273 1 94.25 206 LEU A C 1
ATOM 1573 O O . LEU A 1 206 ? 20.844 -21.812 -8.25 1 94.25 206 LEU A O 1
ATOM 1577 N N . ILE A 1 207 ? 19.547 -20.219 -9.281 1 95.81 207 ILE A N 1
ATOM 1578 C CA . ILE A 1 207 ? 19.156 -19.531 -8.055 1 95.81 207 ILE A CA 1
ATOM 1579 C C . ILE A 1 207 ? 17.625 -19.547 -7.926 1 95.81 207 ILE A C 1
ATOM 1581 O O . ILE A 1 207 ? 16.922 -19.344 -8.906 1 95.81 207 ILE A O 1
ATOM 1585 N N . THR A 1 208 ? 17.203 -19.891 -6.758 1 96.88 208 THR A N 1
ATOM 1586 C CA . THR A 1 208 ? 15.781 -19.844 -6.449 1 96.88 208 THR A CA 1
ATOM 1587 C C . THR A 1 208 ? 15.414 -18.516 -5.781 1 96.88 208 THR A C 1
ATOM 1589 O O . THR A 1 208 ? 16.219 -17.953 -5.043 1 96.88 208 THR A O 1
ATOM 1592 N N . ASP A 1 209 ? 14.172 -17.953 -6.078 1 97.69 209 ASP A N 1
ATOM 1593 C CA . ASP A 1 209 ? 13.672 -16.75 -5.414 1 97.69 209 ASP A CA 1
ATOM 1594 C C . ASP A 1 209 ? 14.672 -15.602 -5.551 1 97.69 209 ASP A C 1
ATOM 1596 O O . ASP A 1 209 ? 15.188 -15.102 -4.551 1 97.69 209 ASP A O 1
ATOM 1600 N N . PRO A 1 210 ? 14.875 -15.211 -6.762 1 96.81 210 PRO A N 1
ATOM 1601 C CA . PRO A 1 210 ? 15.883 -14.18 -7.004 1 96.81 210 PRO A CA 1
ATOM 1602 C C . PRO A 1 210 ? 15.445 -12.805 -6.512 1 96.81 210 PRO A C 1
ATOM 1604 O O . PRO A 1 210 ? 14.25 -12.5 -6.496 1 96.81 210 PRO A O 1
ATOM 1607 N N . THR A 1 211 ? 16.422 -11.969 -6.094 1 94.38 211 THR A N 1
ATOM 1608 C CA . THR A 1 211 ? 16.188 -10.539 -5.895 1 94.38 211 THR A CA 1
ATOM 1609 C C . THR A 1 211 ? 16.031 -9.828 -7.234 1 94.38 211 THR A C 1
ATOM 1611 O O . THR A 1 211 ? 16.25 -10.422 -8.289 1 94.38 211 THR A O 1
ATOM 1614 N N . SER A 1 212 ? 15.633 -8.586 -7.152 1 92.75 212 SER A N 1
ATOM 1615 C CA . SER A 1 212 ? 15.5 -7.809 -8.375 1 92.75 212 SER A CA 1
ATOM 1616 C C . SER A 1 212 ? 16.828 -7.707 -9.117 1 92.75 212 SER A C 1
ATOM 1618 O O . SER A 1 212 ? 16.875 -7.781 -10.344 1 92.75 212 SER A O 1
ATOM 1620 N N . GLU A 1 213 ? 17.906 -7.512 -8.445 1 90.56 213 GLU A N 1
ATOM 1621 C CA . GLU A 1 213 ? 19.234 -7.434 -9.055 1 90.56 213 GLU A CA 1
ATOM 1622 C C . GLU A 1 213 ? 19.609 -8.75 -9.734 1 90.56 213 GLU A C 1
ATOM 1624 O O . GLU A 1 213 ? 20.141 -8.75 -10.844 1 90.56 213 GLU A O 1
ATOM 1629 N N . GLU A 1 214 ? 19.344 -9.758 -9.055 1 93.38 214 GLU A N 1
ATOM 1630 C CA . GLU A 1 214 ? 19.625 -11.07 -9.625 1 93.38 214 GLU A CA 1
ATOM 1631 C C . GLU A 1 214 ? 18.797 -11.32 -10.883 1 93.38 214 GLU A C 1
ATOM 1633 O O . GLU A 1 214 ? 19.297 -11.898 -11.852 1 93.38 214 GLU A O 1
ATOM 1638 N N . GLU A 1 215 ? 17.562 -10.93 -10.875 1 92.5 215 GLU A N 1
ATOM 1639 C CA . GLU A 1 215 ? 16.703 -11.047 -12.055 1 92.5 215 GLU A CA 1
ATOM 1640 C C . GLU A 1 215 ? 17.297 -10.273 -13.234 1 92.5 215 GLU A C 1
ATOM 1642 O O . GLU A 1 215 ? 17.25 -10.75 -14.375 1 92.5 215 GLU A O 1
ATOM 1647 N N . LYS A 1 216 ? 17.828 -9.141 -12.922 1 88.06 216 LYS A N 1
ATOM 1648 C CA . LYS A 1 216 ? 18.391 -8.297 -13.969 1 88.06 216 LYS A CA 1
ATOM 1649 C C . LYS A 1 216 ? 19.641 -8.93 -14.57 1 88.06 216 LYS A C 1
ATOM 1651 O O . LYS A 1 216 ? 19.922 -8.75 -15.758 1 88.06 216 LYS A O 1
ATOM 1656 N N . LEU A 1 217 ? 20.359 -9.656 -13.812 1 90.25 217 LEU A N 1
ATOM 1657 C CA . LEU A 1 217 ? 21.625 -10.258 -14.234 1 90.25 217 LEU A CA 1
ATOM 1658 C C . LEU A 1 217 ? 21.391 -11.625 -14.867 1 90.25 217 LEU A C 1
ATOM 1660 O O . LEU A 1 217 ? 22.297 -12.211 -15.445 1 90.25 217 LEU A O 1
ATOM 1664 N N . ALA A 1 218 ? 20.156 -12.109 -14.797 1 91.81 218 ALA A N 1
ATOM 1665 C CA . ALA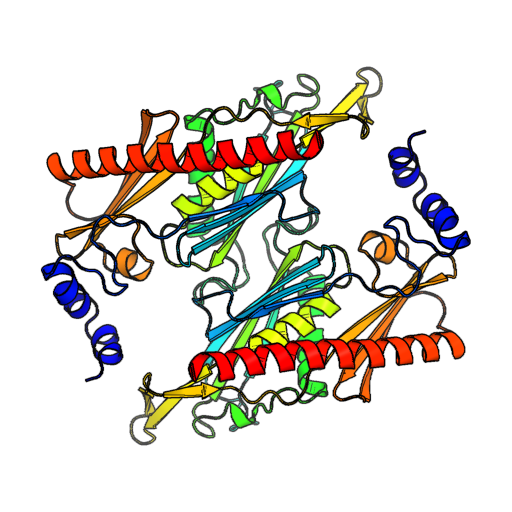 A 1 218 ? 19.844 -13.484 -15.188 1 91.81 218 ALA A CA 1
ATOM 1666 C C . ALA A 1 218 ? 19.906 -13.656 -16.703 1 91.81 218 ALA A C 1
ATOM 1668 O O . ALA A 1 218 ? 19.484 -12.773 -17.453 1 91.81 218 ALA A O 1
ATOM 1669 N N . SER A 1 219 ? 20.453 -14.742 -17.156 1 90.75 219 SER A N 1
ATOM 1670 C CA . SER A 1 219 ? 20.438 -15.102 -18.562 1 90.75 219 SER A CA 1
ATOM 1671 C C . SER A 1 219 ? 19.109 -15.773 -18.938 1 90.75 219 SER A C 1
ATOM 1673 O O . SER A 1 219 ? 18.656 -15.656 -20.078 1 90.75 219 SER A O 1
ATOM 1675 N N . THR A 1 220 ? 18.625 -16.562 -18.031 1 89.81 220 THR A N 1
ATOM 1676 C CA . THR A 1 220 ? 17.375 -17.281 -18.219 1 89.81 220 THR A CA 1
ATOM 1677 C C . THR A 1 220 ? 16.516 -17.219 -16.969 1 89.81 220 THR A C 1
ATOM 1679 O O . THR A 1 220 ? 17.031 -17.234 -15.852 1 89.81 220 THR A O 1
ATOM 1682 N N . THR A 1 221 ? 15.242 -17.062 -17.141 1 92.56 221 THR A N 1
ATOM 1683 C CA . THR A 1 221 ? 14.281 -17.078 -16.047 1 92.56 221 THR A CA 1
ATOM 1684 C C . THR A 1 221 ? 13.258 -18.203 -16.266 1 92.56 221 THR A C 1
ATOM 1686 O O . THR A 1 221 ? 12.766 -18.406 -17.375 1 92.56 221 THR A O 1
ATOM 1689 N N . LEU A 1 222 ? 13.031 -18.953 -15.242 1 91.88 222 LEU A N 1
ATOM 1690 C CA . LEU A 1 222 ? 12.023 -20.016 -15.234 1 91.88 222 LEU A CA 1
ATOM 1691 C C . LEU A 1 222 ? 11.008 -19.781 -14.109 1 91.88 222 LEU A C 1
ATOM 1693 O O . LEU A 1 222 ? 11.391 -19.516 -12.969 1 91.88 222 LEU A O 1
ATOM 1697 N N . THR A 1 223 ? 9.773 -19.812 -14.461 1 93.12 223 THR A N 1
ATOM 1698 C CA . THR A 1 223 ? 8.719 -19.766 -13.453 1 93.12 223 THR A CA 1
ATOM 1699 C C . THR A 1 223 ? 7.906 -21.062 -13.469 1 93.12 223 THR A C 1
ATOM 1701 O O . THR A 1 223 ? 7.555 -21.562 -14.531 1 93.12 223 THR A O 1
ATOM 1704 N N . VAL A 1 224 ? 7.738 -21.625 -12.328 1 93.56 224 VAL A N 1
ATOM 1705 C CA . VAL A 1 224 ? 6.961 -22.859 -12.156 1 93.56 224 VAL A CA 1
ATOM 1706 C C . VAL A 1 224 ? 5.77 -22.594 -11.242 1 93.56 224 VAL A C 1
ATOM 1708 O O . VAL A 1 224 ? 5.945 -22.156 -10.094 1 93.56 224 VAL A O 1
ATOM 1711 N N . THR A 1 225 ? 4.602 -22.812 -11.742 1 93.25 225 THR A N 1
ATOM 1712 C CA . THR A 1 225 ? 3.404 -22.688 -10.922 1 93.25 225 THR A CA 1
ATOM 1713 C C . THR A 1 225 ? 2.859 -24.062 -10.547 1 93.25 225 THR A C 1
ATOM 1715 O O . THR A 1 225 ? 2.674 -24.922 -11.414 1 93.25 225 THR A O 1
ATOM 1718 N N . VAL A 1 226 ? 2.717 -24.25 -9.242 1 93.88 226 VAL A N 1
ATOM 1719 C CA . VAL A 1 226 ? 2.172 -25.5 -8.719 1 93.88 226 VAL A CA 1
ATOM 1720 C C . VAL A 1 226 ? 0.85 -25.219 -8 1 93.88 226 VAL A C 1
ATOM 1722 O O . VAL A 1 226 ? 0.742 -24.281 -7.227 1 93.88 226 VAL A O 1
ATOM 1725 N N . SER A 1 227 ? -0.172 -25.984 -8.297 1 90.94 227 SER A N 1
ATOM 1726 C CA . SER A 1 227 ? -1.473 -25.938 -7.637 1 90.94 227 SER A CA 1
ATOM 1727 C C . SER A 1 227 ? -1.942 -27.328 -7.242 1 90.94 227 SER A C 1
ATOM 1729 O O . SER A 1 227 ? -2.09 -28.203 -8.094 1 90.94 227 SER A O 1
ATOM 1731 N N . ASP A 1 228 ? -2.219 -27.531 -6.016 1 88.94 228 ASP A N 1
ATOM 1732 C CA . ASP A 1 228 ? -2.682 -28.812 -5.484 1 88.94 228 ASP A CA 1
ATOM 1733 C C . ASP A 1 228 ? -1.741 -29.953 -5.883 1 88.94 228 ASP A C 1
ATOM 1735 O O . ASP A 1 228 ? -2.184 -30.984 -6.395 1 88.94 228 ASP A O 1
ATOM 1739 N N . GLY A 1 229 ? -0.466 -29.625 -5.801 1 88.25 229 GLY A N 1
ATOM 1740 C CA . GLY A 1 229 ? 0.56 -30.625 -6.023 1 88.25 229 GLY A CA 1
ATOM 1741 C C . GLY A 1 229 ? 0.804 -30.922 -7.496 1 88.25 229 GLY A C 1
ATOM 1742 O O . GLY A 1 229 ? 1.581 -31.812 -7.836 1 88.25 229 GLY A O 1
ATOM 1743 N N . LYS A 1 230 ? 0.145 -30.234 -8.32 1 88.75 230 LYS A N 1
ATOM 1744 C CA . LYS A 1 230 ? 0.311 -30.438 -9.758 1 88.75 230 LYS A CA 1
ATOM 1745 C C . LYS A 1 230 ? 0.896 -29.188 -10.422 1 88.75 230 LYS A C 1
ATOM 1747 O O . LYS A 1 230 ? 0.497 -28.062 -10.094 1 88.75 230 LYS A O 1
ATOM 1752 N N . MET A 1 231 ? 1.847 -29.438 -11.273 1 84.81 231 MET A N 1
ATOM 1753 C CA . MET A 1 231 ? 2.412 -28.312 -12.016 1 84.81 231 MET A CA 1
ATOM 1754 C C . MET A 1 231 ? 1.433 -27.828 -13.078 1 84.81 231 MET A C 1
ATOM 1756 O O . MET A 1 231 ? 0.959 -28.609 -13.906 1 84.81 231 MET A O 1
ATOM 1760 N N . SER A 1 232 ? 1.096 -26.625 -13 1 76 232 SER A N 1
ATOM 1761 C CA . SER A 1 232 ? 0.067 -26.109 -13.898 1 76 232 SER A CA 1
ATOM 1762 C C . SER A 1 232 ? 0.67 -25.219 -14.977 1 76 232 SER A C 1
ATOM 1764 O O . SER A 1 232 ? 0.085 -25.047 -16.047 1 76 232 SER A O 1
ATOM 1766 N N . PHE A 1 233 ? 1.753 -24.578 -14.664 1 75.19 233 PHE A N 1
ATOM 1767 C CA . PHE A 1 233 ? 2.301 -23.641 -15.641 1 75.19 233 PHE A CA 1
ATOM 1768 C C . PHE A 1 233 ? 3.818 -23.578 -15.531 1 75.19 233 PHE A C 1
ATOM 1770 O O . PHE A 1 233 ? 4.375 -23.625 -14.438 1 75.19 233 PHE A O 1
ATOM 1777 N N . PHE A 1 234 ? 4.395 -23.672 -16.734 1 80.62 234 PHE A N 1
ATOM 1778 C CA . PHE A 1 234 ? 5.84 -23.547 -16.891 1 80.62 234 PHE A CA 1
ATOM 1779 C C . PHE A 1 234 ? 6.191 -22.5 -17.938 1 80.62 234 PHE A C 1
ATOM 1781 O O . PHE A 1 234 ? 5.711 -22.562 -19.078 1 80.62 234 PHE A O 1
ATOM 1788 N N . ASN A 1 235 ? 6.816 -21.438 -17.422 1 82.44 235 ASN A N 1
ATOM 1789 C CA . ASN A 1 235 ? 7.215 -20.391 -18.359 1 82.44 235 ASN A CA 1
ATOM 1790 C C . ASN A 1 235 ? 8.719 -20.141 -18.297 1 82.44 235 ASN A C 1
ATOM 1792 O O . ASN A 1 235 ? 9.289 -20 -17.219 1 82.44 235 ASN A O 1
ATOM 1796 N N . GLN A 1 236 ? 9.328 -20.297 -19.422 1 81.31 236 GLN A N 1
ATOM 1797 C CA . GLN A 1 236 ? 10.75 -19.984 -19.516 1 81.31 236 GLN A CA 1
ATOM 1798 C C . GLN A 1 236 ? 10.992 -18.781 -20.438 1 81.31 236 GLN A C 1
ATOM 1800 O O . GLN A 1 236 ? 10.367 -18.672 -21.484 1 81.31 236 GLN A O 1
ATOM 1805 N N . SER A 1 237 ? 11.766 -17.859 -19.891 1 80.25 237 SER A N 1
ATOM 1806 C CA . SER A 1 237 ? 12.164 -16.734 -20.734 1 80.25 237 SER A CA 1
ATOM 1807 C C . SER A 1 237 ? 13.68 -16.562 -20.75 1 80.25 237 SER A C 1
ATOM 1809 O O . SER A 1 237 ? 14.352 -16.828 -19.75 1 80.25 237 SER A O 1
ATOM 1811 N N . GLY A 1 238 ? 14.195 -16.203 -21.906 1 74.38 238 GLY A N 1
ATOM 1812 C CA . GLY A 1 238 ? 15.617 -15.922 -22.078 1 74.38 238 GLY A CA 1
ATOM 1813 C C . GLY A 1 238 ? 16.453 -17.172 -22.297 1 74.38 238 GLY A C 1
ATOM 1814 O O . GLY A 1 238 ? 15.977 -18.281 -22.047 1 74.38 238 GLY A O 1
ATOM 1815 N N . GLY A 1 239 ? 17.75 -16.953 -22.875 1 74.38 239 GLY A N 1
ATOM 1816 C CA . GLY A 1 239 ? 18.953 -17.766 -23 1 74.38 239 GLY A CA 1
ATOM 1817 C C . GLY A 1 239 ? 18.656 -19.219 -23.312 1 74.38 239 GLY A C 1
ATOM 1818 O O . GLY A 1 239 ? 17.672 -19.531 -23.969 1 74.38 239 GLY A O 1
ATOM 1819 N N . ASP A 1 240 ? 19.562 -20.125 -22.719 1 76.88 240 ASP A N 1
ATOM 1820 C CA . ASP A 1 240 ? 19.578 -21.562 -22.969 1 76.88 240 ASP A CA 1
ATOM 1821 C C . ASP A 1 240 ? 18.578 -22.281 -22.047 1 76.88 240 ASP A C 1
ATOM 1823 O O . ASP A 1 240 ? 18.375 -21.875 -20.906 1 76.88 240 ASP A O 1
ATOM 1827 N N . PRO A 1 241 ? 17.984 -23.281 -22.594 1 76.75 241 PRO A N 1
ATOM 1828 C CA . PRO A 1 241 ? 17.047 -24.062 -21.797 1 76.75 241 PRO A CA 1
ATOM 1829 C C . PRO A 1 241 ? 17.719 -24.766 -20.609 1 76.75 241 PRO A C 1
ATOM 1831 O O . PRO A 1 241 ? 18.906 -25.109 -20.688 1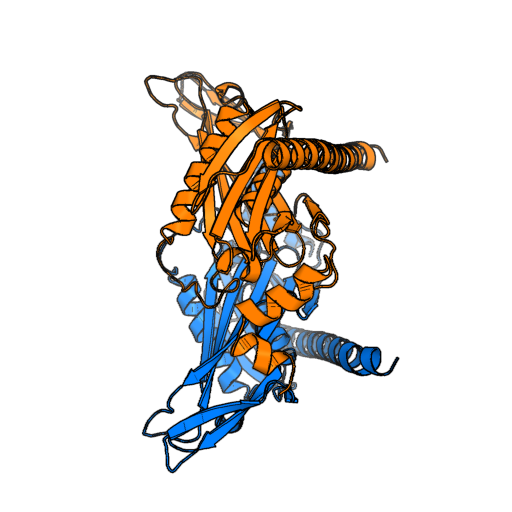 76.75 241 PRO A O 1
ATOM 1834 N N . PHE A 1 242 ? 17.047 -24.875 -19.594 1 82.88 242 PHE A N 1
ATOM 1835 C CA . PHE A 1 242 ? 17.484 -25.641 -18.438 1 82.88 242 PHE A CA 1
ATOM 1836 C C . PHE A 1 242 ? 17.656 -27.109 -18.812 1 82.88 242 PHE A C 1
ATOM 1838 O O . PHE A 1 242 ? 16.906 -27.641 -19.625 1 82.88 242 PHE A O 1
ATOM 1845 N N . ASP A 1 243 ? 18.656 -27.672 -18.312 1 85.69 243 ASP A N 1
ATOM 1846 C CA . ASP A 1 243 ? 18.781 -29.109 -18.516 1 85.69 243 ASP A CA 1
ATOM 1847 C C . ASP A 1 243 ? 17.781 -29.875 -17.641 1 85.69 243 ASP A C 1
ATOM 1849 O O . ASP A 1 243 ? 17.109 -29.281 -16.797 1 85.69 243 ASP A O 1
ATOM 1853 N N . SER A 1 244 ? 17.719 -31.188 -17.906 1 88.38 244 SER A N 1
ATOM 1854 C CA . SER A 1 244 ? 16.703 -32 -17.25 1 88.38 244 SER A CA 1
ATOM 1855 C C . SER A 1 244 ? 16.906 -32.031 -15.734 1 88.38 244 SER A C 1
ATOM 1857 O O . SER A 1 244 ? 15.945 -32 -14.977 1 88.38 244 SER A O 1
ATOM 1859 N N . ALA A 1 245 ? 18.125 -32.156 -15.367 1 90.25 245 ALA A N 1
ATOM 1860 C CA . ALA A 1 245 ? 18.422 -32.188 -13.938 1 90.25 245 ALA A CA 1
ATOM 1861 C C . ALA A 1 245 ? 18 -30.906 -13.242 1 90.25 245 ALA A C 1
ATOM 1863 O O . ALA A 1 245 ? 17.391 -30.938 -12.172 1 90.25 245 ALA A O 1
ATOM 1864 N N . ALA A 1 246 ? 18.328 -29.781 -13.844 1 89.12 246 ALA A N 1
ATOM 1865 C CA . ALA A 1 246 ? 17.953 -28.484 -13.305 1 89.12 246 ALA A CA 1
ATOM 1866 C C . ALA A 1 246 ? 16.438 -28.328 -13.242 1 89.12 246 ALA A C 1
ATOM 1868 O O . ALA A 1 246 ? 15.906 -27.812 -12.25 1 89.12 246 ALA A O 1
ATOM 1869 N N . LEU A 1 247 ? 15.836 -28.828 -14.258 1 89.19 247 LEU A N 1
ATOM 1870 C CA . LEU A 1 247 ? 14.383 -28.75 -14.32 1 89.19 247 LEU A CA 1
ATOM 1871 C C . LEU A 1 247 ? 13.742 -29.562 -13.203 1 89.19 247 LEU A C 1
ATOM 1873 O O . LEU A 1 247 ? 12.773 -29.125 -12.578 1 89.19 247 LEU A O 1
ATOM 1877 N N . LYS A 1 248 ? 14.227 -30.703 -13.055 1 91.25 248 LYS A N 1
ATOM 1878 C CA . LYS A 1 248 ? 13.719 -31.562 -11.984 1 91.25 248 LYS A CA 1
ATOM 1879 C C . LYS A 1 248 ? 13.906 -30.891 -10.625 1 91.25 248 LYS A C 1
ATOM 1881 O O . LYS A 1 248 ? 12.992 -30.922 -9.789 1 91.25 248 LYS A O 1
ATOM 1886 N N . ASN A 1 249 ? 15.039 -30.328 -10.375 1 92.81 249 ASN A N 1
ATOM 1887 C CA . ASN A 1 249 ? 15.312 -29.625 -9.133 1 92.81 249 ASN A CA 1
ATOM 1888 C C . ASN A 1 249 ? 14.344 -28.469 -8.914 1 92.81 249 ASN A C 1
ATOM 1890 O O . ASN A 1 249 ? 13.852 -28.266 -7.801 1 92.81 249 ASN A O 1
ATOM 1894 N N . CYS A 1 250 ? 14.117 -27.719 -9.977 1 94.06 250 CYS A N 1
ATOM 1895 C CA . CYS A 1 250 ? 13.188 -26.594 -9.906 1 94.06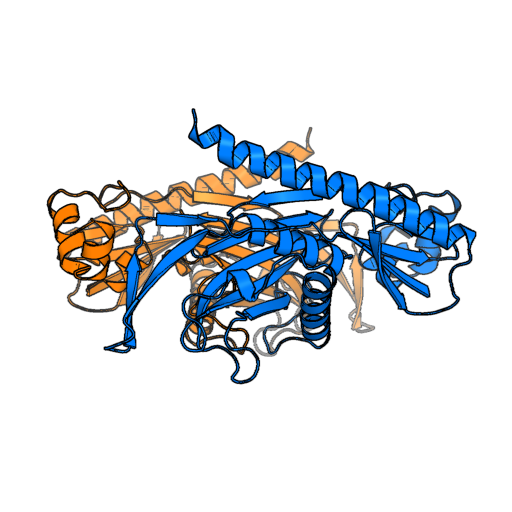 250 CYS A CA 1
ATOM 1896 C C . CYS A 1 250 ? 11.781 -27.062 -9.555 1 94.06 250 CYS A C 1
ATOM 1898 O O . CYS A 1 250 ? 11.117 -26.469 -8.711 1 94.06 250 CYS A O 1
ATOM 1900 N N . THR A 1 251 ? 11.391 -28.156 -10.172 1 93.31 251 THR A N 1
ATOM 1901 C CA . THR A 1 251 ? 10.055 -28.703 -9.938 1 93.31 251 THR A CA 1
ATOM 1902 C C . THR A 1 251 ? 9.914 -29.156 -8.484 1 93.31 251 THR A C 1
ATOM 1904 O O . THR A 1 251 ? 8.906 -28.875 -7.832 1 93.31 251 THR A O 1
ATOM 1907 N N . ASP A 1 252 ? 10.898 -29.859 -8.016 1 95.25 252 ASP A N 1
ATOM 1908 C CA . ASP A 1 252 ? 10.867 -30.344 -6.637 1 95.25 252 ASP A CA 1
ATOM 1909 C C . ASP A 1 252 ? 10.805 -29.172 -5.648 1 95.25 252 ASP A C 1
ATOM 1911 O O . ASP A 1 252 ? 10.047 -29.234 -4.676 1 95.25 252 ASP A O 1
ATOM 1915 N N . SER A 1 253 ? 11.594 -28.188 -5.891 1 95.69 253 SER A N 1
ATOM 1916 C CA . SER A 1 253 ? 11.602 -27 -5.043 1 95.69 253 SER A CA 1
ATOM 1917 C C . SER A 1 253 ? 10.25 -26.297 -5.059 1 95.69 253 SER A C 1
ATOM 1919 O O . SER A 1 253 ? 9.758 -25.875 -4.016 1 95.69 253 SER A O 1
ATOM 1921 N N . ALA A 1 254 ? 9.688 -26.188 -6.234 1 96.31 254 ALA A N 1
ATOM 1922 C CA . ALA A 1 254 ? 8.391 -25.516 -6.391 1 96.31 254 ALA A CA 1
ATOM 1923 C C . ALA A 1 254 ? 7.293 -26.281 -5.656 1 96.31 254 ALA A C 1
ATOM 1925 O O . ALA A 1 254 ? 6.426 -25.672 -5.023 1 96.31 254 ALA A O 1
ATOM 1926 N N . LEU A 1 255 ? 7.34 -27.641 -5.73 1 95.88 255 LEU A N 1
ATOM 1927 C CA . LEU A 1 255 ? 6.367 -28.469 -5.039 1 95.88 255 LEU A CA 1
ATOM 1928 C C . LEU A 1 255 ? 6.461 -28.281 -3.529 1 95.88 255 LEU A C 1
ATOM 1930 O O . LEU A 1 255 ? 5.441 -28.141 -2.852 1 95.88 255 LEU A O 1
ATOM 1934 N N . LYS A 1 256 ? 7.648 -28.297 -3.049 1 96.25 256 LYS A N 1
ATOM 1935 C CA . LYS A 1 256 ? 7.867 -28.078 -1.621 1 96.25 256 LYS A CA 1
ATOM 1936 C C . LYS A 1 256 ? 7.348 -26.719 -1.179 1 96.25 256 LYS A C 1
ATOM 1938 O O . LYS A 1 256 ? 6.715 -26.594 -0.127 1 96.25 256 LYS A O 1
ATOM 1943 N N . ARG A 1 257 ? 7.652 -25.688 -1.961 1 96.69 257 ARG A N 1
ATOM 1944 C CA . ARG A 1 257 ? 7.211 -24.328 -1.641 1 96.69 257 ARG A CA 1
ATOM 1945 C C . ARG A 1 257 ? 5.688 -24.25 -1.621 1 96.69 257 ARG A C 1
ATOM 1947 O O . ARG A 1 257 ? 5.109 -23.625 -0.725 1 96.69 257 ARG A O 1
ATOM 1954 N N . GLU A 1 258 ? 5.066 -24.812 -2.576 1 96.5 258 GLU A N 1
ATOM 1955 C CA . GLU A 1 258 ? 3.605 -24.797 -2.643 1 96.5 258 GLU A CA 1
ATOM 1956 C C . GLU A 1 258 ? 2.99 -25.422 -1.393 1 96.5 258 GLU A C 1
ATOM 1958 O O . GLU A 1 258 ? 2.051 -24.875 -0.818 1 96.5 258 GLU A O 1
ATOM 1963 N N . ARG A 1 259 ? 3.533 -26.531 -0.927 1 95.75 259 ARG A N 1
ATOM 1964 C CA . ARG A 1 259 ? 3.035 -27.188 0.276 1 95.75 259 ARG A CA 1
ATOM 1965 C C . ARG A 1 259 ? 3.178 -26.281 1.494 1 95.75 259 ARG A C 1
ATOM 1967 O O . ARG A 1 259 ? 2.262 -26.188 2.314 1 95.75 259 ARG A O 1
ATOM 1974 N N . SER A 1 260 ? 4.273 -25.703 1.537 1 96.38 260 SER A N 1
ATOM 1975 C CA . SER A 1 260 ? 4.547 -24.812 2.666 1 96.38 260 SER A CA 1
ATOM 1976 C C . SER A 1 260 ? 3.58 -23.641 2.691 1 96.38 260 SER A C 1
ATOM 1978 O O . SER A 1 260 ? 3.008 -23.312 3.734 1 96.38 260 SER A O 1
ATOM 1980 N N . VAL A 1 261 ? 3.398 -22.953 1.55 1 96.88 261 VAL A N 1
ATOM 1981 C CA . VAL A 1 261 ? 2.525 -21.781 1.456 1 96.88 261 VAL A CA 1
ATOM 1982 C C . VAL A 1 261 ? 1.08 -22.203 1.727 1 96.88 261 VAL A C 1
ATOM 1984 O O . VAL A 1 261 ? 0.355 -21.516 2.445 1 96.88 261 VAL A O 1
ATOM 1987 N N . ARG A 1 262 ? 0.671 -23.297 1.189 1 94.94 262 ARG A N 1
ATOM 1988 C CA . ARG A 1 262 ? -0.672 -23.828 1.417 1 94.94 262 ARG A CA 1
ATOM 1989 C C . ARG A 1 262 ? -0.925 -24.062 2.904 1 94.94 262 ARG A C 1
ATOM 1991 O O . ARG A 1 262 ? -1.976 -23.672 3.426 1 94.94 262 ARG A O 1
ATOM 1998 N N . ARG A 1 263 ? 0.028 -24.625 3.561 1 95.12 263 ARG A N 1
ATOM 1999 C CA . ARG A 1 263 ? -0.097 -24.891 4.992 1 95.12 263 ARG A CA 1
ATOM 2000 C C . ARG A 1 263 ? -0.211 -23.578 5.773 1 95.12 263 ARG A C 1
ATOM 2002 O O . ARG A 1 263 ? -0.983 -23.484 6.73 1 95.12 263 ARG A O 1
ATOM 2009 N N . MET A 1 264 ? 0.541 -22.625 5.367 1 95.88 264 MET A N 1
ATOM 2010 C CA . MET A 1 264 ? 0.507 -21.312 6.023 1 95.88 264 MET A CA 1
ATOM 2011 C C . MET A 1 264 ? -0.877 -20.688 5.91 1 95.88 264 MET A C 1
ATOM 2013 O O . MET A 1 264 ? -1.42 -20.203 6.902 1 95.88 264 MET A O 1
ATOM 2017 N N . ILE A 1 265 ? -1.413 -20.688 4.758 1 95.56 265 ILE A N 1
ATOM 2018 C CA . ILE A 1 265 ? -2.723 -20.094 4.516 1 95.56 265 ILE A CA 1
ATOM 2019 C C . ILE A 1 265 ? -3.791 -20.875 5.285 1 95.56 265 ILE A C 1
ATOM 2021 O O . ILE A 1 265 ? -4.664 -20.266 5.922 1 95.56 265 ILE A O 1
ATOM 2025 N N . GLN A 1 266 ? -3.67 -22.188 5.262 1 93.38 266 GLN A N 1
ATOM 2026 C CA . GLN A 1 266 ? -4.625 -23.031 5.984 1 93.38 266 GLN A CA 1
ATOM 2027 C C . GLN A 1 266 ? -4.578 -22.75 7.484 1 93.38 266 GLN A C 1
ATOM 2029 O O . GLN A 1 266 ? -5.621 -22.672 8.141 1 93.38 266 GLN A O 1
ATOM 2034 N N . SER A 1 267 ? -3.426 -22.625 7.977 1 94.19 267 SER A N 1
ATOM 2035 C CA . SER A 1 267 ? -3.268 -22.328 9.398 1 94.19 267 SER A CA 1
ATOM 2036 C C . SER A 1 267 ? -3.908 -21 9.766 1 94.19 267 SER A C 1
ATOM 2038 O O . SER A 1 267 ? -4.539 -20.875 10.82 1 94.19 267 SER A O 1
ATOM 2040 N N . MET A 1 268 ? -3.748 -20.062 8.969 1 92.69 268 MET A N 1
ATOM 2041 C CA . MET A 1 268 ? -4.328 -18.734 9.203 1 92.69 268 MET A CA 1
ATOM 2042 C C . MET A 1 268 ? -5.852 -18.797 9.133 1 92.69 268 MET A C 1
ATOM 2044 O O . MET A 1 268 ? -6.535 -18.125 9.914 1 92.69 268 MET A O 1
ATOM 2048 N N . MET A 1 269 ? -6.352 -19.594 8.258 1 92.12 269 MET A N 1
ATOM 2049 C CA . MET A 1 269 ? -7.797 -19.766 8.133 1 92.12 269 MET A CA 1
ATOM 2050 C C . MET A 1 269 ? -8.375 -20.422 9.383 1 92.12 269 MET A C 1
ATOM 2052 O O . MET A 1 269 ? -9.461 -20.031 9.836 1 92.12 269 MET A O 1
ATOM 2056 N N . ASN A 1 270 ? -7.648 -21.344 9.867 1 90.56 270 ASN A N 1
ATOM 2057 C CA . ASN A 1 270 ? -8.094 -22.031 11.07 1 90.56 270 ASN A CA 1
ATOM 2058 C C . ASN A 1 270 ? -8.148 -21.078 12.266 1 90.56 270 ASN A C 1
ATOM 2060 O O . ASN A 1 270 ? -9.047 -21.172 13.102 1 90.56 270 ASN A O 1
ATOM 2064 N N . LYS A 1 271 ? -7.242 -20.156 12.281 1 85.94 271 LYS A N 1
ATOM 2065 C CA . LYS A 1 271 ? -7.207 -19.188 13.367 1 85.94 271 LYS A CA 1
ATOM 2066 C C . LYS A 1 271 ? -8.375 -18.203 13.266 1 85.94 271 LYS A C 1
ATOM 2068 O O . LYS A 1 271 ? -8.906 -17.766 14.281 1 85.94 271 LYS A O 1
ATOM 2073 N N . LEU A 1 272 ? -8.727 -17.844 12.086 1 81.56 272 LEU A N 1
ATOM 2074 C CA . LEU A 1 272 ? -9.867 -16.969 11.875 1 81.56 272 LEU A CA 1
ATOM 2075 C C . LEU A 1 272 ? -11.164 -17.625 12.312 1 81.56 272 LEU A C 1
ATOM 2077 O O . LEU A 1 272 ? -12.055 -16.969 12.859 1 81.56 272 LEU A O 1
ATOM 2081 N N . LYS A 1 273 ? -11.289 -18.859 12.078 1 73.06 273 LYS A N 1
ATOM 2082 C CA . LYS A 1 273 ? -12.484 -19.609 12.469 1 73.06 273 LYS A CA 1
ATOM 2083 C C . LYS A 1 273 ? -12.5 -19.875 13.969 1 73.06 273 LYS A C 1
ATOM 2085 O O . LYS A 1 273 ? -13.562 -19.828 14.602 1 73.06 273 LYS A O 1
ATOM 2090 N N . GLY A 1 274 ? -11.359 -20.406 14.477 1 63.75 274 GLY A N 1
ATOM 2091 C CA . GLY A 1 274 ? -11.273 -20.719 15.898 1 63.75 274 GLY A CA 1
ATOM 2092 C C . GLY A 1 274 ? -11.328 -19.5 16.797 1 63.75 274 GLY A C 1
ATOM 2093 O O . GLY A 1 274 ? -11.641 -19.609 17.984 1 63.75 274 GLY A O 1
ATOM 2094 N N . GLY A 1 275 ? -10.656 -18.438 16.484 1 51.97 275 GLY A N 1
ATOM 2095 C CA . GLY A 1 275 ? -10.742 -17.25 17.328 1 51.97 275 GLY A CA 1
ATOM 2096 C C . GLY A 1 275 ? -12.164 -16.781 17.516 1 51.97 275 GLY A C 1
ATOM 2097 O O . GLY A 1 275 ? -12.43 -15.945 18.391 1 51.97 275 GLY A O 1
ATOM 2098 N N . LYS A 1 276 ? -13.094 -16.969 16.75 1 46.22 276 LYS A N 1
ATOM 2099 C CA . LYS A 1 276 ? -14.508 -16.625 16.938 1 46.22 276 LYS A CA 1
ATOM 2100 C C . LYS A 1 276 ? -15.148 -17.531 17.984 1 46.22 276 LYS A C 1
ATOM 2102 O O . LYS A 1 276 ? -16.266 -17.266 18.438 1 46.22 276 LYS A O 1
ATOM 2107 N N . ASP A 1 277 ? -14.836 -18.688 18.172 1 39.62 277 ASP A N 1
ATOM 2108 C CA . ASP A 1 277 ? -15.406 -19.578 19.188 1 39.62 277 ASP A CA 1
ATOM 2109 C C . ASP A 1 277 ? -14.883 -19.25 20.578 1 39.62 277 ASP A C 1
ATOM 2111 O O . ASP A 1 277 ? -15.25 -19.891 21.562 1 39.62 277 ASP A O 1
ATOM 2115 N N . GLN A 1 278 ? -13.727 -18.516 20.703 1 33.16 278 GLN A N 1
ATOM 2116 C CA . GLN A 1 278 ? -13.523 -18.109 22.094 1 33.16 278 GLN A CA 1
ATOM 2117 C C . GLN A 1 278 ? -14.141 -16.734 22.375 1 33.16 278 GLN A C 1
ATOM 2119 O O . GLN A 1 278 ? -14.055 -15.836 21.531 1 33.16 278 GLN A O 1
ATOM 2124 N N . MET B 1 1 ? -36.281 -3.484 11.5 1 53.25 1 MET B N 1
ATOM 2125 C CA . MET B 1 1 ? -35.219 -3.078 10.586 1 53.25 1 MET B CA 1
ATOM 2126 C C . MET B 1 1 ? -33.844 -3.176 11.258 1 53.25 1 MET B C 1
ATOM 2128 O O . MET B 1 1 ? -33.688 -2.678 12.375 1 53.25 1 MET B O 1
ATOM 2132 N N . ASP B 1 2 ? -32.969 -3.986 10.758 1 62.12 2 ASP B N 1
ATOM 2133 C CA . ASP B 1 2 ? -31.672 -4.156 11.406 1 62.12 2 ASP B CA 1
ATOM 2134 C C . ASP B 1 2 ? -30.844 -2.883 11.312 1 62.12 2 ASP B C 1
ATOM 2136 O O . ASP B 1 2 ? -31.078 -2.045 10.438 1 62.12 2 ASP B O 1
ATOM 2140 N N . LEU B 1 3 ? -30.219 -2.645 12.305 1 62.34 3 LEU B N 1
ATOM 2141 C CA . LEU B 1 3 ? -29.438 -1.419 12.484 1 62.34 3 LEU B CA 1
ATOM 2142 C C . LEU B 1 3 ? -28.641 -1.092 11.227 1 62.34 3 LEU B C 1
ATOM 2144 O O . LEU B 1 3 ? -28.516 0.076 10.852 1 62.34 3 LEU B O 1
ATOM 2148 N N . LYS B 1 4 ? -28.172 -2.018 10.633 1 61.69 4 LYS B N 1
ATOM 2149 C CA . LYS B 1 4 ? -27.406 -1.79 9.414 1 61.69 4 LYS B CA 1
ATOM 2150 C C . LYS B 1 4 ? -28.281 -1.253 8.297 1 61.69 4 LYS B C 1
ATOM 2152 O O . LYS B 1 4 ? -27.906 -0.314 7.594 1 61.69 4 LYS B O 1
ATOM 2157 N N . THR B 1 5 ? -29.391 -1.884 8.102 1 61.38 5 THR B N 1
ATOM 2158 C CA . THR B 1 5 ? -30.344 -1.426 7.098 1 61.38 5 THR B CA 1
ATOM 2159 C C . THR B 1 5 ? -30.812 -0.01 7.414 1 61.38 5 THR B C 1
ATOM 2161 O O . THR B 1 5 ? -30.938 0.822 6.512 1 61.38 5 THR B O 1
ATOM 2164 N N . PHE B 1 6 ? -31.125 0.17 8.609 1 64.06 6 PHE B N 1
ATOM 2165 C CA . PHE B 1 6 ? -31.594 1.489 9.023 1 64.06 6 PHE B CA 1
ATOM 2166 C C . PHE B 1 6 ? -30.562 2.555 8.688 1 64.06 6 PHE B C 1
ATOM 2168 O O . PHE B 1 6 ? -30.906 3.619 8.164 1 64.06 6 PHE B O 1
ATOM 2175 N N . LYS B 1 7 ? -29.266 2.258 8.984 1 71.69 7 LYS B N 1
ATOM 2176 C CA . LYS B 1 7 ? -28.172 3.189 8.688 1 71.69 7 LYS B CA 1
ATOM 2177 C C . LYS B 1 7 ? -28.109 3.502 7.191 1 71.69 7 LYS B C 1
ATOM 2179 O O . LYS B 1 7 ? -27.922 4.656 6.801 1 71.69 7 LYS B O 1
ATOM 2184 N N . LEU B 1 8 ? -28.328 2.475 6.449 1 68.44 8 LEU B N 1
ATOM 2185 C CA . LEU B 1 8 ? -28.25 2.627 5 1 68.44 8 LEU B CA 1
ATOM 2186 C C . LEU B 1 8 ? -29.406 3.49 4.488 1 68.44 8 LEU B C 1
ATOM 2188 O O . LEU B 1 8 ? -29.219 4.293 3.57 1 68.44 8 LEU B O 1
ATOM 2192 N N . LEU B 1 9 ? -30.516 3.365 5.164 1 67.75 9 LEU B N 1
ATOM 2193 C CA . LEU B 1 9 ? -31.719 4.039 4.691 1 67.75 9 LEU B CA 1
ATOM 2194 C C . LEU B 1 9 ? -31.828 5.441 5.285 1 67.75 9 LEU B C 1
ATOM 2196 O O . LEU B 1 9 ? -32.344 6.355 4.645 1 67.75 9 LEU B O 1
ATOM 2200 N N . HIS B 1 10 ? -31.359 5.617 6.477 1 74.5 10 HIS B N 1
ATOM 2201 C CA . HIS B 1 10 ? -31.469 6.895 7.168 1 74.5 10 HIS B CA 1
ATOM 2202 C C . HIS B 1 10 ? -30.172 7.27 7.863 1 74.5 10 HIS B C 1
ATOM 2204 O O . HIS B 1 10 ? -30.141 7.414 9.086 1 74.5 10 HIS B O 1
ATOM 2210 N N . PRO B 1 11 ? -29.172 7.473 7.078 1 75.94 11 PRO B N 1
ATOM 2211 C CA . PRO B 1 11 ? -27.844 7.684 7.68 1 75.94 11 PRO B CA 1
ATOM 2212 C C . PRO B 1 11 ? -27.828 8.852 8.664 1 75.94 11 PRO B C 1
ATOM 2214 O O . PRO B 1 11 ? -27.266 8.734 9.758 1 75.94 11 PRO B O 1
ATOM 2217 N N . VAL B 1 12 ? -28.516 9.898 8.344 1 79.19 12 VAL B N 1
ATOM 2218 C CA . VAL B 1 12 ? -28.484 11.094 9.188 1 79.19 12 VAL B CA 1
ATOM 2219 C C . VAL B 1 12 ? -29.188 10.805 10.516 1 79.19 12 VAL B C 1
ATOM 2221 O O . VAL B 1 12 ? -28.656 11.133 11.578 1 79.19 12 VAL B O 1
ATOM 2224 N N . LYS B 1 13 ? -30.359 10.219 10.344 1 80.62 13 LYS B N 1
ATOM 2225 C CA . LYS B 1 13 ? -31.109 9.898 11.555 1 80.62 13 LYS B CA 1
ATOM 2226 C C . LYS B 1 13 ? -30.344 8.906 12.422 1 80.62 13 LYS B C 1
ATOM 2228 O O . LYS B 1 13 ? -30.328 9.031 13.648 1 80.62 13 LYS B O 1
ATOM 2233 N N . TYR B 1 14 ? -29.797 8 11.867 1 83.12 14 TYR B N 1
ATOM 2234 C CA . TYR B 1 14 ? -28.984 7 12.562 1 83.12 14 TYR B CA 1
ATOM 2235 C C . TYR B 1 14 ? -27.875 7.66 13.367 1 83.12 14 TYR B C 1
ATOM 2237 O O . TYR B 1 14 ? -27.734 7.395 14.562 1 83.12 14 TYR B O 1
ATOM 2245 N N . TYR B 1 15 ? -27.125 8.539 12.758 1 86.19 15 TYR B N 1
ATOM 2246 C CA . TYR B 1 15 ? -26.031 9.227 13.422 1 86.19 15 TYR B CA 1
ATOM 2247 C C . TYR B 1 15 ? -26.547 10.164 14.508 1 86.19 15 TYR B C 1
ATOM 2249 O O . TYR B 1 15 ? -25.953 10.289 15.57 1 86.19 15 TYR B O 1
ATOM 2257 N N . LYS B 1 16 ? -27.672 10.766 14.227 1 86.19 16 LYS B N 1
ATOM 2258 C CA . LYS B 1 16 ? -28.25 11.703 15.18 1 86.19 16 LYS B CA 1
ATOM 2259 C C . LYS B 1 16 ? -28.562 11.023 16.5 1 86.19 16 LYS B C 1
ATOM 2261 O O . LYS B 1 16 ? -28.328 11.594 17.578 1 86.19 16 LYS B O 1
ATOM 2266 N N . ASP B 1 17 ? -29.031 9.82 16.438 1 87.25 17 ASP B N 1
ATOM 2267 C CA . ASP B 1 17 ? -29.375 9.086 17.656 1 87.25 17 ASP B CA 1
ATOM 2268 C C . ASP B 1 17 ? -28.125 8.828 18.5 1 87.25 17 ASP B C 1
ATOM 2270 O O . ASP B 1 17 ? -28.172 8.961 19.734 1 87.25 17 ASP B O 1
ATOM 2274 N N . TYR B 1 18 ? -27.094 8.453 17.938 1 87.44 18 TYR B N 1
ATOM 2275 C CA . TYR B 1 18 ? -25.844 8.234 18.656 1 87.44 18 TYR B CA 1
ATOM 2276 C C . TYR B 1 18 ? -25.297 9.539 19.203 1 87.44 18 TYR B C 1
ATOM 2278 O O . TYR B 1 18 ? -24.969 9.625 20.391 1 87.44 18 TYR B O 1
ATOM 2286 N N . LEU B 1 19 ? -25.328 10.562 18.469 1 89.69 19 LEU B N 1
ATOM 2287 C CA . LEU B 1 19 ? -24.688 11.82 18.797 1 89.69 19 LEU B CA 1
ATOM 2288 C C . LEU B 1 19 ? -25.438 12.555 19.891 1 89.69 19 LEU B C 1
ATOM 2290 O O . LEU B 1 19 ? -24.844 13.312 20.672 1 89.69 19 LEU B O 1
ATOM 2294 N N . GLU B 1 20 ? -26.688 12.312 19.906 1 90.12 20 GLU B N 1
ATOM 2295 C CA . GLU B 1 20 ? -27.484 12.875 21 1 90.12 20 GLU B CA 1
ATOM 2296 C C . GLU B 1 20 ? -27.016 12.367 22.359 1 90.12 20 GLU B C 1
ATOM 2298 O O . GLU B 1 20 ? -27.156 13.055 23.359 1 90.12 20 GLU B O 1
ATOM 2303 N N . ASN B 1 21 ? -26.406 11.258 22.375 1 91.44 21 ASN B N 1
ATOM 2304 C CA . ASN B 1 21 ? -25.875 10.68 23.609 1 91.44 21 ASN B CA 1
ATOM 2305 C C . ASN B 1 21 ? -24.359 10.859 23.688 1 91.44 21 ASN B C 1
ATOM 2307 O O . ASN B 1 21 ? -23.703 10.211 24.5 1 91.44 21 ASN B O 1
ATOM 2311 N N . ASN B 1 22 ? -23.828 11.594 22.875 1 92.12 22 ASN B N 1
ATOM 2312 C CA . ASN B 1 22 ? -22.406 11.953 22.844 1 92.12 22 ASN B CA 1
ATOM 2313 C C . ASN B 1 22 ? -21.531 10.734 22.578 1 92.12 22 ASN B C 1
ATOM 2315 O O . ASN B 1 22 ? -20.469 10.594 23.188 1 92.12 22 ASN B O 1
ATOM 2319 N N . ILE B 1 23 ? -22.078 9.836 21.875 1 93 23 ILE B N 1
ATOM 2320 C CA . ILE B 1 23 ? -21.328 8.648 21.469 1 93 23 ILE B CA 1
ATOM 2321 C C . ILE B 1 23 ? -21.422 8.477 19.953 1 93 23 ILE B C 1
ATOM 2323 O O . ILE B 1 23 ? -22.406 8.883 19.344 1 93 23 ILE B O 1
ATOM 2327 N N . ARG B 1 24 ? -20.406 7.984 19.359 1 93.81 24 ARG B N 1
ATOM 2328 C CA . ARG B 1 24 ? -20.359 7.742 17.922 1 93.81 24 ARG B CA 1
ATOM 2329 C C . ARG B 1 24 ? -20.656 6.281 17.609 1 93.81 24 ARG B C 1
ATOM 2331 O O . ARG B 1 24 ? -20.562 5.418 18.484 1 93.81 24 ARG B O 1
ATOM 2338 N N . PRO B 1 25 ? -21.031 5.961 16.422 1 89.5 25 PRO B N 1
ATOM 2339 C CA . PRO B 1 25 ? -21.375 4.586 16.047 1 89.5 25 PRO B CA 1
ATOM 2340 C C . PRO B 1 25 ? -20.219 3.613 16.281 1 89.5 25 PRO B C 1
ATOM 2342 O O . PRO B 1 25 ? -20.438 2.426 16.531 1 89.5 25 PRO B O 1
ATOM 2345 N N . ASP B 1 26 ? -19.016 4.109 16.266 1 90 26 ASP B N 1
ATOM 2346 C CA . ASP B 1 26 ? -17.875 3.211 16.453 1 90 26 ASP B CA 1
ATOM 2347 C C . ASP B 1 26 ? -17.469 3.143 17.922 1 90 26 ASP B C 1
ATOM 2349 O O . ASP B 1 26 ? -16.406 2.594 18.25 1 90 26 ASP B O 1
ATOM 2353 N N . GLY B 1 27 ? -18.172 3.723 18.812 1 92.38 27 GLY B N 1
ATOM 2354 C CA . GLY B 1 27 ? -17.969 3.605 20.25 1 92.38 27 GLY B CA 1
ATOM 2355 C C . GLY B 1 27 ? -17.156 4.746 20.828 1 92.38 27 GLY B C 1
ATOM 2356 O O . GLY B 1 27 ? -17.031 4.875 22.047 1 92.38 27 GLY B O 1
ATOM 2357 N N . ARG B 1 28 ? -16.672 5.637 20 1 95.31 28 ARG B N 1
ATOM 2358 C CA . ARG B 1 28 ? -15.891 6.777 20.469 1 95.31 28 ARG B CA 1
ATOM 2359 C C . ARG B 1 28 ? -16.797 7.879 21 1 95.31 28 ARG B C 1
ATOM 2361 O O . ARG B 1 28 ? -17.938 8.023 20.562 1 95.31 28 ARG B O 1
ATOM 2368 N N . GLU B 1 29 ? -16.125 8.586 21.953 1 95.62 29 GLU B N 1
ATOM 2369 C CA . GLU B 1 29 ? -16.75 9.867 22.297 1 95.62 29 GLU B CA 1
ATOM 2370 C C . GLU B 1 29 ? -16.484 10.906 21.219 1 95.62 29 GLU B C 1
ATOM 2372 O O . GLU B 1 29 ? -15.719 10.664 20.281 1 95.62 29 GLU B O 1
ATOM 2377 N N . LEU B 1 30 ? -17.094 12.094 21.344 1 95.56 30 LEU B N 1
ATOM 2378 C CA . LEU B 1 30 ? -17.078 13.102 20.281 1 95.56 30 LEU B CA 1
ATOM 2379 C C . LEU B 1 30 ? -15.664 13.625 20.047 1 95.56 30 LEU B C 1
ATOM 2381 O O . LEU B 1 30 ? -15.281 13.906 18.922 1 95.56 30 LEU B O 1
ATOM 2385 N N . GLU B 1 31 ? -14.812 13.641 21.125 1 95.19 31 GLU B N 1
ATOM 2386 C CA . GLU B 1 31 ? -13.484 14.25 21.016 1 95.19 31 GLU B CA 1
ATOM 2387 C C . GLU B 1 31 ? -12.398 13.188 20.922 1 95.19 31 GLU B C 1
ATOM 2389 O O . GLU B 1 31 ? -11.219 13.508 20.781 1 95.19 31 GLU B O 1
ATOM 2394 N N . ASP B 1 32 ? -12.773 11.938 20.984 1 95.62 32 ASP B N 1
ATOM 2395 C CA . ASP B 1 32 ? -11.797 10.852 21 1 95.62 32 ASP B CA 1
ATOM 2396 C C . ASP B 1 32 ? -11.125 10.688 19.641 1 95.62 32 ASP B C 1
ATOM 2398 O O . ASP B 1 32 ? -11.781 10.812 18.609 1 95.62 32 ASP B O 1
ATOM 2402 N N . LEU B 1 33 ? -9.82 10.469 19.703 1 96.62 33 LEU B N 1
ATOM 2403 C CA . LEU B 1 33 ? -9.039 10.203 18.5 1 96.62 33 LEU B CA 1
ATOM 2404 C C . LEU B 1 33 ? -8.93 8.703 18.25 1 96.62 33 LEU B C 1
ATOM 2406 O O . LEU B 1 33 ? -8.914 7.91 19.188 1 96.62 33 LEU B O 1
ATOM 2410 N N . ARG B 1 34 ? -8.922 8.344 17.016 1 97.44 34 ARG B N 1
ATOM 2411 C CA . ARG B 1 34 ? -8.609 6.957 16.688 1 97.44 34 ARG B CA 1
ATOM 2412 C C . ARG B 1 34 ? -7.152 6.633 17 1 97.44 34 ARG B C 1
ATOM 2414 O O . ARG B 1 34 ? -6.312 7.535 17.078 1 97.44 34 ARG B O 1
ATOM 2421 N N . PRO B 1 35 ? -6.84 5.305 17.219 1 96.75 35 PRO B N 1
ATOM 2422 C CA . PRO B 1 35 ? -5.445 4.938 17.484 1 96.75 35 PRO B CA 1
ATOM 2423 C C . PRO B 1 35 ? -4.512 5.27 16.328 1 96.75 35 PRO B C 1
ATOM 2425 O O . PRO B 1 35 ? -4.887 5.105 15.164 1 96.75 35 PRO B O 1
ATOM 2428 N N . LEU B 1 36 ? -3.318 5.723 16.688 1 97.38 36 LEU B N 1
ATOM 2429 C CA . LEU B 1 36 ? -2.293 6.086 15.719 1 97.38 36 LEU B CA 1
ATOM 2430 C C . LEU B 1 36 ? -1.095 5.148 15.812 1 97.38 36 LEU B C 1
ATOM 2432 O O . LEU B 1 36 ? -0.604 4.871 16.906 1 97.38 36 LEU B O 1
ATOM 2436 N N . ALA B 1 37 ? -0.692 4.57 14.656 1 97.38 37 ALA B N 1
ATOM 2437 C CA . ALA B 1 37 ? 0.512 3.748 14.578 1 97.38 37 ALA B CA 1
ATOM 2438 C C . ALA B 1 37 ? 1.44 4.234 13.469 1 97.38 37 ALA B C 1
ATOM 2440 O O . ALA B 1 37 ? 0.984 4.586 12.383 1 97.38 37 ALA B O 1
ATOM 2441 N N . ILE B 1 38 ? 2.74 4.324 13.789 1 96.94 38 ILE B N 1
ATOM 2442 C CA . ILE B 1 38 ? 3.758 4.762 12.844 1 96.94 38 ILE B CA 1
ATOM 2443 C C . ILE B 1 38 ? 4.859 3.709 12.742 1 96.94 38 ILE B C 1
ATOM 2445 O O . ILE B 1 38 ? 5.309 3.174 13.758 1 96.94 38 ILE B O 1
ATOM 2449 N N . SER B 1 39 ? 5.242 3.33 11.508 1 96.19 39 SER B N 1
ATOM 2450 C CA . SER B 1 39 ? 6.387 2.457 11.273 1 96.19 39 SER B CA 1
ATOM 2451 C C . SER B 1 39 ? 7.387 3.1 10.32 1 96.19 39 SER B C 1
ATOM 2453 O O . SER B 1 39 ? 7.008 3.586 9.25 1 96.19 39 SER B O 1
ATOM 2455 N N . PHE B 1 40 ? 8.695 3.047 10.742 1 95.94 40 PHE B N 1
ATOM 2456 C CA . PHE B 1 40 ? 9.773 3.637 9.953 1 95.94 40 PHE B CA 1
ATOM 2457 C C . PHE B 1 40 ? 10.383 2.602 9.016 1 95.94 40 PHE B C 1
ATOM 2459 O O . PHE B 1 40 ? 10.414 1.411 9.328 1 95.94 40 PHE B O 1
ATOM 2466 N N . GLY B 1 41 ? 10.859 3.053 7.852 1 92.75 41 GLY B N 1
ATOM 2467 C CA . GLY B 1 41 ? 11.727 2.25 6.996 1 92.75 41 GLY B CA 1
ATOM 2468 C C . GLY B 1 41 ? 11.039 1.018 6.441 1 92.75 41 GLY B C 1
ATOM 2469 O O . GLY B 1 41 ? 11.594 -0.083 6.488 1 92.75 41 GLY B O 1
ATOM 2470 N N . VAL B 1 42 ? 9.797 1.201 5.883 1 91.5 42 VAL B N 1
ATOM 2471 C CA . VAL B 1 42 ? 8.977 0.048 5.527 1 91.5 42 VAL B CA 1
ATOM 2472 C C . VAL B 1 42 ? 9.227 -0.334 4.07 1 91.5 42 VAL B C 1
ATOM 2474 O O . VAL B 1 42 ? 8.836 -1.42 3.633 1 91.5 42 VAL B O 1
ATOM 2477 N N . ILE B 1 43 ? 9.797 0.542 3.309 1 91.88 43 ILE B N 1
ATOM 2478 C CA . ILE B 1 43 ? 10.109 0.29 1.906 1 91.88 43 ILE B CA 1
ATOM 2479 C C . ILE B 1 43 ? 11.625 0.274 1.709 1 91.88 43 ILE B C 1
ATOM 2481 O O . ILE B 1 43 ? 12.266 1.325 1.713 1 91.88 43 ILE B O 1
ATOM 2485 N N . ASN B 1 44 ? 12.188 -0.851 1.43 1 88.12 44 ASN B N 1
ATOM 2486 C CA . ASN B 1 44 ? 13.641 -1.017 1.359 1 88.12 44 ASN B CA 1
ATOM 2487 C C . ASN B 1 44 ? 14.219 -0.345 0.118 1 88.12 44 ASN B C 1
ATOM 2489 O O . ASN B 1 44 ? 15.359 0.117 0.135 1 88.12 44 ASN B O 1
ATOM 2493 N N . SER B 1 45 ? 13.461 -0.302 -0.884 1 86.5 45 SER B N 1
ATOM 2494 C CA . SER B 1 45 ? 13.945 0.251 -2.146 1 86.5 45 SER B CA 1
ATOM 2495 C C . SER B 1 45 ? 13.93 1.776 -2.123 1 86.5 45 SER B C 1
ATOM 2497 O O . SER B 1 45 ? 14.398 2.422 -3.061 1 86.5 45 SER B O 1
ATOM 2499 N N . ALA B 1 46 ? 13.367 2.377 -1.105 1 90.62 46 ALA B N 1
ATOM 2500 C CA . ALA B 1 46 ? 13.305 3.832 -0.982 1 90.62 46 ALA B CA 1
ATOM 2501 C C . ALA B 1 46 ? 14.461 4.367 -0.151 1 90.62 46 ALA B C 1
ATOM 2503 O O . ALA B 1 46 ? 15.062 3.631 0.633 1 90.62 46 ALA B O 1
ATOM 2504 N N . ASP B 1 47 ? 14.82 5.672 -0.308 1 92.5 47 ASP B N 1
ATOM 2505 C CA . ASP B 1 47 ? 15.836 6.332 0.503 1 92.5 47 ASP B CA 1
ATOM 2506 C C . ASP B 1 47 ? 15.289 6.711 1.875 1 92.5 47 ASP B C 1
ATOM 2508 O O . ASP B 1 47 ? 16.047 6.98 2.805 1 92.5 47 ASP B O 1
ATOM 2512 N N . GLY B 1 48 ? 14.047 6.742 2.025 1 95 48 GLY B N 1
ATOM 2513 C CA . GLY B 1 48 ? 13.266 6.922 3.24 1 95 48 GLY B CA 1
ATOM 2514 C C . GLY B 1 48 ? 11.82 6.473 3.098 1 95 48 GLY B C 1
ATOM 2515 O O . GLY B 1 48 ? 11.25 6.547 2.008 1 95 48 GLY B O 1
ATOM 2516 N N . SER B 1 49 ? 11.273 5.996 4.145 1 96.25 49 SER B N 1
ATOM 2517 C CA . SER B 1 49 ? 9.891 5.551 4.031 1 96.25 49 SER B CA 1
ATOM 2518 C C . SER B 1 49 ? 9.242 5.402 5.406 1 96.25 49 SER B C 1
ATOM 2520 O O . SER B 1 49 ? 9.938 5.293 6.418 1 96.25 49 SER B O 1
ATOM 2522 N N . ALA B 1 50 ? 7.945 5.445 5.387 1 97.44 50 ALA B N 1
ATOM 2523 C CA . ALA B 1 50 ? 7.145 5.199 6.582 1 97.44 50 ALA B CA 1
ATOM 2524 C C . ALA B 1 50 ? 5.723 4.777 6.215 1 97.44 50 ALA B C 1
ATOM 2526 O O . ALA B 1 50 ? 5.266 5.027 5.098 1 97.44 50 ALA B O 1
ATOM 2527 N N . ILE B 1 51 ? 5.086 4.051 7.086 1 96.56 51 ILE B N 1
ATOM 2528 C CA . ILE B 1 51 ? 3.664 3.754 6.977 1 96.56 51 ILE B CA 1
ATOM 2529 C C . ILE B 1 51 ? 2.945 4.211 8.242 1 96.56 51 ILE B C 1
ATOM 2531 O O . ILE B 1 51 ? 3.457 4.035 9.352 1 96.56 51 ILE B O 1
ATOM 2535 N N . VAL B 1 52 ? 1.844 4.898 8.062 1 97.62 52 VAL B N 1
ATOM 2536 C CA . VAL B 1 52 ? 1.069 5.445 9.172 1 97.62 52 VAL B CA 1
ATOM 2537 C C . VAL B 1 52 ? -0.372 4.949 9.094 1 97.62 52 VAL B C 1
ATOM 2539 O O . VAL B 1 52 ? -0.958 4.898 8.008 1 97.62 52 VAL B O 1
ATOM 2542 N N . LYS B 1 53 ? -0.867 4.516 10.211 1 96.88 53 LYS B N 1
ATOM 2543 C CA . LYS B 1 53 ? -2.258 4.094 10.352 1 96.88 53 LYS B CA 1
ATOM 2544 C C . LYS B 1 53 ? -2.988 4.93 11.398 1 96.88 53 LYS B C 1
ATOM 2546 O O . LYS B 1 53 ? -2.498 5.098 12.516 1 96.88 53 LYS B O 1
ATOM 2551 N N . LEU B 1 54 ? -4.051 5.562 11.055 1 97.81 54 LEU B N 1
ATOM 2552 C CA . LEU B 1 54 ? -5.004 6.227 11.938 1 97.81 54 LEU B CA 1
ATOM 2553 C C . LEU B 1 54 ? -6.379 5.574 11.844 1 97.81 54 LEU B C 1
ATOM 2555 O O . LEU B 1 54 ? -7.133 5.832 10.906 1 97.81 54 LEU B O 1
ATOM 2559 N N . GLY B 1 55 ? -6.707 4.766 12.961 1 96 55 GLY B N 1
ATOM 2560 C CA . GLY B 1 55 ? -7.852 3.891 12.766 1 96 55 GLY B CA 1
ATOM 2561 C C . GLY B 1 55 ? -7.707 2.973 11.562 1 96 55 GLY B C 1
ATOM 2562 O O . GLY B 1 55 ? -6.734 2.221 11.469 1 96 55 GLY B O 1
ATOM 2563 N N . ASN B 1 56 ? -8.625 3.119 10.602 1 93.19 56 ASN B N 1
ATOM 2564 C CA . ASN B 1 56 ? -8.555 2.27 9.422 1 93.19 56 ASN B CA 1
ATOM 2565 C C . ASN B 1 56 ? -7.871 2.984 8.258 1 93.19 56 ASN B C 1
ATOM 2567 O O . ASN B 1 56 ? -7.535 2.359 7.25 1 93.19 56 ASN B O 1
ATOM 2571 N N . THR B 1 57 ? -7.637 4.25 8.367 1 95 57 THR B N 1
ATOM 2572 C CA . THR B 1 57 ? -6.945 4.969 7.301 1 95 57 THR B CA 1
ATOM 2573 C C . THR B 1 57 ? -5.457 4.637 7.305 1 95 57 THR B C 1
ATOM 2575 O O . THR B 1 57 ? -4.801 4.711 8.344 1 95 57 THR B O 1
ATOM 2578 N N . THR B 1 58 ? -4.934 4.176 6.203 1 95.62 58 THR B N 1
ATOM 2579 C CA . THR B 1 58 ? -3.531 3.783 6.098 1 95.62 58 THR B CA 1
ATOM 2580 C C . THR B 1 58 ? -2.869 4.461 4.898 1 95.62 58 THR B C 1
ATOM 2582 O O . THR B 1 58 ? -3.369 4.371 3.775 1 95.62 58 THR B O 1
ATOM 2585 N N . VAL B 1 59 ? -1.752 5.16 5.156 1 95.69 59 VAL B N 1
ATOM 2586 C CA . VAL B 1 59 ? -0.973 5.797 4.102 1 95.69 59 VAL B CA 1
ATOM 2587 C C . VAL B 1 59 ? 0.488 5.359 4.203 1 95.69 59 VAL B C 1
ATOM 2589 O O . VAL B 1 59 ? 1.058 5.328 5.293 1 95.69 59 VAL B O 1
ATOM 2592 N N . VAL B 1 60 ? 1.05 4.957 3.076 1 95.44 60 VAL B N 1
ATOM 2593 C CA . VAL B 1 60 ? 2.473 4.641 2.992 1 95.44 60 VAL B CA 1
ATOM 2594 C C . VAL B 1 60 ? 3.191 5.711 2.176 1 95.44 60 VAL B C 1
ATOM 2596 O O . VAL B 1 60 ? 2.66 6.203 1.178 1 95.44 60 VAL B O 1
ATOM 2599 N N . CYS B 1 61 ? 4.34 6.105 2.617 1 95.88 61 CYS B N 1
ATOM 2600 C CA . CYS B 1 61 ? 5.152 7.102 1.93 1 95.88 61 CYS B CA 1
ATOM 2601 C C . CYS B 1 61 ? 6.547 6.559 1.635 1 95.88 61 CYS B C 1
ATOM 2603 O O . CYS B 1 61 ? 7.207 6.012 2.52 1 95.88 61 CYS B O 1
ATOM 2605 N N . GLY B 1 62 ? 6.949 6.621 0.415 1 94.94 62 GLY B N 1
ATOM 2606 C CA . GLY B 1 62 ? 8.32 6.367 -0.006 1 94.94 62 GLY B CA 1
ATOM 2607 C C . GLY B 1 62 ? 8.992 7.586 -0.613 1 94.94 62 GLY B C 1
ATOM 2608 O O . GLY B 1 62 ? 8.383 8.305 -1.408 1 94.94 62 GLY B O 1
ATOM 2609 N N . ILE B 1 63 ? 10.234 7.809 -0.193 1 95.44 63 ILE B N 1
ATOM 2610 C CA . ILE B 1 63 ? 10.977 8.969 -0.68 1 95.44 63 ILE B CA 1
ATOM 2611 C C . ILE B 1 63 ? 12.188 8.508 -1.492 1 95.44 63 ILE B C 1
ATOM 2613 O O . ILE B 1 63 ? 12.945 7.641 -1.047 1 95.44 63 ILE B O 1
ATOM 2617 N N . LYS B 1 64 ? 12.273 9.016 -2.627 1 92.69 64 LYS B N 1
ATOM 2618 C CA . LYS B 1 64 ? 13.445 8.805 -3.473 1 92.69 64 LYS B CA 1
ATOM 2619 C C . LYS B 1 64 ? 14.211 10.109 -3.688 1 92.69 64 LYS B C 1
ATOM 2621 O O . LYS B 1 64 ? 13.617 11.133 -4.031 1 92.69 64 LYS B O 1
ATOM 2626 N N . ALA B 1 65 ? 15.484 10.016 -3.441 1 93.38 65 ALA B N 1
ATOM 2627 C CA . ALA B 1 65 ? 16.359 11.164 -3.674 1 93.38 65 ALA B CA 1
ATOM 2628 C C . ALA B 1 65 ? 17.078 11.047 -5.016 1 93.38 65 ALA B C 1
ATOM 2630 O O . ALA B 1 65 ? 17.688 10.016 -5.316 1 93.38 65 ALA B O 1
ATOM 2631 N N . GLU B 1 66 ? 16.953 12.102 -5.789 1 92.94 66 GLU B N 1
ATOM 2632 C CA . GLU B 1 66 ? 17.609 12.133 -7.09 1 92.94 66 GLU B CA 1
ATOM 2633 C C . GLU B 1 66 ? 18.406 13.422 -7.266 1 92.94 66 GLU B C 1
ATOM 2635 O O . GLU B 1 66 ? 18.125 14.43 -6.613 1 92.94 66 GLU B O 1
ATOM 2640 N N . LEU B 1 67 ? 19.453 13.32 -8.117 1 93.56 67 LEU B N 1
ATOM 2641 C CA . LEU B 1 67 ? 20.219 14.516 -8.453 1 93.56 67 LEU B CA 1
ATOM 2642 C C . LEU B 1 67 ? 19.5 15.344 -9.516 1 93.56 67 LEU B C 1
ATOM 2644 O O . LEU B 1 67 ? 18.922 14.789 -10.453 1 93.56 67 LEU B O 1
ATOM 2648 N N . ALA B 1 68 ? 19.531 16.672 -9.297 1 94.38 68 ALA B N 1
ATOM 2649 C CA . ALA B 1 68 ? 18.875 17.578 -10.242 1 94.38 68 ALA B CA 1
ATOM 2650 C C . ALA B 1 68 ? 19.625 18.891 -10.352 1 94.38 68 ALA B C 1
ATOM 2652 O O . ALA B 1 68 ? 20.469 19.203 -9.508 1 94.38 68 ALA B O 1
ATOM 2653 N N . ALA B 1 69 ? 19.359 19.547 -11.414 1 95.31 69 ALA B N 1
ATOM 2654 C CA . ALA B 1 69 ? 19.844 20.922 -11.523 1 95.31 69 ALA B CA 1
ATOM 2655 C C . ALA B 1 69 ? 18.922 21.891 -10.781 1 95.31 69 ALA B C 1
ATOM 2657 O O . ALA B 1 69 ? 17.688 21.75 -10.836 1 95.31 69 ALA B O 1
ATOM 2658 N N . PRO B 1 70 ? 19.516 22.812 -10.055 1 96.5 70 PRO B N 1
ATOM 2659 C CA . PRO B 1 70 ? 18.656 23.797 -9.383 1 96.5 70 PRO B CA 1
ATOM 2660 C C . PRO B 1 70 ? 18 24.766 -10.367 1 96.5 70 PRO B C 1
ATOM 2662 O O . PRO B 1 70 ? 18.359 24.812 -11.539 1 96.5 70 PRO B O 1
ATOM 2665 N N . LYS B 1 71 ? 16.922 25.453 -9.867 1 94.75 71 LYS B N 1
ATOM 2666 C CA . LYS B 1 71 ? 16.359 26.547 -10.656 1 94.75 71 LYS B CA 1
ATOM 2667 C C . LYS B 1 71 ? 17.375 27.672 -10.828 1 94.75 71 LYS B C 1
ATOM 2669 O O . LYS B 1 71 ? 18.125 27.984 -9.906 1 94.75 71 LYS B O 1
ATOM 2674 N N . ALA B 1 72 ? 17.266 28.297 -11.93 1 93.94 72 ALA B N 1
ATOM 2675 C CA . ALA B 1 72 ? 18.219 29.359 -12.258 1 93.94 72 ALA B CA 1
ATOM 2676 C C . ALA B 1 72 ? 18.141 30.5 -11.227 1 93.94 72 ALA B C 1
ATOM 2678 O O . ALA B 1 72 ? 19.172 31.062 -10.844 1 93.94 72 ALA B O 1
ATOM 2679 N N . LEU B 1 73 ? 16.969 30.828 -10.773 1 95.56 73 LEU B N 1
ATOM 2680 C CA . LEU B 1 73 ? 16.766 31.953 -9.867 1 95.56 73 LEU B CA 1
ATOM 2681 C C . LEU B 1 73 ? 17 31.547 -8.422 1 95.56 73 LEU B C 1
ATOM 2683 O O . LEU B 1 73 ? 17.078 32.375 -7.527 1 95.56 73 LEU B O 1
ATOM 2687 N N . GLU B 1 74 ? 17.125 30.203 -8.109 1 96.06 74 GLU B N 1
ATOM 2688 C CA . GLU B 1 74 ? 17.391 29.656 -6.773 1 96.06 74 GLU B CA 1
ATOM 2689 C C . GLU B 1 74 ? 18.453 28.578 -6.812 1 96.06 74 GLU B C 1
ATOM 2691 O O . GLU B 1 74 ? 18.172 27.406 -6.523 1 96.06 74 GLU B O 1
ATOM 2696 N N . PRO B 1 75 ? 19.688 29 -7.098 1 96.38 75 PRO B N 1
ATOM 2697 C CA . PRO B 1 75 ? 20.781 28.062 -7.406 1 96.38 75 PRO B CA 1
ATOM 2698 C C . PRO B 1 75 ? 21.172 27.203 -6.207 1 96.38 75 PRO B C 1
ATOM 2700 O O . PRO B 1 75 ? 21.906 26.234 -6.359 1 96.38 75 PRO B O 1
ATOM 2703 N N . ARG B 1 76 ? 20.703 27.516 -4.949 1 97.06 76 ARG B N 1
ATOM 2704 C CA . ARG B 1 76 ? 21.125 26.766 -3.77 1 97.06 76 ARG B CA 1
ATOM 2705 C C . ARG B 1 76 ? 19.969 25.938 -3.201 1 97.06 76 ARG B C 1
ATOM 2707 O O . ARG B 1 76 ? 20.109 25.312 -2.154 1 97.06 76 ARG B O 1
ATOM 2714 N N . GLN B 1 77 ? 18.859 25.922 -3.889 1 96.88 77 GLN B N 1
ATOM 2715 C CA . GLN B 1 77 ? 17.672 25.281 -3.34 1 96.88 77 GLN B CA 1
ATOM 2716 C C . GLN B 1 77 ? 17.391 23.953 -4.043 1 96.88 77 GLN B C 1
ATOM 2718 O O . GLN B 1 77 ? 17.281 23.906 -5.27 1 96.88 77 GLN B O 1
ATOM 2723 N N . GLY B 1 78 ? 17.312 22.906 -3.254 1 97.19 78 GLY B N 1
ATOM 2724 C CA . GLY B 1 78 ? 16.828 21.641 -3.785 1 97.19 78 GLY B CA 1
ATOM 2725 C C . GLY B 1 78 ? 15.312 21.578 -3.875 1 97.19 78 GLY B C 1
ATOM 2726 O O . GLY B 1 78 ? 14.633 22.609 -3.867 1 97.19 78 GLY B O 1
ATOM 2727 N N . PHE B 1 79 ? 14.82 20.391 -4.051 1 95.94 79 PHE B N 1
ATOM 2728 C CA . PHE B 1 79 ? 13.383 20.234 -4.289 1 95.94 79 PHE B CA 1
ATOM 2729 C C . PHE B 1 79 ? 12.781 19.203 -3.35 1 95.94 79 PHE B C 1
ATOM 2731 O O . PHE B 1 79 ? 13.422 18.203 -3.033 1 95.94 79 PHE B O 1
ATOM 2738 N N . LEU B 1 80 ? 11.625 19.453 -2.84 1 95.25 80 LEU B N 1
ATOM 2739 C CA . LEU B 1 80 ? 10.727 18.5 -2.213 1 95.25 80 LEU B CA 1
ATOM 2740 C C . LEU B 1 80 ? 9.422 18.391 -2.996 1 95.25 80 LEU B C 1
ATOM 2742 O O . LEU B 1 80 ? 8.688 19.375 -3.135 1 95.25 80 LEU B O 1
ATOM 2746 N N . VAL B 1 81 ? 9.164 17.25 -3.551 1 93.81 81 VAL B N 1
ATOM 2747 C CA . VAL B 1 81 ? 8.031 17.078 -4.461 1 93.81 81 VAL B CA 1
ATOM 2748 C C . VAL B 1 81 ? 7.098 15.992 -3.924 1 93.81 81 VAL B C 1
ATOM 2750 O O . VAL B 1 81 ? 7.207 14.82 -4.309 1 93.81 81 VAL B O 1
ATOM 2753 N N . PRO B 1 82 ? 6.125 16.375 -3.082 1 93.81 82 PRO B N 1
ATOM 2754 C CA . PRO B 1 82 ? 5.148 15.383 -2.605 1 93.81 82 PRO B CA 1
ATOM 2755 C C . PRO B 1 82 ? 4.125 15.008 -3.67 1 93.81 82 PRO B C 1
ATOM 2757 O O . PRO B 1 82 ? 3.682 15.867 -4.441 1 93.81 82 PRO B O 1
ATOM 2760 N N . ASN B 1 83 ? 3.857 13.688 -3.771 1 91.19 83 ASN B N 1
ATOM 2761 C CA . ASN B 1 83 ? 2.828 13.141 -4.652 1 91.19 83 ASN B CA 1
ATOM 2762 C C . ASN B 1 83 ? 1.906 12.18 -3.908 1 91.19 83 ASN B C 1
ATOM 2764 O O . ASN B 1 83 ? 2.355 11.148 -3.402 1 91.19 83 ASN B O 1
ATOM 2768 N N . VAL B 1 84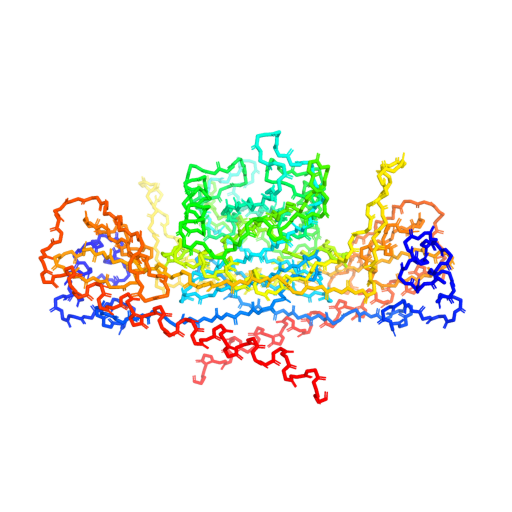 ? 0.626 12.547 -3.869 1 89.56 84 VAL B N 1
ATOM 2769 C CA . VAL B 1 84 ? -0.349 11.672 -3.221 1 89.56 84 VAL B CA 1
ATOM 2770 C C . VAL B 1 84 ? -1.113 10.883 -4.277 1 89.56 84 VAL B C 1
ATOM 2772 O O . VAL B 1 84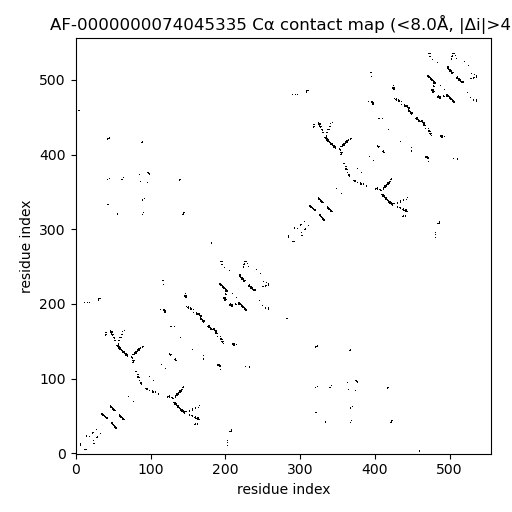 ? -1.539 11.438 -5.293 1 89.56 84 VAL B O 1
ATOM 2775 N N . ASP B 1 85 ? -1.166 9.602 -3.994 1 87.19 85 ASP B N 1
ATOM 2776 C CA . ASP B 1 85 ? -1.921 8.703 -4.867 1 87.19 85 ASP B CA 1
ATOM 2777 C C . ASP B 1 85 ? -2.906 7.859 -4.062 1 87.19 85 ASP B C 1
ATOM 2779 O O . ASP B 1 85 ? -2.633 7.496 -2.918 1 87.19 85 ASP B O 1
ATOM 2783 N N . PHE B 1 86 ? -4.07 7.684 -4.676 1 78.5 86 PHE B N 1
ATOM 2784 C CA . PHE B 1 86 ? -5.051 6.785 -4.074 1 78.5 86 PHE B CA 1
ATOM 2785 C C . PHE B 1 86 ? -5.039 5.43 -4.77 1 78.5 86 PHE B C 1
ATOM 2787 O O . PHE B 1 86 ? -5.359 5.328 -5.953 1 78.5 86 PHE B O 1
ATOM 2794 N N . SER B 1 87 ? -4.586 4.438 -3.992 1 79.5 87 SER B N 1
ATOM 2795 C CA . SER B 1 87 ? -4.555 3.092 -4.551 1 79.5 87 SER B CA 1
ATOM 2796 C C . SER B 1 87 ? -5.953 2.617 -4.93 1 79.5 87 SER B C 1
ATOM 2798 O O . SER B 1 87 ? -6.926 2.918 -4.234 1 79.5 87 SER B O 1
ATOM 2800 N N . PRO B 1 88 ? -6.035 1.876 -6.023 1 71.69 88 PRO B N 1
ATOM 2801 C CA . PRO B 1 88 ? -7.352 1.311 -6.332 1 71.69 88 PRO B CA 1
ATOM 2802 C C . PRO B 1 88 ? -7.871 0.394 -5.23 1 71.69 88 PRO B C 1
ATOM 2804 O O . PRO B 1 88 ? -9.07 0.115 -5.172 1 71.69 88 PRO B O 1
ATOM 2807 N N . VAL B 1 89 ? -6.922 0.01 -4.355 1 73.56 89 VAL B N 1
ATOM 2808 C CA . VAL B 1 89 ? -7.316 -0.919 -3.301 1 73.56 89 VAL B CA 1
ATOM 2809 C C . VAL B 1 89 ? -8.086 -0.172 -2.211 1 73.56 89 VAL B C 1
ATOM 2811 O O . VAL B 1 89 ? -8.828 -0.778 -1.441 1 73.56 89 VAL B O 1
ATOM 2814 N N . CYS B 1 90 ? -7.859 1.141 -2.076 1 67.12 90 CYS B N 1
ATOM 2815 C CA . CYS B 1 90 ? -8.258 1.851 -0.865 1 67.12 90 CYS B CA 1
ATOM 2816 C C . CYS B 1 90 ? -9.758 2.125 -0.864 1 67.12 90 CYS B C 1
ATOM 2818 O O . CYS B 1 90 ? -10.391 2.154 0.195 1 67.12 90 CYS B O 1
ATOM 2820 N N . SER B 1 91 ? -10.266 2.428 -1.989 1 56.12 91 SER B N 1
ATOM 2821 C CA . SER B 1 91 ? -11.688 2.742 -2.07 1 56.12 91 SER B CA 1
ATOM 2822 C C . SER B 1 91 ? -12.242 2.416 -3.451 1 56.12 91 SER B C 1
ATOM 2824 O O . SER B 1 91 ? -11.562 2.588 -4.461 1 56.12 91 SER B O 1
ATOM 2826 N N . PRO B 1 92 ? -13.406 1.756 -3.4 1 52.75 92 PRO B N 1
ATOM 2827 C CA . PRO B 1 92 ? -14.031 1.455 -4.691 1 52.75 92 PRO B CA 1
ATOM 2828 C C . PRO B 1 92 ? -14.094 2.67 -5.613 1 52.75 92 PRO B C 1
ATOM 2830 O O . PRO B 1 92 ? -14.227 2.518 -6.832 1 52.75 92 PRO B O 1
ATOM 2833 N N . SER B 1 93 ? -13.969 3.793 -5 1 54.28 93 SER B N 1
ATOM 2834 C CA . SER B 1 93 ? -14.148 5.012 -5.781 1 54.28 93 SER B CA 1
ATOM 2835 C C . SER B 1 93 ? -12.898 5.332 -6.594 1 54.28 93 SER B C 1
ATOM 2837 O O . SER B 1 93 ? -12.922 6.207 -7.465 1 54.28 93 SER B O 1
ATOM 2839 N N . TYR B 1 94 ? -11.914 4.582 -6.352 1 57.09 94 TYR B N 1
ATOM 2840 C CA . TYR B 1 94 ? -10.68 4.934 -7.039 1 57.09 94 TYR B CA 1
ATOM 2841 C C . TYR B 1 94 ? -10.266 3.842 -8.016 1 57.09 94 TYR B C 1
ATOM 2843 O O . TYR B 1 94 ? -10.211 2.664 -7.652 1 57.09 94 TYR B O 1
ATOM 2851 N N . ARG B 1 95 ? -10.227 4.105 -9.336 1 58.59 95 ARG B N 1
ATOM 2852 C CA . ARG B 1 95 ? -9.836 3.189 -10.406 1 58.59 95 ARG B CA 1
ATOM 2853 C C . ARG B 1 95 ? -8.453 3.541 -10.945 1 58.59 95 ARG B C 1
ATOM 2855 O O . ARG B 1 95 ? -7.988 4.672 -10.781 1 58.59 95 ARG B O 1
ATOM 2862 N N . PRO B 1 96 ? -7.793 2.436 -11.547 1 58.56 96 PRO B N 1
ATOM 2863 C CA . PRO B 1 96 ? -6.504 2.75 -12.172 1 58.56 96 PRO B CA 1
ATOM 2864 C C . PRO B 1 96 ? -6.613 3.836 -13.234 1 58.56 96 PRO B C 1
ATOM 2866 O O . PRO B 1 96 ? -7.598 3.875 -13.984 1 58.56 96 PRO B O 1
ATOM 2869 N N . GLY B 1 97 ? -5.828 4.902 -13.211 1 59.84 97 GLY B N 1
ATOM 2870 C CA . GLY B 1 97 ? -5.84 6.02 -14.141 1 59.84 97 GLY B CA 1
ATOM 2871 C C . GLY B 1 97 ? -5.027 7.207 -13.656 1 59.84 97 GLY B C 1
ATOM 2872 O O . GLY B 1 97 ? -4.191 7.07 -12.766 1 59.84 97 GLY B O 1
ATOM 2873 N N . PRO B 1 98 ? -5.145 8.328 -14.312 1 65.19 98 PRO B N 1
ATOM 2874 C CA . PRO B 1 98 ? -4.492 9.562 -13.867 1 65.19 98 PRO B CA 1
ATOM 2875 C C . PRO B 1 98 ? -4.91 9.969 -12.453 1 65.19 98 PRO B C 1
ATOM 2877 O O . PRO B 1 98 ? -5.973 9.562 -11.977 1 65.19 98 PRO B O 1
ATOM 2880 N N . PRO B 1 99 ? -4.023 10.703 -11.828 1 67.5 99 PRO B N 1
ATOM 2881 C CA . PRO B 1 99 ? -4.371 11.156 -10.477 1 67.5 99 PRO B CA 1
ATOM 2882 C C . PRO B 1 99 ? -5.711 11.883 -10.422 1 67.5 99 PRO B C 1
ATOM 2884 O O . PRO B 1 99 ? -6.012 12.688 -11.305 1 67.5 99 PRO B O 1
ATOM 2887 N N . SER B 1 100 ? -6.48 11.562 -9.523 1 74.31 100 SER B N 1
ATOM 2888 C CA . SER B 1 100 ? -7.762 12.227 -9.297 1 74.31 100 SER B CA 1
ATOM 2889 C C . SER B 1 100 ? -7.566 13.664 -8.844 1 74.31 100 SER B C 1
ATOM 2891 O O . SER B 1 100 ? -6.473 14.047 -8.422 1 74.31 100 SER B O 1
ATOM 2893 N N . ASP B 1 101 ? -8.531 14.562 -9 1 75 101 ASP B N 1
ATOM 2894 C CA . ASP B 1 101 ? -8.5 15.922 -8.492 1 75 101 ASP B CA 1
ATOM 2895 C C . ASP B 1 101 ? -8.172 15.945 -7 1 75 101 ASP B C 1
ATOM 2897 O O . ASP B 1 101 ? -7.371 16.766 -6.543 1 75 101 ASP B O 1
ATOM 2901 N N . GLU B 1 102 ? -8.734 15.047 -6.27 1 78.69 102 GLU B N 1
ATOM 2902 C CA . GLU B 1 102 ? -8.5 14.945 -4.832 1 78.69 102 GLU B CA 1
ATOM 2903 C C . GLU B 1 102 ? -7.023 14.672 -4.535 1 78.69 102 GLU B C 1
ATOM 2905 O O . GLU B 1 102 ? -6.445 15.281 -3.631 1 78.69 102 GLU B O 1
ATOM 2910 N N . ALA B 1 103 ? -6.434 13.805 -5.344 1 83 103 ALA B N 1
ATOM 2911 C CA . ALA B 1 103 ? -5.023 13.461 -5.168 1 83 103 ALA B CA 1
ATOM 2912 C C . ALA B 1 103 ? -4.133 14.672 -5.418 1 83 103 ALA B C 1
ATOM 2914 O O . ALA B 1 103 ? -3.168 14.906 -4.688 1 83 103 ALA B O 1
ATOM 2915 N N . GLN B 1 104 ? -4.469 15.484 -6.406 1 82.94 104 GLN B N 1
ATOM 2916 C CA . GLN B 1 104 ? -3.695 16.672 -6.742 1 82.94 104 GLN B CA 1
ATOM 2917 C C . GLN B 1 104 ? -3.801 17.719 -5.641 1 82.94 104 GLN B C 1
ATOM 2919 O O . GLN B 1 104 ? -2.799 18.344 -5.266 1 82.94 104 GLN B O 1
ATOM 2924 N N . VAL B 1 105 ? -4.992 17.891 -5.176 1 85.81 105 VAL B N 1
ATOM 2925 C CA . VAL B 1 105 ? -5.23 18.844 -4.098 1 85.81 105 VAL B CA 1
ATOM 2926 C C . VAL B 1 105 ? -4.414 18.453 -2.869 1 85.81 105 VAL B C 1
ATOM 2928 O O . VAL B 1 105 ? -3.738 19.297 -2.271 1 85.81 105 VAL B O 1
ATOM 2931 N N . HIS B 1 106 ? -4.414 17.203 -2.545 1 87.69 106 HIS B N 1
ATOM 2932 C CA . HIS B 1 106 ? -3.662 16.734 -1.387 1 87.69 106 HIS B CA 1
ATOM 2933 C C . HIS B 1 106 ? -2.162 16.922 -1.591 1 87.69 106 HIS B C 1
ATOM 2935 O O . HIS B 1 106 ? -1.446 17.297 -0.663 1 87.69 106 HIS B O 1
ATOM 2941 N N . SER B 1 107 ? -1.693 16.688 -2.764 1 89.19 107 SER B N 1
ATOM 2942 C CA . SER B 1 107 ? -0.275 16.844 -3.068 1 89.19 107 SER B CA 1
ATOM 2943 C C . SER B 1 107 ? 0.173 18.281 -2.879 1 89.19 107 SER B C 1
ATOM 2945 O O . SER B 1 107 ? 1.199 18.547 -2.248 1 89.19 107 SER B O 1
ATOM 2947 N N . ARG B 1 108 ? -0.62 19.188 -3.357 1 87.25 108 ARG B N 1
ATOM 2948 C CA . ARG B 1 108 ? -0.303 20.609 -3.223 1 87.25 108 ARG B CA 1
ATOM 2949 C C . ARG B 1 108 ? -0.377 21.047 -1.765 1 87.25 108 ARG B C 1
ATOM 2951 O O . ARG B 1 108 ? 0.493 21.781 -1.288 1 87.25 108 ARG B O 1
ATOM 2958 N N . SER B 1 109 ? -1.4 20.594 -1.12 1 88.94 109 SER B N 1
ATOM 2959 C CA . SER B 1 109 ? -1.58 20.953 0.284 1 88.94 109 SER B CA 1
ATOM 2960 C C . SER B 1 109 ? -0.419 20.453 1.135 1 88.94 109 SER B C 1
ATOM 2962 O O . SER B 1 109 ? 0.006 21.125 2.076 1 88.94 109 SER B O 1
ATOM 2964 N N . LEU B 1 110 ? 0.03 19.312 0.795 1 91.56 110 LEU B N 1
ATOM 2965 C CA . LEU B 1 110 ? 1.172 18.75 1.513 1 91.56 110 LEU B CA 1
ATOM 2966 C C . LEU B 1 110 ? 2.416 19.609 1.3 1 91.56 110 LEU B C 1
ATOM 2968 O O . LEU B 1 110 ? 3.127 19.938 2.256 1 91.56 110 LEU B O 1
ATOM 2972 N N . ALA B 1 111 ? 2.654 19.953 0.052 1 90.12 111 ALA B N 1
ATOM 2973 C CA . ALA B 1 111 ? 3.799 20.797 -0.27 1 90.12 111 ALA B CA 1
ATOM 2974 C C . ALA B 1 111 ? 3.744 22.109 0.506 1 90.12 111 ALA B C 1
ATOM 2976 O O . ALA B 1 111 ? 4.742 22.547 1.095 1 90.12 111 ALA B O 1
ATOM 2977 N N . ASP B 1 112 ? 2.629 22.656 0.568 1 87.31 112 ASP B N 1
ATOM 2978 C CA . ASP B 1 112 ? 2.439 23.922 1.264 1 87.31 112 ASP B CA 1
ATOM 2979 C C . ASP B 1 112 ? 2.648 23.766 2.768 1 87.31 112 ASP B C 1
ATOM 2981 O O . ASP B 1 112 ? 3.295 24.609 3.402 1 87.31 112 ASP B O 1
ATOM 2985 N N . ALA B 1 113 ? 2.113 22.719 3.283 1 87.75 113 ALA B N 1
ATOM 2986 C CA . ALA B 1 113 ? 2.205 22.5 4.723 1 87.75 113 ALA B CA 1
ATOM 2987 C C . ALA B 1 113 ? 3.658 22.344 5.16 1 87.75 113 ALA B C 1
ATOM 2989 O O . ALA B 1 113 ? 4.074 22.906 6.176 1 87.75 113 ALA B O 1
ATOM 2990 N N . ILE B 1 114 ? 4.422 21.609 4.406 1 90.62 114 ILE B N 1
ATOM 2991 C CA . ILE B 1 114 ? 5.816 21.344 4.738 1 90.62 114 ILE B CA 1
ATOM 2992 C C . ILE B 1 114 ? 6.645 22.609 4.559 1 90.62 114 ILE B C 1
ATOM 2994 O O . ILE B 1 114 ? 7.496 22.938 5.395 1 90.62 114 ILE B O 1
ATOM 2998 N N . SER B 1 115 ? 6.344 23.312 3.492 1 88.19 115 SER B N 1
ATOM 2999 C CA . SER B 1 115 ? 7.066 24.547 3.199 1 88.19 115 SER B CA 1
ATOM 3000 C C . SER B 1 115 ? 6.77 25.625 4.242 1 88.19 115 SER B C 1
ATOM 3002 O O . SER B 1 115 ? 7.688 26.266 4.758 1 88.19 115 SER B O 1
ATOM 3004 N N . ASN B 1 116 ? 5.508 25.781 4.562 1 85.19 116 ASN B N 1
ATOM 3005 C CA . ASN B 1 116 ? 5.094 26.812 5.504 1 85.19 116 ASN B CA 1
ATOM 3006 C C . ASN B 1 116 ? 5.629 26.547 6.906 1 85.19 116 ASN B C 1
ATOM 3008 O O . ASN B 1 116 ? 5.941 27.484 7.645 1 85.19 116 ASN B O 1
ATOM 3012 N N . ALA B 1 117 ? 5.734 25.344 7.23 1 87.25 117 ALA B N 1
ATOM 3013 C CA . ALA B 1 117 ? 6.215 24.969 8.562 1 87.25 117 ALA B CA 1
ATOM 3014 C C . ALA B 1 117 ? 7.738 24.969 8.609 1 87.25 117 ALA B C 1
ATOM 3016 O O . ALA B 1 117 ? 8.328 24.844 9.68 1 87.25 117 ALA B O 1
ATOM 3017 N N . HIS B 1 118 ? 8.398 25.062 7.457 1 88.81 118 HIS B N 1
ATOM 3018 C CA . HIS B 1 118 ? 9.852 25 7.367 1 88.81 118 HIS B CA 1
ATOM 3019 C C . HIS B 1 118 ? 10.391 23.719 7.988 1 88.81 118 HIS B C 1
ATOM 3021 O O . HIS B 1 118 ? 11.344 23.75 8.773 1 88.81 118 HIS B O 1
ATOM 3027 N N . CYS B 1 119 ? 9.695 22.672 7.605 1 91.25 119 CYS B N 1
ATOM 3028 C CA . CYS B 1 119 ? 10.07 21.359 8.133 1 91.25 119 CYS B CA 1
ATOM 3029 C C . CYS B 1 119 ? 11.469 20.969 7.664 1 91.25 119 CYS B C 1
ATOM 3031 O O . CYS B 1 119 ? 12.219 20.312 8.398 1 91.25 119 CYS B O 1
ATOM 3033 N N . ILE B 1 120 ? 11.711 21.297 6.445 1 93.56 120 ILE B N 1
ATOM 3034 C CA . ILE B 1 120 ? 13.039 21.062 5.879 1 93.56 120 ILE B CA 1
ATOM 3035 C C . ILE B 1 120 ? 13.555 22.344 5.242 1 93.56 120 ILE B C 1
ATOM 3037 O O . ILE B 1 120 ? 12.781 23.156 4.73 1 93.56 120 ILE B O 1
ATOM 3041 N N . ASP B 1 121 ? 14.797 22.594 5.422 1 94.38 121 ASP B N 1
ATOM 3042 C CA . ASP B 1 121 ? 15.445 23.672 4.68 1 94.38 121 ASP B CA 1
ATOM 3043 C C . ASP B 1 121 ? 15.945 23.188 3.322 1 94.38 121 ASP B C 1
ATOM 3045 O O . ASP B 1 121 ? 16.891 22.406 3.246 1 94.38 121 ASP B O 1
ATOM 3049 N N . LEU B 1 122 ? 15.359 23.688 2.244 1 95.75 122 LEU B N 1
ATOM 3050 C CA . LEU B 1 122 ? 15.695 23.234 0.899 1 95.75 122 LEU B CA 1
ATOM 3051 C C . LEU B 1 122 ? 17.156 23.531 0.57 1 95.75 122 LEU B C 1
ATOM 3053 O O . LEU B 1 122 ? 17.719 22.922 -0.336 1 95.75 122 LEU B O 1
ATOM 3057 N N . GLN B 1 123 ? 17.75 24.484 1.294 1 95.75 123 GLN B N 1
ATOM 3058 C CA . GLN B 1 123 ? 19.156 24.797 1.102 1 95.75 123 GLN B CA 1
ATOM 3059 C C . GLN B 1 123 ? 20.047 23.656 1.567 1 95.75 123 GLN B C 1
ATOM 3061 O O . GLN B 1 123 ? 21.188 23.516 1.101 1 95.75 123 GLN B O 1
ATOM 3066 N N . ASP B 1 124 ? 19.516 22.891 2.479 1 94.75 124 ASP B N 1
ATOM 3067 C CA . ASP B 1 124 ? 20.266 21.734 2.959 1 94.75 124 ASP B CA 1
ATOM 3068 C C . ASP B 1 124 ? 20.422 20.672 1.867 1 94.75 124 ASP B C 1
ATOM 3070 O O . ASP B 1 124 ? 21.234 19.766 1.986 1 94.75 124 ASP B O 1
ATOM 3074 N N . LEU B 1 125 ? 19.672 20.797 0.786 1 96.06 125 LEU B N 1
ATOM 3075 C CA . LEU B 1 125 ? 19.688 19.828 -0.306 1 96.06 125 LEU B CA 1
ATOM 3076 C C . LEU B 1 125 ? 20.641 20.25 -1.414 1 96.06 125 LEU B C 1
ATOM 3078 O O . LEU B 1 125 ? 20.719 19.594 -2.453 1 96.06 125 LEU B O 1
ATOM 3082 N N . CYS B 1 126 ? 21.375 21.359 -1.168 1 96.62 126 CYS B N 1
ATOM 3083 C CA . CYS B 1 126 ? 22.328 21.844 -2.146 1 96.62 126 CYS B CA 1
ATOM 3084 C C . CYS B 1 126 ? 23.625 21.047 -2.092 1 96.62 126 CYS B C 1
ATOM 3086 O O . CYS B 1 126 ? 24.203 20.859 -1.016 1 96.62 126 CYS B O 1
ATOM 3088 N N . ILE B 1 127 ? 24.062 20.531 -3.168 1 95.12 127 ILE B N 1
ATOM 3089 C CA . ILE B 1 127 ? 25.328 19.797 -3.275 1 95.12 127 ILE B CA 1
ATOM 3090 C C . ILE B 1 127 ? 26.406 20.719 -3.82 1 95.12 127 ILE B C 1
ATOM 3092 O O . ILE B 1 127 ? 27.484 20.844 -3.229 1 95.12 127 ILE B O 1
ATOM 3096 N N . SER B 1 128 ? 26.141 21.359 -4.926 1 95.25 128 SER B N 1
ATOM 3097 C CA . SER B 1 128 ? 26.984 22.359 -5.57 1 95.25 128 SER B CA 1
ATOM 3098 C C . SER B 1 128 ? 26.156 23.5 -6.141 1 95.25 128 SER B C 1
ATOM 3100 O O . SER B 1 128 ? 25.391 23.297 -7.094 1 95.25 128 SER B O 1
ATOM 3102 N N . PRO B 1 129 ? 26.359 24.703 -5.562 1 95.56 129 PRO B N 1
ATOM 3103 C CA . PRO B 1 129 ? 25.516 25.828 -5.977 1 95.56 129 PRO B CA 1
ATOM 3104 C C . PRO B 1 129 ? 25.516 26.047 -7.492 1 95.56 129 PRO B C 1
ATOM 3106 O O . PRO B 1 129 ? 26.578 26.094 -8.109 1 95.56 129 PRO B O 1
ATOM 3109 N N . GLY B 1 130 ? 24.328 26.188 -7.984 1 95.69 130 GLY B N 1
ATOM 3110 C CA . GLY B 1 130 ? 24.125 26.484 -9.391 1 95.69 130 GLY B CA 1
ATOM 3111 C C . GLY B 1 130 ? 24.328 25.266 -10.289 1 95.69 130 GLY B C 1
ATOM 3112 O O . GLY B 1 130 ? 24.062 25.328 -11.492 1 95.69 130 GLY B O 1
ATOM 3113 N N . LYS B 1 131 ? 24.75 24.172 -9.75 1 95.56 131 LYS B N 1
ATOM 3114 C CA . LYS B 1 131 ? 25.109 23.047 -10.594 1 95.56 131 LYS B CA 1
ATOM 3115 C C . LYS B 1 131 ? 24.281 21.797 -10.227 1 95.56 131 LYS B C 1
ATOM 3117 O O . LYS B 1 131 ? 23.703 21.156 -11.109 1 95.56 131 LYS B O 1
ATOM 3122 N N . LEU B 1 132 ? 24.297 21.484 -8.852 1 96.06 132 LEU B N 1
ATOM 3123 C CA . LEU B 1 132 ? 23.734 20.188 -8.469 1 96.06 132 LEU B CA 1
ATOM 3124 C C . LEU B 1 132 ? 23.047 20.281 -7.113 1 96.06 132 LEU B C 1
ATOM 3126 O O . LEU B 1 132 ? 23.609 20.828 -6.16 1 96.06 132 LEU B O 1
ATOM 3130 N N . VAL B 1 133 ? 21.781 19.734 -7.094 1 96.94 133 VAL B N 1
ATOM 3131 C CA . VAL B 1 133 ? 21.047 19.688 -5.836 1 96.94 133 VAL B CA 1
ATOM 3132 C C . VAL B 1 133 ? 20.312 18.344 -5.73 1 96.94 133 VAL B C 1
ATOM 3134 O O . VAL B 1 133 ? 20.234 17.594 -6.707 1 96.94 133 VAL B O 1
ATOM 3137 N N . TRP B 1 134 ? 19.812 18.078 -4.508 1 96.25 134 TRP B N 1
ATOM 3138 C CA . TRP B 1 134 ? 18.938 16.938 -4.309 1 96.25 134 TRP B CA 1
ATOM 3139 C C . TRP B 1 134 ? 17.484 17.297 -4.598 1 96.25 134 TRP B C 1
ATOM 3141 O O . TRP B 1 134 ? 17.016 18.375 -4.223 1 96.25 134 TRP B O 1
ATOM 3151 N N . ALA B 1 135 ? 16.828 16.469 -5.312 1 95.81 135 ALA B N 1
ATOM 3152 C CA . ALA B 1 135 ? 15.375 16.453 -5.395 1 95.81 135 ALA B CA 1
ATOM 3153 C C . ALA B 1 135 ? 14.789 15.258 -4.66 1 95.81 135 ALA B C 1
ATOM 3155 O O . ALA B 1 135 ? 15.094 14.109 -4.992 1 95.81 135 ALA B O 1
ATOM 3156 N N . LEU B 1 136 ? 13.953 15.523 -3.652 1 95.81 136 LEU B N 1
ATOM 3157 C CA . LEU B 1 136 ? 13.266 14.469 -2.916 1 95.81 136 LEU B CA 1
ATOM 3158 C C . LEU B 1 136 ? 11.867 14.234 -3.473 1 95.81 136 LEU B C 1
ATOM 3160 O O . LEU B 1 136 ? 10.984 15.086 -3.309 1 95.81 136 LEU B O 1
ATOM 3164 N N . TYR B 1 137 ? 11.68 13.164 -4.145 1 93.81 137 TYR B N 1
ATOM 3165 C CA . TYR B 1 137 ? 10.359 12.766 -4.621 1 93.81 137 TYR B CA 1
ATOM 3166 C C . TYR B 1 137 ? 9.641 11.93 -3.574 1 93.81 137 TYR B C 1
ATOM 3168 O O . TYR B 1 137 ? 10.055 10.805 -3.27 1 93.81 137 TYR B O 1
ATOM 3176 N N . CYS B 1 138 ? 8.586 12.453 -3.039 1 95.12 138 CYS B N 1
ATOM 3177 C CA . CYS B 1 138 ? 7.828 11.812 -1.97 1 95.12 138 CYS B CA 1
ATOM 3178 C C . CYS B 1 138 ? 6.516 11.25 -2.496 1 95.12 138 CYS B C 1
ATOM 3180 O O . CYS B 1 138 ? 5.551 11.992 -2.691 1 95.12 138 CYS B O 1
ATOM 3182 N N . ASP B 1 139 ? 6.484 9.984 -2.627 1 92.25 139 ASP B N 1
ATOM 3183 C CA . ASP B 1 139 ? 5.273 9.336 -3.123 1 92.25 139 ASP B CA 1
ATOM 3184 C C . ASP B 1 139 ? 4.465 8.734 -1.977 1 92.25 139 ASP B C 1
ATOM 3186 O O . ASP B 1 139 ? 4.953 7.871 -1.248 1 92.25 139 ASP B O 1
ATOM 3190 N N . LEU B 1 140 ? 3.248 9.219 -1.845 1 94.06 140 LEU B N 1
ATOM 3191 C CA . LEU B 1 140 ? 2.344 8.734 -0.81 1 94.06 140 LEU B CA 1
ATOM 3192 C C . LEU B 1 140 ? 1.182 7.961 -1.423 1 94.06 140 LEU B C 1
ATOM 3194 O O . LEU B 1 140 ? 0.555 8.43 -2.377 1 94.06 140 LEU B O 1
ATOM 3198 N N . THR B 1 141 ? 0.957 6.801 -0.925 1 91.69 141 THR B N 1
ATOM 3199 C CA . THR B 1 141 ? -0.146 5.969 -1.393 1 91.69 141 THR B CA 1
ATOM 3200 C C . THR B 1 141 ? -1.109 5.656 -0.251 1 91.69 141 THR B C 1
ATOM 3202 O O . THR B 1 141 ? -0.709 5.082 0.765 1 91.69 141 THR B O 1
ATOM 3205 N N . CYS B 1 142 ? -2.391 6.07 -0.442 1 91.75 142 CYS B N 1
ATOM 3206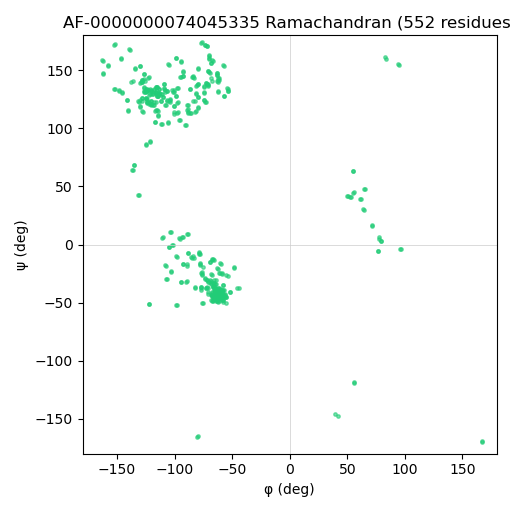 C CA . CYS B 1 142 ? -3.432 5.695 0.509 1 91.75 142 CYS B CA 1
ATOM 3207 C C . CYS B 1 142 ? -3.91 4.27 0.26 1 91.75 142 CYS B C 1
ATOM 3209 O O . CYS B 1 142 ? -4.434 3.967 -0.812 1 91.75 142 CYS B O 1
ATOM 3211 N N . LEU B 1 143 ? -3.752 3.383 1.192 1 91.25 143 LEU B N 1
ATOM 3212 C CA . LEU B 1 143 ? -4.09 1.972 1.051 1 91.25 143 LEU B CA 1
ATOM 3213 C C . LEU B 1 143 ? -5.492 1.692 1.588 1 91.25 143 LEU B C 1
ATOM 3215 O O . LEU B 1 143 ? -6.152 0.75 1.147 1 91.25 143 LEU B O 1
ATOM 3219 N N . ASP B 1 144 ? -5.895 2.438 2.598 1 91.81 144 ASP B N 1
ATOM 3220 C CA . ASP B 1 144 ? -7.211 2.346 3.223 1 91.81 144 ASP B CA 1
ATOM 3221 C C . ASP B 1 144 ? -7.734 3.73 3.598 1 91.81 144 ASP B C 1
ATOM 3223 O O . ASP B 1 144 ? -7.07 4.48 4.316 1 91.81 144 ASP B O 1
ATOM 3227 N N . HIS B 1 145 ? -8.906 4.055 3.109 1 91.19 145 HIS B N 1
ATOM 3228 C CA . HIS B 1 145 ? -9.461 5.391 3.301 1 91.19 145 HIS B CA 1
ATOM 3229 C C . HIS B 1 145 ? -10.672 5.355 4.223 1 91.19 145 HIS B C 1
ATOM 3231 O O . HIS B 1 145 ? -11.789 5.059 3.779 1 91.19 145 HIS B O 1
ATOM 3237 N N . ASP B 1 146 ? -10.445 5.777 5.422 1 93.5 146 ASP B N 1
ATOM 3238 C CA . ASP B 1 146 ? -11.547 5.891 6.371 1 93.5 146 ASP B CA 1
ATOM 3239 C C . ASP B 1 146 ? -11.547 7.254 7.062 1 93.5 146 ASP B C 1
ATOM 3241 O O . ASP B 1 146 ? -11.586 7.336 8.289 1 93.5 146 ASP B O 1
ATOM 3245 N N . GLY B 1 147 ? -11.289 8.305 6.207 1 93.75 147 GLY B N 1
ATOM 3246 C CA . GLY B 1 147 ? -11.305 9.656 6.73 1 93.75 147 GLY B CA 1
ATOM 3247 C C . GLY B 1 147 ? -9.93 10.164 7.133 1 93.75 147 GLY B C 1
ATOM 3248 O O . GLY B 1 147 ? -9.016 9.367 7.359 1 93.75 147 GLY B O 1
ATOM 3249 N N . CYS B 1 148 ? -9.773 11.508 7.102 1 95.75 148 CYS B N 1
ATOM 3250 C CA . CYS B 1 148 ? -8.586 12.203 7.59 1 95.75 148 CYS B CA 1
ATOM 3251 C C . CYS B 1 148 ? -7.352 11.789 6.801 1 95.75 148 CYS B C 1
ATOM 3253 O O . CYS B 1 148 ? -6.277 11.602 7.375 1 95.75 148 CYS B O 1
ATOM 3255 N N . VAL B 1 149 ? -7.5 11.625 5.551 1 93.31 149 VAL B N 1
ATOM 3256 C CA . VAL B 1 149 ? -6.391 11.156 4.719 1 93.31 149 VAL B CA 1
ATOM 3257 C C . VAL B 1 149 ? -5.258 12.18 4.754 1 93.31 149 VAL B C 1
ATOM 3259 O O . VAL B 1 149 ? -4.082 11.812 4.836 1 93.31 149 VAL B O 1
ATOM 3262 N N . PHE B 1 150 ? -5.625 13.469 4.707 1 93.94 150 PHE B N 1
ATOM 3263 C CA . PHE B 1 150 ? -4.602 14.508 4.727 1 93.94 150 PHE B CA 1
ATOM 3264 C C . PHE B 1 150 ? -3.83 14.484 6.039 1 93.94 150 PHE B C 1
ATOM 3266 O O . PHE B 1 150 ? -2.607 14.641 6.051 1 93.94 150 PHE B O 1
ATOM 3273 N N . ASP B 1 151 ? -4.539 14.305 7.152 1 96.75 151 ASP B N 1
ATOM 3274 C CA . ASP B 1 151 ? -3.904 14.203 8.461 1 96.75 151 ASP B CA 1
ATOM 3275 C C . ASP B 1 151 ? -2.855 13.094 8.484 1 96.75 151 ASP B C 1
ATOM 3277 O O . ASP B 1 151 ? -1.749 13.289 8.992 1 96.75 151 ASP B O 1
ATOM 3281 N N . VAL B 1 152 ? -3.238 11.992 7.934 1 97.44 152 VAL B N 1
ATOM 3282 C CA . VAL B 1 152 ? -2.369 10.82 7.938 1 97.44 152 VAL B CA 1
ATOM 3283 C C . VAL B 1 152 ? -1.218 11.031 6.953 1 97.44 152 VAL B C 1
ATOM 3285 O O . VAL B 1 152 ? -0.081 10.633 7.227 1 97.44 152 VAL B O 1
ATOM 3288 N N . ALA B 1 153 ? -1.51 11.648 5.852 1 96.12 153 ALA B N 1
ATOM 3289 C CA . ALA B 1 153 ? -0.506 11.891 4.816 1 96.12 153 ALA B CA 1
ATOM 3290 C C . ALA B 1 153 ? 0.623 12.773 5.34 1 96.12 153 ALA B C 1
ATOM 3292 O O . ALA B 1 153 ? 1.801 12.484 5.109 1 96.12 153 ALA B O 1
ATOM 3293 N N . ILE B 1 154 ? 0.313 13.82 6.004 1 96.38 154 ILE B N 1
ATOM 3294 C CA . ILE B 1 154 ? 1.335 14.734 6.496 1 96.38 154 ILE B CA 1
ATOM 3295 C C . ILE B 1 154 ? 2.23 14.016 7.5 1 96.38 154 ILE B C 1
ATOM 3297 O O . ILE B 1 154 ? 3.457 14.148 7.457 1 96.38 154 ILE B O 1
ATOM 3301 N N . ILE B 1 155 ? 1.641 13.234 8.391 1 97.5 155 ILE B N 1
ATOM 3302 C CA . ILE B 1 155 ? 2.42 12.492 9.367 1 97.5 155 ILE B CA 1
ATOM 3303 C C . ILE B 1 155 ? 3.311 11.469 8.656 1 97.5 155 ILE B C 1
ATOM 3305 O O . ILE B 1 155 ? 4.473 11.297 9.023 1 97.5 155 ILE B O 1
ATOM 3309 N N . SER B 1 156 ? 2.75 10.812 7.656 1 97.75 156 SER B N 1
ATOM 3310 C CA . SER B 1 156 ? 3.514 9.828 6.895 1 97.75 156 SER B CA 1
ATOM 3311 C C . SER B 1 156 ? 4.723 10.469 6.223 1 97.75 156 SER B C 1
ATOM 3313 O O . SER B 1 156 ? 5.82 9.906 6.238 1 97.75 156 SER B O 1
ATOM 3315 N N . LEU B 1 157 ? 4.5 11.602 5.641 1 97.31 157 LEU B N 1
ATOM 3316 C CA . LEU B 1 157 ? 5.57 12.305 4.945 1 97.31 157 LEU B CA 1
ATOM 3317 C C . LEU B 1 157 ? 6.676 12.711 5.918 1 97.31 157 LEU B C 1
ATOM 3319 O O . LEU B 1 157 ? 7.852 12.422 5.684 1 97.31 157 LEU B O 1
ATOM 3323 N N . VAL B 1 158 ? 6.301 13.297 7.02 1 97.12 158 VAL B N 1
ATOM 3324 C CA . VAL B 1 158 ? 7.293 13.781 7.973 1 97.12 158 VAL B CA 1
ATOM 3325 C C . VAL B 1 158 ? 8.023 12.602 8.602 1 97.12 158 VAL B C 1
ATOM 3327 O O . VAL B 1 158 ? 9.242 12.641 8.789 1 97.12 158 VAL B O 1
ATOM 3330 N N . ALA B 1 159 ? 7.277 11.578 8.914 1 97.44 159 ALA B N 1
ATOM 3331 C CA . ALA B 1 159 ? 7.91 10.367 9.43 1 97.44 159 ALA B CA 1
ATOM 3332 C C . ALA B 1 159 ? 8.93 9.812 8.445 1 97.44 159 ALA B C 1
ATOM 3334 O O . ALA B 1 159 ? 10.047 9.461 8.82 1 97.44 159 ALA B O 1
ATOM 3335 N N . ALA B 1 160 ? 8.555 9.711 7.219 1 97.44 160 ALA B N 1
ATOM 3336 C CA . ALA B 1 160 ? 9.453 9.211 6.184 1 97.44 160 ALA B CA 1
ATOM 3337 C C . ALA B 1 160 ? 10.688 10.094 6.051 1 97.44 160 ALA B C 1
ATOM 3339 O O . ALA B 1 160 ? 11.797 9.594 5.879 1 97.44 160 ALA B O 1
ATOM 3340 N N . LEU B 1 161 ? 10.5 11.398 6.121 1 97.25 161 LEU B N 1
ATOM 3341 C CA . LEU B 1 161 ? 11.609 12.344 6.023 1 97.25 161 LEU B CA 1
ATOM 3342 C C . LEU B 1 161 ? 12.648 12.07 7.102 1 97.25 161 LEU B C 1
ATOM 3344 O O . LEU B 1 161 ? 13.852 12.18 6.852 1 97.25 161 LEU B O 1
ATOM 3348 N N . HIS B 1 162 ? 12.203 11.664 8.242 1 96.44 162 HIS B N 1
ATOM 3349 C CA . HIS B 1 162 ? 13.109 11.391 9.344 1 96.44 162 HIS B CA 1
ATOM 3350 C C . HIS B 1 162 ? 13.961 10.156 9.07 1 96.44 162 HIS B C 1
ATOM 3352 O O . HIS B 1 162 ? 14.969 9.93 9.734 1 96.44 162 HIS B O 1
ATOM 3358 N N . THR B 1 163 ? 13.586 9.375 8.102 1 95.88 163 THR B N 1
ATOM 3359 C CA . THR B 1 163 ? 14.305 8.141 7.812 1 95.88 163 THR B CA 1
ATOM 3360 C C . THR B 1 163 ? 15.219 8.32 6.602 1 95.88 163 THR B C 1
ATOM 3362 O O . THR B 1 163 ? 15.922 7.391 6.199 1 95.88 163 THR B O 1
ATOM 3365 N N . VAL B 1 164 ? 15.234 9.445 6.035 1 95.69 164 VAL B N 1
ATOM 3366 C CA . VAL B 1 164 ? 16.031 9.695 4.836 1 95.69 164 VAL B CA 1
ATOM 3367 C C . VAL B 1 164 ? 17.5 9.812 5.203 1 95.69 164 VAL B C 1
ATOM 3369 O O . VAL B 1 164 ? 17.859 10.508 6.156 1 95.69 164 VAL B O 1
ATOM 3372 N N . LYS B 1 165 ? 18.312 9.102 4.484 1 92.31 165 LYS B N 1
ATOM 3373 C CA . LYS B 1 165 ? 19.766 9.234 4.531 1 92.31 165 LYS B CA 1
ATOM 3374 C C . LYS B 1 165 ? 20.328 9.5 3.145 1 92.31 165 LYS B C 1
ATOM 3376 O O . LYS B 1 165 ? 20.109 8.719 2.215 1 92.31 165 LYS B O 1
ATOM 3381 N N . LEU B 1 166 ? 21.062 10.547 3.021 1 92.5 166 LEU B N 1
ATOM 3382 C CA . LEU B 1 166 ? 21.609 10.93 1.722 1 92.5 166 LEU B CA 1
ATOM 3383 C C . LEU B 1 166 ? 23.109 10.641 1.646 1 92.5 166 LEU B C 1
ATOM 3385 O O . LEU B 1 166 ? 23.844 10.953 2.574 1 92.5 166 LEU B O 1
ATOM 3389 N N . PRO B 1 167 ? 23.484 10.016 0.562 1 90.25 167 PRO B N 1
ATOM 3390 C CA . PRO B 1 167 ? 24.938 9.812 0.392 1 90.25 167 PRO B CA 1
ATOM 3391 C C . PRO B 1 167 ? 25.688 11.109 0.096 1 90.25 167 PRO B C 1
ATOM 3393 O O . PRO B 1 167 ? 25.078 12.094 -0.344 1 90.25 167 PRO B O 1
ATOM 3396 N N . THR B 1 168 ? 26.938 11.047 0.335 1 89.19 168 THR B N 1
ATOM 3397 C CA . THR B 1 168 ? 27.75 12.195 -0.006 1 89.19 168 THR B CA 1
ATOM 3398 C C . THR B 1 168 ? 28.109 12.195 -1.492 1 89.19 168 THR B C 1
ATOM 3400 O O . THR B 1 168 ? 28.547 11.18 -2.029 1 89.19 168 THR B O 1
ATOM 3403 N N . ILE B 1 169 ? 27.875 13.344 -2.131 1 90.25 169 ILE B N 1
ATOM 3404 C CA . ILE B 1 169 ? 28.156 13.492 -3.555 1 90.25 169 ILE B CA 1
ATOM 3405 C C . ILE B 1 169 ? 29.312 14.469 -3.75 1 90.25 169 ILE B C 1
ATOM 3407 O O . ILE B 1 169 ? 29.312 15.562 -3.178 1 90.25 169 ILE B O 1
ATOM 3411 N N . GLN B 1 170 ? 30.328 13.938 -4.438 1 88.38 170 GLN B N 1
ATOM 3412 C CA . GLN B 1 170 ? 31.406 14.836 -4.852 1 88.38 170 GLN B CA 1
ATOM 3413 C C . GLN B 1 170 ? 31.219 15.297 -6.293 1 88.38 170 GLN B C 1
ATOM 3415 O O . GLN B 1 170 ? 31.062 14.477 -7.199 1 88.38 170 GLN B O 1
ATOM 3420 N N . TYR B 1 171 ? 31.156 16.562 -6.418 1 88.81 171 TYR B N 1
ATOM 3421 C CA . TYR B 1 171 ? 31.016 17.156 -7.742 1 88.81 171 TYR B CA 1
ATOM 3422 C C . TYR B 1 171 ? 32.312 17.766 -8.227 1 88.81 171 TYR B C 1
ATOM 3424 O O . TYR B 1 171 ? 32.938 18.562 -7.531 1 88.81 171 TYR B O 1
ATOM 3432 N N . ASN B 1 172 ? 32.75 17.297 -9.398 1 89.56 172 ASN B N 1
ATOM 3433 C CA . ASN B 1 172 ? 33.969 17.859 -10.016 1 89.56 172 ASN B CA 1
ATOM 3434 C C . ASN B 1 172 ? 33.625 19.047 -10.914 1 89.56 172 ASN B C 1
ATOM 3436 O O . ASN B 1 172 ? 33.094 18.859 -12.008 1 89.56 172 ASN B O 1
ATOM 3440 N N . HIS B 1 173 ? 34.062 20.219 -10.625 1 89.25 173 HIS B N 1
ATOM 3441 C CA . HIS B 1 173 ? 33.688 21.438 -11.328 1 89.25 173 HIS B CA 1
ATOM 3442 C C . HIS B 1 173 ? 34.406 21.531 -12.672 1 89.25 173 HIS B C 1
ATOM 3444 O O . HIS B 1 173 ? 33.938 22.203 -13.594 1 89.25 173 HIS B O 1
ATOM 3450 N N . ASP B 1 174 ? 35.531 20.906 -12.766 1 90.38 174 ASP B N 1
ATOM 3451 C CA . ASP B 1 174 ? 36.312 20.969 -14 1 90.38 174 ASP B CA 1
ATOM 3452 C C . ASP B 1 174 ? 35.719 20.062 -15.078 1 90.38 174 ASP B C 1
ATOM 3454 O O . ASP B 1 174 ? 35.656 20.453 -16.25 1 90.38 174 ASP B O 1
ATOM 3458 N N . THR B 1 175 ? 35.219 18.922 -14.633 1 89.62 175 THR B N 1
ATOM 3459 C CA . THR B 1 175 ? 34.75 17.922 -15.602 1 89.62 175 THR B CA 1
ATOM 3460 C C . THR B 1 175 ? 33.25 17.844 -15.602 1 89.62 175 THR B C 1
ATOM 3462 O O . THR B 1 175 ? 32.625 17.312 -16.531 1 89.62 175 THR B O 1
ATOM 3465 N N . GLY B 1 176 ? 32.625 18.344 -14.555 1 85.94 176 GLY B N 1
ATOM 3466 C CA . GLY B 1 176 ? 31.188 18.234 -14.398 1 85.94 176 GLY B CA 1
ATOM 3467 C C . GLY B 1 176 ? 30.734 16.859 -13.938 1 85.94 176 GLY B C 1
ATOM 3468 O O . GLY B 1 176 ? 29.531 16.594 -13.836 1 85.94 176 GLY B O 1
ATOM 3469 N N . GLU B 1 177 ? 31.703 16 -13.625 1 87.62 177 GLU B N 1
ATOM 3470 C CA . GLU B 1 177 ? 31.375 14.625 -13.25 1 87.62 177 GLU B CA 1
ATOM 3471 C C . GLU B 1 177 ? 31.016 14.523 -11.773 1 87.62 177 GLU B C 1
ATOM 3473 O O . GLU B 1 177 ? 31.484 15.328 -10.961 1 87.62 177 GLU B O 1
ATOM 3478 N N . THR B 1 178 ? 30.078 13.633 -11.484 1 87.44 178 THR B N 1
ATOM 3479 C CA . THR B 1 178 ? 29.641 13.391 -10.109 1 87.44 178 THR B CA 1
ATOM 3480 C C . THR B 1 178 ? 30.141 12.031 -9.617 1 87.44 178 THR B C 1
ATOM 3482 O O . THR B 1 178 ? 30.188 11.07 -10.383 1 87.44 178 THR B O 1
ATOM 3485 N N . ARG B 1 179 ? 30.703 12.039 -8.422 1 84.12 179 ARG B N 1
ATOM 3486 C CA . ARG B 1 179 ? 31.078 10.781 -7.773 1 84.12 179 ARG B CA 1
ATOM 3487 C C . ARG B 1 179 ? 30.297 10.594 -6.473 1 84.12 179 ARG B C 1
ATOM 3489 O O . ARG B 1 179 ? 30.234 11.5 -5.645 1 84.12 179 ARG B O 1
ATOM 3496 N N . THR B 1 180 ? 29.594 9.492 -6.434 1 81.38 180 THR B N 1
ATOM 3497 C CA . THR B 1 180 ? 28.828 9.18 -5.234 1 81.38 180 THR B CA 1
ATOM 3498 C C . THR B 1 180 ? 29.672 8.383 -4.246 1 81.38 180 THR B C 1
ATOM 3500 O O . THR B 1 180 ? 30.312 7.395 -4.621 1 81.38 180 THR B O 1
ATOM 3503 N N . ASP B 1 181 ? 29.844 8.938 -3.1 1 77.44 181 ASP B N 1
ATOM 3504 C CA . ASP B 1 181 ? 30.469 8.195 -2.01 1 77.44 181 ASP B CA 1
ATOM 3505 C C . ASP B 1 181 ? 29.422 7.453 -1.179 1 77.44 181 ASP B C 1
ATOM 3507 O O . ASP B 1 181 ? 28.734 8.062 -0.357 1 77.44 181 ASP B O 1
ATOM 3511 N N . THR B 1 182 ? 29.281 6.125 -1.372 1 73.25 182 THR B N 1
ATOM 3512 C CA . THR B 1 182 ? 28.234 5.336 -0.736 1 73.25 182 THR B CA 1
ATOM 3513 C C . THR B 1 182 ? 28.688 4.812 0.62 1 73.25 182 THR B C 1
ATOM 3515 O O . THR B 1 182 ? 27.984 4.039 1.269 1 73.25 182 THR B O 1
ATOM 3518 N N . SER B 1 183 ? 29.828 5.273 1.082 1 76.31 183 SER B N 1
ATOM 3519 C CA . SER B 1 183 ? 30.344 4.844 2.379 1 76.31 183 SER B CA 1
ATOM 3520 C C . SER B 1 183 ? 29.828 5.75 3.498 1 76.31 183 SER B C 1
ATOM 3522 O O . SER B 1 183 ? 29.844 5.363 4.668 1 76.31 183 SER B O 1
ATOM 3524 N N . THR B 1 184 ? 29.406 6.836 3.104 1 81.12 184 THR B N 1
ATOM 3525 C CA . THR B 1 184 ? 28.953 7.777 4.121 1 81.12 184 THR B CA 1
ATOM 3526 C C . THR B 1 184 ? 27.547 8.289 3.793 1 81.12 184 THR B C 1
ATOM 3528 O O . THR B 1 184 ? 27.281 8.68 2.656 1 81.12 184 THR B O 1
ATOM 3531 N N . PHE B 1 185 ? 26.656 8.102 4.73 1 86.31 185 PHE B N 1
ATOM 3532 C CA . PHE B 1 185 ? 25.297 8.617 4.598 1 86.31 185 PHE B CA 1
ATOM 3533 C C . PHE B 1 185 ? 24.984 9.633 5.688 1 86.31 185 PHE B C 1
ATOM 3535 O O . PHE B 1 185 ? 25.422 9.477 6.832 1 86.31 185 PHE B O 1
ATOM 3542 N N . SER B 1 186 ? 24.422 10.719 5.301 1 87.81 186 SER B N 1
ATOM 3543 C CA . SER B 1 186 ? 24.016 11.734 6.258 1 87.81 186 SER B CA 1
ATOM 3544 C C . SER B 1 186 ? 22.484 11.805 6.371 1 87.81 186 SER B C 1
ATOM 3546 O O . SER B 1 186 ? 21.781 11.797 5.359 1 87.81 186 SER B O 1
ATOM 3548 N N . PRO B 1 187 ? 22.062 11.867 7.641 1 91.38 187 PRO B N 1
ATOM 3549 C CA . PRO B 1 187 ? 20.609 12.023 7.82 1 91.38 187 PRO B CA 1
ATOM 3550 C C . PRO B 1 187 ? 20.109 13.406 7.391 1 91.38 187 PRO B C 1
ATOM 3552 O O . PRO B 1 187 ? 20.859 14.383 7.461 1 91.38 187 PRO B O 1
ATOM 3555 N N . LEU B 1 188 ? 18.922 13.453 6.914 1 93.88 188 LEU B N 1
ATOM 3556 C CA . LEU B 1 188 ? 18.25 14.719 6.621 1 93.88 188 LEU B CA 1
ATOM 3557 C C . LEU B 1 188 ? 17.875 15.438 7.91 1 93.88 188 LEU B C 1
ATOM 3559 O O . LEU B 1 188 ? 17.391 14.812 8.859 1 93.88 188 LEU B O 1
ATOM 3563 N N . SER B 1 189 ? 18.094 16.719 7.918 1 93.25 189 SER B N 1
ATOM 3564 C CA . SER B 1 189 ? 17.656 17.516 9.062 1 93.25 189 SER B CA 1
ATOM 3565 C C . SER B 1 189 ? 16.172 17.875 8.938 1 93.25 189 SER B C 1
ATOM 3567 O O . SER B 1 189 ? 15.789 18.609 8.023 1 93.25 189 SER B O 1
ATOM 3569 N N . VAL B 1 190 ? 15.391 17.344 9.844 1 94.25 190 VAL B N 1
ATOM 3570 C CA . VAL B 1 190 ? 13.969 17.672 9.883 1 94.25 190 VAL B CA 1
ATOM 3571 C C . VAL B 1 190 ? 13.672 18.516 11.117 1 94.25 190 VAL B C 1
ATOM 3573 O O . VAL B 1 190 ? 13.953 18.125 12.242 1 94.25 190 VAL B O 1
ATOM 3576 N N . HIS B 1 191 ? 13.047 19.656 10.938 1 91 191 HIS B N 1
ATOM 3577 C CA . HIS B 1 191 ? 13.062 20.688 11.969 1 91 191 HIS B CA 1
ATOM 3578 C C . HIS B 1 191 ? 11.742 20.719 12.734 1 91 191 HIS B C 1
ATOM 3580 O O . HIS B 1 191 ? 11.672 21.297 13.828 1 91 191 HIS B O 1
ATOM 3586 N N . CYS B 1 192 ? 10.734 20.234 12.133 1 88.88 192 CYS B N 1
ATOM 3587 C CA . CYS B 1 192 ? 9.477 20.219 12.867 1 88.88 192 CYS B CA 1
ATOM 3588 C C . CYS B 1 192 ? 8.586 19.078 12.383 1 88.88 192 CYS B C 1
ATOM 3590 O O . CYS B 1 192 ? 8.914 18.391 11.422 1 88.88 192 CYS B O 1
ATOM 3592 N N . VAL B 1 193 ? 7.504 18.891 13.102 1 89.81 193 VAL B N 1
ATOM 3593 C CA . VAL B 1 193 ? 6.488 17.891 12.773 1 89.81 193 VAL B CA 1
ATOM 3594 C C . VAL B 1 193 ? 5.121 18.562 12.672 1 89.81 193 VAL B C 1
ATOM 3596 O O . VAL B 1 193 ? 4.391 18.656 13.664 1 89.81 193 VAL B O 1
ATOM 3599 N N . PRO B 1 194 ? 4.836 19.094 11.477 1 93.56 194 PRO B N 1
ATOM 3600 C CA . PRO B 1 194 ? 3.467 19.578 11.344 1 93.56 194 PRO B CA 1
ATOM 3601 C C . PRO B 1 194 ? 2.422 18.484 11.492 1 93.56 194 PRO B C 1
ATOM 3603 O O . PRO B 1 194 ? 2.582 17.391 10.93 1 93.56 194 PRO B O 1
ATOM 3606 N N . VAL B 1 195 ? 1.434 18.734 12.289 1 95.62 195 VAL B N 1
ATOM 3607 C CA . VAL B 1 195 ? 0.325 17.812 12.484 1 95.62 195 VAL B CA 1
ATOM 3608 C C . VAL B 1 195 ? -0.998 18.516 12.188 1 95.62 195 VAL B C 1
ATOM 3610 O O . VAL B 1 195 ? -1.259 19.594 12.719 1 95.62 195 VAL B O 1
ATOM 3613 N N . THR B 1 196 ? -1.714 17.938 11.25 1 95.31 196 THR B N 1
ATOM 3614 C CA . THR B 1 196 ? -3.047 18.438 10.938 1 95.31 196 THR B CA 1
ATOM 3615 C C . THR B 1 196 ? -4.117 17.609 11.648 1 95.31 196 THR B C 1
ATOM 3617 O O . THR B 1 196 ? -4.023 16.391 11.711 1 95.31 196 THR B O 1
ATOM 3620 N N . THR B 1 197 ? -5.059 18.25 12.227 1 96.81 197 THR B N 1
ATOM 3621 C CA . THR B 1 197 ? -6.215 17.625 12.852 1 96.81 197 THR B CA 1
ATOM 3622 C C . THR B 1 197 ? -7.508 18.078 12.188 1 96.81 197 THR B C 1
ATOM 3624 O O . THR B 1 197 ? -7.719 19.281 11.992 1 96.81 197 THR B O 1
ATOM 3627 N N . THR B 1 198 ? -8.336 17.125 11.828 1 96.38 198 THR B N 1
ATOM 3628 C CA . THR B 1 198 ? -9.594 17.422 11.141 1 96.38 198 THR B CA 1
ATOM 3629 C C . THR B 1 198 ? -10.766 17.344 12.109 1 96.38 198 THR B C 1
ATOM 3631 O O . THR B 1 198 ? -10.859 16.422 12.914 1 96.38 198 THR B O 1
ATOM 3634 N N . PHE B 1 199 ? -11.641 18.344 12.07 1 96.25 199 PHE B N 1
ATOM 3635 C CA . PHE B 1 199 ? -12.875 18.453 12.828 1 96.25 199 PHE B CA 1
ATOM 3636 C C . PHE B 1 199 ? -14.07 18.625 11.891 1 96.25 199 PHE B C 1
ATOM 3638 O O . PHE B 1 199 ? -13.977 19.297 10.875 1 96.25 199 PHE B O 1
ATOM 3645 N N . VAL B 1 200 ? -15.211 18 12.297 1 94.75 200 VAL B N 1
ATOM 3646 C CA . VAL B 1 200 ? -16.406 18.188 11.484 1 94.75 200 VAL B CA 1
ATOM 3647 C C . VAL B 1 200 ? -17.594 18.484 12.383 1 94.75 200 VAL B C 1
ATOM 3649 O O . VAL B 1 200 ? -17.609 18.125 13.562 1 94.75 200 VAL B O 1
ATOM 3652 N N . MET B 1 201 ? -18.531 19.219 11.781 1 92.56 201 MET B N 1
ATOM 3653 C CA . MET B 1 201 ? -19.844 19.406 12.406 1 92.56 201 MET B CA 1
ATOM 3654 C C . MET B 1 201 ? -20.859 18.438 11.812 1 92.56 201 MET B C 1
ATOM 3656 O O . MET B 1 201 ? -21.141 18.484 10.617 1 92.56 201 MET B O 1
ATOM 3660 N N . VAL B 1 202 ? -21.344 17.453 12.656 1 91.81 202 VAL B N 1
ATOM 3661 C CA . VAL B 1 202 ? -22.406 16.531 12.258 1 91.81 202 VAL B CA 1
ATOM 3662 C C . VAL B 1 202 ? -23.594 16.672 13.195 1 91.81 202 VAL B C 1
ATOM 3664 O O . VAL B 1 202 ? -23.469 16.453 14.406 1 91.81 202 VAL B O 1
ATOM 3667 N N . SER B 1 203 ? -24.797 17.047 12.625 1 88.69 203 SER B N 1
ATOM 3668 C CA . SER B 1 203 ? -26 17.234 13.43 1 88.69 203 SER B CA 1
ATOM 3669 C C . SER B 1 203 ? -25.719 18.156 14.617 1 88.69 203 SER B C 1
ATOM 3671 O O . SER B 1 203 ? -26.031 17.812 15.758 1 88.69 203 SER B O 1
ATOM 3673 N N . ASP B 1 204 ? -25 19.188 14.406 1 88 204 ASP B N 1
ATOM 3674 C CA . ASP B 1 204 ? -24.719 20.266 15.344 1 88 204 ASP B CA 1
ATOM 3675 C C . ASP B 1 204 ? -23.766 19.797 16.453 1 88 204 ASP B C 1
ATOM 3677 O O . ASP B 1 204 ? -23.703 20.422 17.516 1 88 204 ASP B O 1
ATOM 3681 N N . ARG B 1 205 ? -23.141 18.719 16.219 1 92.56 205 ARG B N 1
ATOM 3682 C CA . ARG B 1 205 ? -22.141 18.234 17.156 1 92.56 205 ARG B CA 1
ATOM 3683 C C . ARG B 1 205 ? -20.734 18.266 16.547 1 92.56 205 ARG B C 1
ATOM 3685 O O . ARG B 1 205 ? -20.562 17.906 15.375 1 92.56 205 ARG B O 1
ATOM 3692 N N . LEU B 1 206 ? -19.844 18.797 17.391 1 94.38 206 LEU B N 1
ATOM 3693 C CA . LEU B 1 206 ? -18.438 18.859 16.969 1 94.38 206 LEU B CA 1
ATOM 3694 C C . LEU B 1 206 ? -17.734 17.531 17.219 1 94.38 206 LEU B C 1
ATOM 3696 O O . LEU B 1 206 ? -17.734 17.031 18.344 1 94.38 206 LEU B O 1
ATOM 3700 N N . ILE B 1 207 ? -17.156 16.953 16.109 1 95.88 207 ILE B N 1
ATOM 3701 C CA . ILE B 1 207 ? -16.469 15.664 16.188 1 95.88 207 ILE B CA 1
ATOM 3702 C C . ILE B 1 207 ? -15.023 15.828 15.742 1 95.88 207 ILE B C 1
ATOM 3704 O O . ILE B 1 207 ? -14.734 16.531 14.773 1 95.88 207 ILE B O 1
ATOM 3708 N N . THR B 1 208 ? -14.164 15.258 16.516 1 96.94 208 THR B N 1
ATOM 3709 C CA . THR B 1 208 ? -12.75 15.234 16.172 1 96.94 208 THR B CA 1
ATOM 3710 C C . THR B 1 208 ? -12.391 13.93 15.453 1 96.94 208 THR B C 1
ATOM 3712 O O . THR B 1 208 ? -12.961 12.883 15.75 1 96.94 208 THR B O 1
ATOM 3715 N N . ASP B 1 209 ? -11.438 13.977 14.438 1 97.81 209 ASP B N 1
ATOM 3716 C CA . ASP B 1 209 ? -10.945 12.781 13.766 1 97.81 209 ASP B CA 1
ATOM 3717 C C . ASP B 1 209 ? -12.102 11.961 13.188 1 97.81 209 ASP B C 1
ATOM 3719 O O . ASP B 1 209 ? -12.312 10.812 13.586 1 97.81 209 ASP B O 1
ATOM 3723 N N . PRO B 1 210 ? -12.773 12.555 12.273 1 96.88 210 PRO B N 1
ATOM 3724 C CA . PRO B 1 210 ? -13.953 11.891 11.727 1 96.88 210 PRO B CA 1
ATOM 3725 C C . PRO B 1 210 ? -13.602 10.688 10.844 1 96.88 210 PRO B C 1
ATOM 3727 O O . PRO B 1 210 ? -12.547 10.672 10.211 1 96.88 210 PRO B O 1
ATOM 3730 N N . THR B 1 211 ? -14.5 9.68 10.82 1 94.56 211 THR B N 1
ATOM 3731 C CA . THR B 1 211 ? -14.453 8.633 9.805 1 94.56 211 THR B CA 1
ATOM 3732 C C . THR B 1 211 ? -14.891 9.172 8.445 1 94.56 211 THR B C 1
ATOM 3734 O O . THR B 1 211 ? -15.359 10.305 8.344 1 94.56 211 THR B O 1
ATOM 3737 N N . SER B 1 212 ? -14.695 8.359 7.438 1 92.88 212 SER B N 1
ATOM 3738 C CA . SER B 1 212 ? -15.125 8.766 6.105 1 92.88 212 SER B CA 1
ATOM 3739 C C . SER B 1 212 ? -16.625 9.031 6.066 1 92.88 212 SER B C 1
ATOM 3741 O O . SER B 1 212 ? -17.078 9.977 5.418 1 92.88 212 SER B O 1
ATOM 3743 N N . GLU B 1 213 ? -17.422 8.242 6.691 1 90.75 213 GLU B N 1
ATOM 3744 C CA . GLU B 1 213 ? -18.859 8.422 6.742 1 90.75 213 GLU B CA 1
ATOM 3745 C C . GLU B 1 213 ? -19.234 9.727 7.449 1 90.75 213 GLU B C 1
ATOM 3747 O O . GLU B 1 213 ? -20.109 10.461 6.992 1 90.75 213 GLU B O 1
ATOM 3752 N N . GLU B 1 214 ? -18.594 9.938 8.492 1 93.5 214 GLU B N 1
ATOM 3753 C CA . GLU B 1 214 ? -18.828 11.172 9.234 1 93.5 214 GLU B CA 1
ATOM 3754 C C . GLU B 1 214 ? -18.469 12.398 8.391 1 93.5 214 GLU B C 1
ATOM 3756 O O . GLU B 1 214 ? -19.172 13.406 8.422 1 93.5 214 GLU B O 1
ATOM 3761 N N . GLU B 1 215 ? -17.375 12.328 7.668 1 92.69 215 GLU B N 1
ATOM 3762 C CA . GLU B 1 215 ? -16.984 13.414 6.773 1 92.69 215 GLU B CA 1
ATOM 3763 C C . GLU B 1 215 ? -18.062 13.672 5.723 1 92.69 215 GLU B C 1
ATOM 3765 O O . GLU B 1 215 ? -18.344 14.828 5.395 1 92.69 215 GLU B O 1
ATOM 3770 N N . LYS B 1 216 ? -18.641 12.609 5.258 1 88.31 216 LYS B N 1
ATOM 3771 C CA . LYS B 1 216 ? -19.656 12.734 4.223 1 88.31 216 LYS B CA 1
ATOM 3772 C C . LYS B 1 216 ? -20.922 13.391 4.773 1 88.31 216 LYS B C 1
ATOM 3774 O O . LYS B 1 216 ? -21.625 14.094 4.051 1 88.31 216 LYS B O 1
ATOM 3779 N N . LEU B 1 217 ? -21.203 13.195 6 1 90.5 217 LEU B N 1
ATOM 3780 C CA . LEU B 1 217 ? -22.406 13.695 6.633 1 90.5 217 LEU B CA 1
ATOM 3781 C C . LEU B 1 217 ? -22.188 15.102 7.191 1 90.5 217 LEU B C 1
ATOM 3783 O O . LEU B 1 217 ? -23.141 15.758 7.613 1 90.5 217 LEU B O 1
ATOM 3787 N N . ALA B 1 218 ? -20.953 15.57 7.156 1 91.94 218 ALA B N 1
ATOM 3788 C CA . ALA B 1 218 ? -20.578 16.812 7.836 1 91.94 218 ALA B CA 1
ATOM 3789 C C . ALA B 1 218 ? -21.141 18.031 7.109 1 91.94 218 ALA B C 1
ATOM 3791 O O . ALA B 1 218 ? -21.156 18.062 5.875 1 91.94 218 ALA B O 1
ATOM 3792 N N . SER B 1 219 ? -21.625 18.984 7.836 1 90.88 219 SER B N 1
ATOM 3793 C CA . SER B 1 219 ? -22.047 20.266 7.277 1 90.88 219 SER B CA 1
ATOM 3794 C C . SER B 1 219 ? -20.859 21.203 7.09 1 90.88 219 SER B C 1
ATOM 3796 O O . SER B 1 219 ? -20.859 22.047 6.184 1 90.88 219 SER B O 1
ATOM 3798 N N . THR B 1 220 ? -19.953 21.125 8.016 1 89.94 220 THR B N 1
ATOM 3799 C CA . THR B 1 220 ? -18.75 21.953 8 1 89.94 220 THR B CA 1
ATOM 3800 C C . THR B 1 220 ? -17.531 21.125 8.383 1 89.94 220 THR B C 1
ATOM 3802 O O . THR B 1 220 ? -17.609 20.234 9.234 1 89.94 220 THR B O 1
ATOM 3805 N N . THR B 1 221 ? -16.453 21.359 7.711 1 92.56 221 THR B N 1
ATOM 3806 C CA . THR B 1 221 ? -15.172 20.719 8.023 1 92.56 221 THR B CA 1
ATOM 3807 C C . THR B 1 221 ? -14.117 21.781 8.367 1 92.56 221 THR B C 1
ATOM 3809 O O . THR B 1 221 ? -14.023 22.812 7.699 1 92.56 221 THR B O 1
ATOM 3812 N N . LEU B 1 222 ? -13.422 21.578 9.453 1 91.88 222 LEU B N 1
ATOM 3813 C CA . LEU B 1 222 ? -12.312 22.422 9.875 1 91.88 222 LEU B CA 1
ATOM 3814 C C . LEU B 1 222 ? -11.031 21.609 10.008 1 91.88 222 LEU B C 1
ATOM 3816 O O . LEU B 1 222 ? -11.031 20.547 10.609 1 91.88 222 LEU B O 1
ATOM 3820 N N . THR B 1 223 ? -10 22.094 9.391 1 93.12 223 THR B N 1
ATOM 3821 C CA . THR B 1 223 ? -8.688 21.484 9.578 1 93.12 223 THR B CA 1
ATOM 3822 C C . THR B 1 223 ? -7.727 22.469 10.234 1 93.12 223 THR B C 1
ATOM 3824 O O . THR B 1 223 ? -7.691 23.656 9.867 1 93.12 223 THR B O 1
ATOM 3827 N N . VAL B 1 224 ? -7.078 22.047 11.258 1 93.56 224 VAL B N 1
ATOM 3828 C CA . VAL B 1 224 ? -6.102 22.844 11.984 1 93.56 224 VAL B CA 1
ATOM 3829 C C . VAL B 1 224 ? -4.727 22.188 11.906 1 93.56 224 VAL B C 1
ATOM 3831 O O . VAL B 1 224 ? -4.562 21.047 12.32 1 93.56 224 VAL B O 1
ATOM 3834 N N . THR B 1 225 ? -3.791 22.891 11.367 1 93.38 225 THR B N 1
ATOM 3835 C CA . THR B 1 225 ? -2.418 22.406 11.344 1 93.38 225 THR B CA 1
ATOM 3836 C C . THR B 1 225 ? -1.563 23.125 12.383 1 93.38 225 THR B C 1
ATOM 3838 O O . THR B 1 225 ? -1.56 24.344 12.445 1 93.38 225 THR B O 1
ATOM 3841 N N . VAL B 1 226 ? -0.938 22.312 13.234 1 93.94 226 VAL B N 1
ATOM 3842 C CA . VAL B 1 226 ? -0.053 22.844 14.266 1 93.94 226 VAL B CA 1
ATOM 3843 C C . VAL B 1 226 ? 1.374 22.359 14.023 1 93.94 226 VAL B C 1
ATOM 3845 O O . VAL B 1 226 ? 1.596 21.172 13.727 1 93.94 226 VAL B O 1
ATOM 3848 N N . SER B 1 227 ? 2.34 23.234 14.047 1 91 227 SER B N 1
ATOM 3849 C CA . SER B 1 227 ? 3.766 22.938 13.945 1 91 227 SER B CA 1
ATOM 3850 C C . SER B 1 227 ? 4.559 23.641 15.039 1 91 227 SER B C 1
ATOM 3852 O O . SER B 1 227 ? 4.547 24.875 15.125 1 91 227 SER B O 1
ATOM 3854 N N . ASP B 1 228 ? 5.27 22.922 15.82 1 89.12 228 ASP B N 1
ATOM 3855 C CA . ASP B 1 228 ? 6.086 23.453 16.906 1 89.12 228 ASP B CA 1
ATOM 3856 C C . ASP B 1 228 ? 5.254 24.344 17.844 1 89.12 228 ASP B C 1
ATOM 3858 O O . ASP B 1 228 ? 5.648 25.469 18.141 1 89.12 228 ASP B O 1
ATOM 3862 N N . GLY B 1 229 ? 4.051 23.859 18.094 1 88.38 229 GLY B N 1
ATOM 3863 C CA . GLY B 1 229 ? 3.188 24.516 19.062 1 88.38 229 GLY B CA 1
ATOM 3864 C C . GLY B 1 229 ? 2.496 25.75 18.5 1 88.38 229 GLY B C 1
ATOM 3865 O O . GLY B 1 229 ? 1.807 26.469 19.219 1 88.38 229 GLY B O 1
ATOM 3866 N N . LYS B 1 230 ? 2.703 26.016 17.281 1 88.75 230 LYS B N 1
ATOM 3867 C CA . LYS B 1 230 ? 2.078 27.172 16.641 1 88.75 230 LYS B CA 1
ATOM 3868 C C . LYS B 1 230 ? 1.112 26.734 15.547 1 88.75 230 LYS B C 1
ATOM 3870 O O . LYS B 1 230 ? 1.414 25.812 14.766 1 88.75 230 LYS B O 1
ATOM 3875 N N . MET B 1 231 ? -0.025 27.359 15.562 1 84.62 231 MET B N 1
ATOM 3876 C CA . MET B 1 231 ? -0.986 27.078 14.5 1 84.62 231 MET B CA 1
ATOM 3877 C C . MET B 1 231 ? -0.535 27.703 13.18 1 84.62 231 MET B C 1
ATOM 3879 O O . MET B 1 231 ? -0.261 28.906 13.117 1 84.62 231 MET B O 1
ATOM 3883 N N . SER B 1 232 ? -0.391 26.938 12.227 1 75.75 232 SER B N 1
ATOM 3884 C CA . SER B 1 232 ? 0.162 27.422 10.969 1 75.75 232 SER B CA 1
ATOM 3885 C C . SER B 1 232 ? -0.912 27.516 9.891 1 75.75 232 SER B C 1
ATOM 3887 O O . SER B 1 232 ? -0.775 28.281 8.93 1 75.75 232 SER B O 1
ATOM 3889 N N . PHE B 1 233 ? -1.9 26.688 9.977 1 74.5 233 PHE B N 1
ATOM 3890 C CA . PHE B 1 233 ? -2.889 26.672 8.906 1 74.5 233 PHE B CA 1
ATOM 3891 C C . PHE B 1 233 ? -4.266 26.312 9.445 1 74.5 233 PHE B C 1
ATOM 3893 O O . PHE B 1 233 ? -4.391 25.453 10.32 1 74.5 233 PHE B O 1
ATOM 3900 N N . PHE B 1 234 ? -5.207 27.156 9 1 80.56 234 PHE B N 1
ATOM 3901 C CA . PHE B 1 234 ? -6.613 26.953 9.328 1 80.56 234 PHE B CA 1
ATOM 3902 C C . PHE B 1 234 ? -7.469 26.969 8.062 1 80.56 234 PHE B C 1
ATOM 3904 O O . PHE B 1 234 ? -7.402 27.922 7.277 1 80.56 234 PHE B O 1
ATOM 3911 N N . ASN B 1 235 ? -8.055 25.797 7.805 1 82.25 235 ASN B N 1
ATOM 3912 C CA . ASN B 1 235 ? -8.922 25.734 6.633 1 82.25 235 ASN B CA 1
ATOM 3913 C C . ASN B 1 235 ? -10.328 25.266 7.004 1 82.25 235 ASN B C 1
ATOM 3915 O O . ASN B 1 235 ? -10.492 24.297 7.738 1 82.25 235 ASN B O 1
ATOM 3919 N N . GLN B 1 236 ? -11.25 26.094 6.676 1 81.19 236 GLN B N 1
ATOM 3920 C CA . GLN B 1 236 ? -12.648 25.734 6.891 1 81.19 236 GLN B CA 1
ATOM 3921 C C . GLN B 1 236 ? -13.383 25.578 5.566 1 81.19 236 GLN B C 1
ATOM 3923 O O . GLN B 1 236 ? -13.195 26.375 4.648 1 81.19 236 GLN B O 1
ATOM 3928 N N . SER B 1 237 ? -14.07 24.453 5.461 1 80.06 237 SER B N 1
ATOM 3929 C CA . SER B 1 237 ? -14.914 24.25 4.285 1 80.06 237 SER B CA 1
ATOM 3930 C C . SER B 1 237 ? -16.344 23.922 4.688 1 80.06 237 SER B C 1
ATOM 3932 O O . SER B 1 237 ? -16.578 23.25 5.699 1 80.06 237 SER B O 1
ATOM 3934 N N . GLY B 1 238 ? -17.297 24.469 3.949 1 74.31 238 GLY B N 1
ATOM 3935 C CA . GLY B 1 238 ? -18.703 24.172 4.141 1 74.31 238 GLY B CA 1
ATOM 3936 C C . GLY B 1 238 ? -19.344 25 5.242 1 74.31 238 GLY B C 1
ATOM 3937 O O . GLY B 1 238 ? -18.641 25.625 6.047 1 74.31 238 GLY B O 1
ATOM 3938 N N . GLY B 1 239 ? -20.766 25.094 5.191 1 74.31 239 GLY B N 1
ATOM 3939 C CA . GLY B 1 239 ? -21.781 25.516 6.152 1 74.31 239 GLY B CA 1
ATOM 3940 C C . GLY B 1 239 ? -21.375 26.75 6.938 1 74.31 239 GLY B C 1
ATOM 3941 O O . GLY B 1 239 ? -20.641 27.594 6.438 1 74.31 239 GLY B O 1
ATOM 3942 N N . ASP B 1 240 ? -21.875 26.781 8.25 1 76.81 240 ASP B N 1
ATOM 3943 C CA . ASP B 1 240 ? -21.719 27.906 9.172 1 76.81 240 ASP B CA 1
ATOM 3944 C C . ASP B 1 240 ? -20.359 27.859 9.875 1 76.81 240 ASP B C 1
ATOM 3946 O O . ASP B 1 240 ? -19.859 26.781 10.18 1 76.81 240 ASP B O 1
ATOM 3950 N N . PRO B 1 241 ? -19.828 29.016 10.078 1 76.81 241 PRO B N 1
ATOM 3951 C CA . PRO B 1 241 ? -18.562 29.094 10.797 1 76.81 241 PRO B CA 1
ATOM 3952 C C . PRO B 1 241 ? -18.672 28.578 12.234 1 76.81 241 PRO B C 1
ATOM 3954 O O . PRO B 1 241 ? -19.734 28.688 12.852 1 76.81 241 PRO B O 1
ATOM 3957 N N . PHE B 1 242 ? -17.672 28.016 12.664 1 82.94 242 PHE B N 1
ATOM 3958 C CA . PHE B 1 242 ? -17.562 27.594 14.055 1 82.94 242 PHE B CA 1
ATOM 3959 C C . PHE B 1 242 ? -17.609 28.812 14.984 1 82.94 242 PHE B C 1
ATOM 3961 O O . PHE B 1 242 ? -17.109 29.875 14.641 1 82.94 242 PHE B O 1
ATOM 3968 N N . ASP B 1 243 ? -18.25 28.672 16.047 1 85.69 243 ASP B N 1
ATOM 3969 C CA . ASP B 1 243 ? -18.203 29.734 17.031 1 85.69 243 ASP B CA 1
ATOM 3970 C C . ASP B 1 243 ? -16.844 29.766 17.75 1 85.69 243 ASP B C 1
ATOM 3972 O O . ASP B 1 243 ? -16.031 28.844 17.578 1 85.69 243 ASP B O 1
ATOM 3976 N N . SER B 1 244 ? -16.688 30.812 18.531 1 88.5 244 SER B N 1
ATOM 3977 C CA . SER B 1 244 ? -15.391 31.031 19.172 1 88.5 244 SER B CA 1
ATOM 3978 C C . SER B 1 244 ? -15.047 29.906 20.156 1 88.5 244 SER B C 1
ATOM 3980 O O . SER B 1 244 ? -13.898 29.484 20.234 1 88.5 244 SER B O 1
ATOM 3982 N N . ALA B 1 245 ? -16.016 29.5 20.844 1 90.25 245 ALA B N 1
ATOM 3983 C CA . ALA B 1 245 ? -15.789 28.438 21.812 1 90.25 245 ALA B CA 1
ATOM 3984 C C . ALA B 1 245 ? -15.383 27.141 21.125 1 90.25 245 ALA B C 1
ATOM 3986 O O . ALA B 1 245 ? -14.445 26.469 21.562 1 90.25 245 ALA B O 1
ATOM 3987 N N . ALA B 1 246 ? -16.062 26.812 20.062 1 89.12 246 ALA B N 1
ATOM 3988 C CA . ALA B 1 246 ? -15.742 25.609 19.297 1 89.12 246 ALA B CA 1
ATOM 3989 C C . ALA B 1 246 ? -14.344 25.703 18.688 1 89.12 246 ALA B C 1
ATOM 3991 O O . ALA B 1 246 ? -13.594 24.734 18.703 1 89.12 246 ALA B O 1
ATOM 3992 N N . LEU B 1 247 ? -14.062 26.891 18.266 1 89.25 247 LEU B N 1
ATOM 3993 C CA . LEU B 1 247 ? -12.75 27.109 17.656 1 89.25 247 LEU B CA 1
ATOM 3994 C C . LEU B 1 247 ? -11.641 26.938 18.688 1 89.25 247 LEU B C 1
ATOM 3996 O O . LEU B 1 247 ? -10.602 26.344 18.391 1 89.25 247 LEU B O 1
ATOM 4000 N N . LYS B 1 248 ? -11.859 27.484 19.781 1 91.31 248 LYS B N 1
ATOM 4001 C CA . LYS B 1 248 ? -10.883 27.344 20.859 1 91.31 248 LYS B CA 1
ATOM 4002 C C . LYS B 1 248 ? -10.688 25.875 21.219 1 91.31 248 LYS B C 1
ATOM 4004 O O . LYS B 1 248 ? -9.555 25.422 21.406 1 91.31 248 LYS B O 1
ATOM 4009 N N . ASN B 1 249 ? -11.734 25.141 21.344 1 92.81 249 ASN B N 1
ATOM 4010 C CA . ASN B 1 249 ? -11.664 23.719 21.641 1 92.81 249 ASN B CA 1
ATOM 4011 C C . ASN B 1 249 ? -10.883 22.953 20.578 1 92.81 249 ASN B C 1
ATOM 4013 O O . ASN B 1 249 ? -10.078 22.078 20.906 1 92.81 249 ASN B O 1
ATOM 4017 N N . CYS B 1 250 ? -11.172 23.281 19.328 1 94.06 250 CYS B N 1
ATOM 4018 C CA . CYS B 1 250 ? -10.477 22.641 18.219 1 94.06 250 CYS B CA 1
ATOM 4019 C C . CYS B 1 250 ? -8.977 22.906 18.281 1 94.06 250 CYS B C 1
ATOM 4021 O O . CYS B 1 250 ? -8.164 22 18.109 1 94.06 250 CYS B O 1
ATOM 4023 N N . THR B 1 251 ? -8.648 24.156 18.594 1 93.31 251 THR B N 1
ATOM 4024 C CA . THR B 1 251 ? -7.25 24.562 18.656 1 93.31 251 THR B CA 1
ATOM 4025 C C . THR B 1 251 ? -6.539 23.828 19.797 1 93.31 251 THR B C 1
ATOM 4027 O O . THR B 1 251 ? -5.43 23.312 19.609 1 93.31 251 THR B O 1
ATOM 4030 N N . ASP B 1 252 ? -7.172 23.766 20.922 1 95.25 252 ASP B N 1
ATOM 4031 C CA . ASP B 1 252 ? -6.586 23.078 22.062 1 95.25 252 ASP B CA 1
ATOM 4032 C C . ASP B 1 252 ? -6.367 21.594 21.766 1 95.25 252 ASP B C 1
ATOM 4034 O O . ASP B 1 252 ? -5.324 21.031 22.109 1 95.25 252 ASP B O 1
ATOM 4038 N N . SER B 1 253 ? -7.332 21 21.172 1 95.69 253 SER B N 1
ATOM 4039 C CA . SER B 1 253 ? -7.238 19.594 20.797 1 95.69 253 SER B CA 1
ATOM 4040 C C . SER B 1 253 ? -6.113 19.359 19.797 1 95.69 253 SER B C 1
ATOM 4042 O O . SER B 1 253 ? -5.359 18.391 19.906 1 95.69 253 SER B O 1
ATOM 4044 N N . ALA B 1 254 ? -6.016 20.234 18.828 1 96.31 254 ALA B N 1
ATOM 4045 C CA . ALA B 1 254 ? -4.988 20.125 17.797 1 96.31 254 ALA B CA 1
ATOM 4046 C C . ALA B 1 254 ? -3.592 20.266 18.406 1 96.31 254 ALA B C 1
ATOM 4048 O O . ALA B 1 254 ? -2.67 19.547 18.016 1 96.31 254 ALA B O 1
ATOM 4049 N N . LEU B 1 255 ? -3.439 21.203 19.375 1 95.88 255 LEU B N 1
ATOM 4050 C CA . LEU B 1 255 ? -2.166 21.406 20.047 1 95.88 255 LEU B CA 1
ATOM 4051 C C . LEU B 1 255 ? -1.756 20.156 20.828 1 95.88 255 LEU B C 1
ATOM 4053 O O . LEU B 1 255 ? -0.601 19.734 20.75 1 95.88 255 LEU B O 1
ATOM 4057 N N . LYS B 1 256 ? -2.684 19.609 21.516 1 96.25 256 LYS B N 1
ATOM 4058 C CA . LYS B 1 256 ? -2.42 18.391 22.266 1 96.25 256 LYS B CA 1
ATOM 4059 C C . LYS B 1 256 ? -2.008 17.25 21.344 1 96.25 256 LYS B C 1
ATOM 4061 O O . LYS B 1 256 ? -1.079 16.5 21.641 1 96.25 256 LYS B O 1
ATOM 4066 N N . ARG B 1 257 ? -2.729 17.109 20.234 1 96.69 257 ARG B N 1
ATOM 4067 C CA . ARG B 1 257 ? -2.426 16.047 19.281 1 96.69 257 ARG B CA 1
ATOM 4068 C C . ARG B 1 257 ? -1.027 16.219 18.703 1 96.69 257 ARG B C 1
ATOM 4070 O O . ARG B 1 257 ? -0.282 15.25 18.562 1 96.69 257 ARG B O 1
ATOM 4077 N N . GLU B 1 258 ? -0.683 17.406 18.344 1 96.5 258 GLU B N 1
ATOM 4078 C CA . GLU B 1 258 ? 0.638 17.688 17.781 1 96.5 258 GLU B CA 1
ATOM 4079 C C . GLU B 1 258 ? 1.742 17.266 18.75 1 96.5 258 GLU B C 1
ATOM 4081 O O . GLU B 1 258 ? 2.723 16.641 18.359 1 96.5 258 GLU B O 1
ATOM 4086 N N . ARG B 1 259 ? 1.579 17.562 20.031 1 95.69 259 ARG B N 1
ATOM 4087 C CA . ARG B 1 259 ? 2.564 17.203 21.047 1 95.69 259 ARG B CA 1
ATOM 4088 C C . ARG B 1 259 ? 2.711 15.68 21.141 1 95.69 259 ARG B C 1
ATOM 4090 O O . ARG B 1 259 ? 3.828 15.164 21.219 1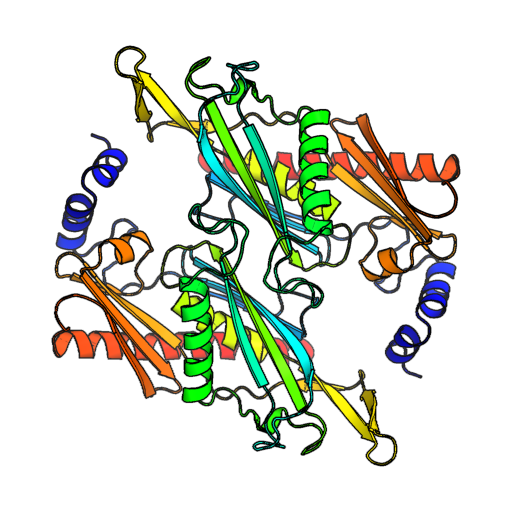 95.69 259 ARG B O 1
ATOM 4097 N N . SER B 1 260 ? 1.616 15.086 21.109 1 96.5 260 SER B N 1
ATOM 4098 C CA . SER B 1 260 ? 1.616 13.633 21.203 1 96.5 260 SER B CA 1
ATOM 4099 C C . SER B 1 260 ? 2.324 12.992 20.016 1 96.5 260 SER B C 1
ATOM 4101 O O . SER B 1 260 ? 3.162 12.102 20.188 1 96.5 260 SER B O 1
ATOM 4103 N N . VAL B 1 261 ? 1.989 13.414 18.797 1 96.94 261 VAL B N 1
ATOM 4104 C CA . VAL B 1 261 ? 2.574 12.852 17.578 1 96.94 261 VAL B CA 1
ATOM 4105 C C . VAL B 1 261 ? 4.07 13.164 17.531 1 96.94 261 VAL B C 1
ATOM 4107 O O . VAL B 1 261 ? 4.875 12.297 17.188 1 96.94 261 VAL B O 1
ATOM 4110 N N . ARG B 1 262 ? 4.434 14.352 17.891 1 94.94 262 ARG B N 1
ATOM 4111 C CA . ARG B 1 262 ? 5.84 14.742 17.938 1 94.94 262 ARG B CA 1
ATOM 4112 C C . ARG B 1 262 ? 6.625 13.844 18.891 1 94.94 262 ARG B C 1
ATOM 4114 O O . ARG B 1 262 ? 7.715 13.375 18.547 1 94.94 262 ARG B O 1
ATOM 4121 N N . ARG B 1 263 ? 6.07 13.578 20.016 1 95.19 263 ARG B N 1
ATOM 4122 C CA . ARG B 1 263 ? 6.723 12.711 21 1 95.19 263 ARG B CA 1
ATOM 4123 C C . ARG B 1 263 ? 6.891 11.297 20.453 1 95.19 263 ARG B C 1
ATOM 4125 O O . ARG B 1 263 ? 7.918 10.656 20.672 1 95.19 263 ARG B O 1
ATOM 4132 N N . MET B 1 264 ? 5.906 10.844 19.766 1 95.88 264 MET B N 1
ATOM 4133 C CA . MET B 1 264 ? 5.953 9.508 19.188 1 95.88 264 MET B CA 1
ATOM 4134 C C . MET B 1 264 ? 7.094 9.406 18.172 1 95.88 264 MET B C 1
ATOM 4136 O O . MET B 1 264 ? 7.859 8.438 18.188 1 95.88 264 MET B O 1
ATOM 4140 N N . ILE B 1 265 ? 7.184 10.344 17.312 1 95.56 265 ILE B N 1
ATOM 4141 C CA . ILE B 1 265 ? 8.211 10.344 16.281 1 95.56 265 ILE B CA 1
ATOM 4142 C C . ILE B 1 265 ? 9.594 10.461 16.922 1 95.56 265 ILE B C 1
ATOM 4144 O O . ILE B 1 265 ? 10.516 9.742 16.547 1 95.56 265 ILE B O 1
ATOM 4148 N N . GLN B 1 266 ? 9.68 11.328 17.938 1 93.44 266 GLN B N 1
ATOM 4149 C CA . GLN B 1 266 ? 10.953 11.5 18.641 1 93.44 266 GLN B CA 1
ATOM 4150 C C . GLN B 1 266 ? 11.383 10.203 19.312 1 93.44 266 GLN B C 1
ATOM 4152 O O . GLN B 1 266 ? 12.562 9.852 19.281 1 93.44 266 GLN B O 1
ATOM 4157 N N . SER B 1 267 ? 10.484 9.57 19.891 1 94.12 267 SER B N 1
ATOM 4158 C CA . SER B 1 267 ? 10.781 8.305 20.562 1 94.12 267 SER B CA 1
ATOM 4159 C C . SER B 1 267 ? 11.289 7.266 19.562 1 94.12 267 SER B C 1
ATOM 4161 O O . SER B 1 267 ? 12.219 6.508 19.859 1 94.12 267 SER B O 1
ATOM 4163 N N . MET B 1 268 ? 10.711 7.203 18.469 1 92.69 268 MET B N 1
ATOM 4164 C CA . MET B 1 268 ? 11.109 6.262 17.438 1 92.69 268 MET B CA 1
ATOM 4165 C C . MET B 1 268 ? 12.508 6.594 16.906 1 92.69 268 MET B C 1
ATOM 4167 O O . MET B 1 268 ? 13.305 5.695 16.641 1 92.69 268 MET B O 1
ATOM 4171 N N . MET B 1 269 ? 12.781 7.852 16.812 1 92.19 269 MET B N 1
ATOM 4172 C CA . MET B 1 269 ? 14.102 8.297 16.359 1 92.19 269 MET B CA 1
ATOM 4173 C C . MET B 1 269 ? 15.18 7.891 17.359 1 92.19 269 MET B C 1
ATOM 4175 O O . MET B 1 269 ? 16.281 7.484 16.969 1 92.19 269 MET B O 1
ATOM 4179 N N . ASN B 1 270 ? 14.828 8.031 18.594 1 90.56 270 ASN B N 1
ATOM 4180 C CA . ASN B 1 270 ? 15.773 7.656 19.641 1 90.56 270 ASN B CA 1
ATOM 4181 C C . ASN B 1 270 ? 16.078 6.16 19.609 1 90.56 270 ASN B C 1
ATOM 4183 O O . ASN B 1 270 ? 17.219 5.754 19.844 1 90.56 270 ASN B O 1
ATOM 4187 N N . LYS B 1 271 ? 15.117 5.387 19.25 1 85.81 271 LYS B N 1
ATOM 4188 C CA . LYS B 1 271 ? 15.297 3.941 19.172 1 85.81 271 LYS B CA 1
ATOM 4189 C C . LYS B 1 271 ? 16.188 3.568 17.984 1 85.81 271 LYS B C 1
ATOM 4191 O O . LYS B 1 271 ? 16.953 2.607 18.062 1 85.81 271 LYS B O 1
ATOM 4196 N N . LEU B 1 272 ? 16.047 4.262 16.922 1 81.56 272 LEU B N 1
ATOM 4197 C CA . LEU B 1 272 ? 16.875 4.027 15.75 1 81.56 272 LEU B CA 1
ATOM 4198 C C . LEU B 1 272 ? 18.344 4.355 16.047 1 81.56 272 LEU B C 1
ATOM 4200 O O . LEU B 1 272 ? 19.25 3.672 15.57 1 81.56 272 LEU B O 1
ATOM 4204 N N . LYS B 1 273 ? 18.547 5.355 16.812 1 72.56 273 LYS B N 1
ATOM 4205 C CA . LYS B 1 273 ? 19.891 5.758 17.172 1 72.56 273 LYS B CA 1
ATOM 4206 C C . LYS B 1 273 ? 20.484 4.824 18.219 1 72.56 273 LYS B C 1
ATOM 4208 O O . LYS B 1 273 ? 21.672 4.504 18.172 1 72.56 273 LYS B O 1
ATOM 4213 N N . GLY B 1 274 ? 19.703 4.602 19.297 1 63.66 274 GLY B N 1
ATOM 4214 C CA . GLY B 1 274 ? 20.172 3.76 20.391 1 63.66 274 GLY B CA 1
ATOM 4215 C C . GLY B 1 274 ? 20.359 2.307 19.984 1 63.66 274 GLY B C 1
ATOM 4216 O O . GLY B 1 274 ? 21.078 1.56 20.641 1 63.66 274 GLY B O 1
ATOM 4217 N N . GLY B 1 275 ? 19.453 1.705 19.25 1 52.34 275 GLY B N 1
ATOM 4218 C CA . GLY B 1 275 ? 19.656 0.331 18.812 1 52.34 275 GLY B CA 1
ATOM 4219 C C . GLY B 1 275 ? 20.984 0.126 18.094 1 52.34 275 GLY B C 1
ATOM 4220 O O . GLY B 1 275 ? 21.406 -1.012 17.875 1 52.34 275 GLY B O 1
ATOM 4221 N N . LYS B 1 276 ? 21.578 1.012 17.484 1 46.38 276 LYS B N 1
ATOM 4222 C CA . LYS B 1 276 ? 22.906 0.891 16.875 1 46.38 276 LYS B CA 1
ATOM 4223 C C . LYS B 1 276 ? 24 0.799 17.938 1 46.38 276 LYS B C 1
ATOM 4225 O O . LYS B 1 276 ? 25.125 0.405 17.641 1 46.38 276 LYS B O 1
ATOM 4230 N N . ASP B 1 277 ? 23.922 1.35 19 1 39.66 277 ASP B N 1
ATOM 4231 C CA . ASP B 1 277 ? 24.938 1.29 20.031 1 39.66 277 ASP B CA 1
ATOM 4232 C C . ASP B 1 277 ? 24.875 -0.035 20.797 1 39.66 277 ASP B C 1
ATOM 4234 O O . ASP B 1 277 ? 25.656 -0.264 21.719 1 39.66 277 ASP B O 1
ATOM 4238 N N . GLN B 1 278 ? 23.766 -0.808 20.688 1 32.88 278 GLN B N 1
ATOM 4239 C CA . GLN B 1 278 ? 24 -2.121 21.281 1 32.88 278 GLN B CA 1
ATOM 4240 C C . GLN B 1 278 ? 24.453 -3.131 20.234 1 32.88 278 GLN B C 1
ATOM 4242 O O . GLN B 1 278 ? 23.969 -3.125 19.109 1 32.88 278 GLN B O 1
#

Secondary structure (DSSP, 8-state):
--HHHHHHH-HHHHHHHHHHTTB-TTS-BTTPPPPEEEEE---TTSSEEEEEEETTEEEEEEEEEEEEPPBTTBTT--EEEEEEEE-TTT-TT--SSSPPHHHHHHHHHHHHHHHHHT-S-GGGGEEETTTEEEEEEEEEEEEE-SS-HHHHHHHHHHHHHTT-EEEEEEEPTTT--EEEEEEEEEE-------EEEEEEEETTEEEES--HHHHHH-SEEEEEEEETTEEEEEEEESSSPPPHHHHHHHHHHHHHHHHHHHHHHHHHHHHHHHTT--/--HHHHHHH-HHHHHHHHHHTTB-TTS-BTTPPPPEEEEE---TTSSEEEEEEETTEEEEEEEEEEEEPPBTTBTT--EEEEEEEE-TTT-TT--SSSPPHHHHHHHHHHHHHHHHHT-S-GGGGEEETTTEEEEEEEEEEEEE-SS-HHHHHHHHHHHHHTT-EEEEEEE-TTT--EEEEEEEEEE-------EEEEEEEETTEEEES--HHHHHH-SEEEEEEEETTEEEEEEEESSSPPPHHHHHHHHHHHHHHHHHHHHHHHHHHHHHHHTT--

Sequence (556 aa):
MDLKTFKLLHPVKYYKDYLENNIRPDGRELEDLRPLAISFGVINSADGSAIVKLGNTTVVCGIKAELAAPKALEPRQGFLVPNVDFSPVCSPSYRPGPPSDEAQVHSRSLADAISNAHCIDLQDLCISPGKLVWALYCDLTCLDHDGCVFDVAIISLVAALHTVKLPTIQYNHDTGETRTDTSTFSPLSVHCVPVTTTFVMVSDRLITDPTSEEEKLASTTLTVTVSDGKMSFFNQSGGDPFDSAALKNCTDSALKRERSVRRMIQSMMNKLKGGKDQMDLKTFKLLHPVKYYKDYLENNIRPDGRELEDLRPLAISFGVINSADGSAIVKLGNTTVVCGIKAELAAPKALEPRQGFLVPNVDFSPVCSPSYRPGPPSDEAQVHSRSLADAISNAHCIDLQDLCISPGKLVWALYCDLTCLDHDGCVFDVAIISLVAALHTVKLPTIQYNHDTGETRTDTSTFSPLSVHCVPVTTTFVMVSDRLITDPTSEEEKLASTTLTVTVSDGKMSFFNQSGGDPFDSAALKNCTDSALKRERSVRRMIQSMMNKLKGGKDQ

Foldseek 3Di:
DDLVVCCVVPVQVSQVVQVVVQAGPVGDGQLDFADKDKDWDPDVVALFWIWIDGPQKIKIKGKHKDKDQDDPVFQQFEAEFEFEAEDCQADVVDDPDDGDPVRVVLRVVLVCQCVLLCQAGRSVQGQDGRQIGMHMYMYMYINHAWDPNSQRRLLRRSLRLQSHWAFRWDADPVVRDIDTDPVDTDRGRTDKRKGKWKWFQRPNGIHTHHTPSRVVRGQKMWIWIDIPLRTRDIDIDHDDDDDPVRVVVVSVSNSVVRVVSRVVSVVVSVCVVVVVVD/DDLVVCCVVPVQVSQVVQVVVQAGPVGDGQADFADKDKDWDPDVVALFWIWIDGPQKIKIKGKHKDKDQDDPVFQQFEAEFEFEAEDCQADVVDDPDPGDPVRVVLRVVLVCQCVLLCQAGRSVQGQDGRQIGMHMYMYMYINHAWDPNSQRVLLRRSLRLQSHWAFRWDADPVVRDIDTDPVDTDRGRTDKRKGKWKWFQRPNGIHTHHTPSRVVRGQKMWIWIDIPLRTRDIDIDHDDDDDPVVVVVVSVSNSVVRVVSRVVSVVVSVCVVVVVVD

Radius of gyration: 25.81 Å; Cα contacts (8 Å, |Δi|>4): 1211; chains: 2; bounding box: 78×64×47 Å

InterPro domains:
  IPR001247 Exoribonuclease, phosphorolytic domain 1 [PF01138] (33-167)
  IPR015847 Exoribonuclease, phosphorolytic domain 2 [PF03725] (192-256)
  IPR020568 Ribosomal protein uS5 domain 2-type superfamily [SSF54211] (5-216)
  IPR027408 PNPase/RNase PH domain superfamily [G3DSA:3.30.230.70] (3-274)
  IPR033196 Exosome complex component Rrp43 [cd11369] (7-265)
  IPR036345 Exoribonuclease, PH domain 2 superfamily [SSF55666] (188-271)
  IPR050590 Exosome complex component Rrp42 subfamily [PTHR11097] (13-268)

Organism: Anopheles stephensi (NCBI:txid30069)

Nearest PDB structures (foldseek):
  9g8n-assembly1_N  TM=9.644E-01  e=1.524E-34  Homo sapiens
  3m7n-assembly1_G  TM=8.992E-01  e=1.586E-26  Archaeoglobus fulgidus
  3l7z-assembly1_G  TM=9.175E-01  e=8.451E-26  Saccharolobus solfataricus
  2c38-assembly1_E  TM=9.086E-01  e=2.334E-25  Saccharolobus solfataricus
  3l7z-assembly1_D  TM=9.052E-01  e=3.763E-25  Saccharolobus solfataricus

pLDDT: mean 88.3, std 11.14, range [32.88, 97.81]

=== Feature glossary ===
Feature key, reading from the visual/contextual features back to the raw sequence:

Rendered structure images. Six rendered views show the 3D structure from the faces of a cube — i.e. along ±x, ±y, ±z. Rendering representation is drawn randomly per protein from cartoon (secondary-structure ribbons), sticks (backbone bonds), or molecular surface; coloring is either N→C rainbow (blue at the N-terminus through red at the C-terminus) or one color per chain.

Contact-map, Ramachandran, and PAE plots. The contact map is a binary N×N matrix image: pixel (i, j) is dark where Cα_i and Cα_j are within 8 Å and |i−j|>4. Because the |i−j|>4 filter removes local helical contacts, off-diagonal stripes parallel to the main diagonal indicate parallel β-sheets; stripes perpendicular to it indicate antiparallel β-sheets. The Ramachandran plot scatters every residue's (φ, ψ) pair against the sterically allowed regions. The PAE heatmap renders the predicted-aligned-error matrix.

InterPro / GO / CATH / organism. Database cross-references. InterPro integrates a dozen domain/family signature databases into unified entries with residue-range hits. GO terms attach function/process/location labels with evidence codes. CATH codes position the fold in a four-level structural taxonomy. Organism is the NCBI-taxonomy species name.

Nearest PDB structures. The Foldseek neighbor list gives the closest experimentally determined structures in the PDB, ranked by structural alignment. TM-score near 1 means near-identical fold; near 0.3 means only rough topology match. This is how one finds what a novel AlphaFold prediction most resembles in the solved-structure universe.

Predicted aligned error. PAE(i, j) answers: if I align the predicted and true structures on residue i, how far off (in Å) do I expect residue j to be? A block-diagonal PAE matrix with low values on the blocks and high values off-diagonal is the signature of a multi-domain protein with confidently predicted domains but uncertain inter-domain orientation.

Solvent-accessible surface area. Accessible surface area quantifies burial. A residue with SASA near zero is packed into the hydrophobic core; one with SASA >100 Å² sits on the surface. Computed here via the Shrake–Rupley numerical algorithm with a 1.4 Å probe.

B-factor. B-factor (Debye–Waller factor) reflects atomic displacement in the crystal lattice. It is an experimental observable (units Å²), not a prediction; low values mean the atom is pinned down, high values mean it moves or is heterogeneous across the crystal.

pLDDT. For AlphaFold models, the B-factor field carries pLDDT — the model's own estimate of local accuracy on a 0–100 scale. Regions with pLDDT<50 should be treated as essentially unmodeled; they often correspond to intrinsically disordered segments.

Backbone torsions (φ/ψ). φ (phi) and ψ (psi) are the two rotatable backbone dihedrals per residue: φ is the C(i-1)–N–Cα–C torsion, ψ is the N–Cα–C–N(i+1) torsion, both in degrees on (−180°, 180°]. α-helical residues cluster near (−60°, −45°); β-strand residues near (−120°, +130°). A Ramachandran plot is simply a scatter of (φ, ψ) for every residue.

Radius of gyration, Cα contacts, bounding box. Radius of gyration (Rg) is the root-mean-square distance of Cα atoms from their centroid — a single number for overall size and compactness. A globular domain of N residues has Rg ≈ 2.2·N^0.38 Å; an extended or disordered chain has a much larger Rg. The Cα contact count is the number of residue pairs whose Cα atoms are within 8 Å and are more than four positions apart in sequence — a standard proxy for tertiary packing density. The bounding box is the smallest axis-aligned box enclosing all Cα atoms.

Secondary structure (3-state, P-SEA). Three-state secondary structure (P-SEA) collapses the eight DSSP classes into helix (a), strand (b), and coil (c). P-SEA assigns these from Cα geometry alone — distances and angles — without requiring backbone oxygens, so it works on any Cα trace.

Secondary structure (8-state, DSSP). DSSP 8-state secondary structure assigns each residue one of H (α-helix), G (3₁₀-helix), I (π-helix), E (extended β-strand), B (isolated β-bridge), T (hydrogen-bonded turn), S (bend), or '-' (coil). The assignment is computed from backbone hydrogen-bond geometry via the Kabsch–Sander algorithm.

Foldseek 3Di. A 3Di character summarizes, for each residue, the relative orientation of the Cα frame of its nearest spatial neighbor. Because it encodes fold topology rather than chemistry, 3Di alignments detect remote structural similarity that sequence alignment misses.

mmCIF coordinates. The mmCIF block holds the 3D Cartesian coordinates of each backbone atom (N, Cα, C, O) in ångströms. mmCIF is the PDB's canonical archive format — a tagged-loop text representation of the atomic model.

Sequence. Sequence gives the chain of amino acids in standard one-letter code (A=alanine, C=cysteine, …, Y=tyrosine), read N→C. It is the only feature that is directly encoded by the gene; all structural features are derived from the folded form of this sequence.